Protein AF-D9SGT6-F1 (afdb_monomer)

Secondary structure (DSSP, 8-state):
-----------GGGGGGHHHHHHHHHTS-GGGTT-HHHHHHHHHHHTT-HHHHHHHHHHHHHHHHHHHHHHHHHHHHHHHS--SS---SHHHHHHH--HHHHHHHHHHTTSS-HHHHHHHHHHHHHHIIIII-TTSPPPPHHHHHHHHHHHIIIIISSPPPPPPPPHHHHHHHTTSTT----HHHHHHHHHTS-HHHHHHHHHHHHHHHH-TT--HHHHHHHHHHHHHHHHHS-HHHHHHHHTHHHHHHHHT-HHHHHHHHHHHHHTT-GGG--HHHHHHHHHHHHHHHHHTTT-HHHHHHHHHHHGGGTT---HHHHHHHHHHHHHHHH-EE---SS-S--EE--HHHHHHHHHHHTT--HHHHHHHHHHHHH-HHHHHHTTSHHHHHHHHHHHHHHHHHS-TT-TTHHHHHHHH-GGGHHHHHHTT-

InterPro domains:
  IPR059855 AF_1680-like domain [PF27235] (33-155)

Mean predicted aligned error: 8.43 Å

Sequence (429 aa):
MDTTEFPIALPADQQEILPLIKRSLLSVRDELRDDPYIIEAVSVLQVAGYRSAIGSFWNAVVDDLRNKITFRSLKLFNQSVEIGREIKTYEDFQNFVNDDQLIDGAYKIGVISWEASKVLKHAKETRHIFSGHPKSSPPSIIKVLSMMDDCIKYVLNAEYPAQIIDVNDYVSTLNEQSFDRNRIAIESALGDLPDVYKNELANRLYSSYIHPQSTSVLRSNIEFVAPILWKVLPKSVKVQVIRRVDQEIQKGNGDITNAAFAFVEVVEGLSYLSSVARRYKTEPMVNELVDALDDFPRENIAVRALVSYASLIPEDLISTYVASLTKTYVGRVGSSGRWARTDFYADGAALHIPDMFKSFDDAAAHAFVDGIKTSDLLKRRIQSPAKMRRLRALGNLVLEKASDGFSEKKFLESLCDEAREGEFFDLLK

Organism: Gallionella capsiferriformans (strain ES-2) (NCBI:txid395494)

Solvent-accessible surface area (backbone atoms only — not comparable to full-atom values): 23623 Å² total; per-residue (Å²): 128,87,89,82,68,84,92,75,58,59,54,86,95,45,54,86,51,48,65,56,55,52,56,49,60,68,50,35,38,77,89,53,65,81,32,69,32,46,48,49,15,53,57,32,42,35,74,68,34,48,40,56,17,42,41,27,42,48,49,42,47,54,50,52,49,52,53,40,36,57,60,26,40,43,69,52,33,53,74,63,36,97,47,104,60,85,56,85,52,75,65,40,42,75,76,66,50,53,72,67,55,49,44,52,19,30,31,63,61,52,63,32,49,75,67,41,44,54,54,49,51,52,42,50,50,50,30,44,48,43,49,67,36,95,85,50,71,85,72,52,71,69,58,49,50,54,42,50,45,52,46,27,66,57,45,50,41,44,74,79,56,76,62,62,76,52,65,67,56,50,53,53,47,36,52,41,91,81,53,78,86,48,63,67,63,50,52,54,61,57,64,75,46,31,69,69,54,52,49,51,42,52,53,47,52,52,54,50,53,32,37,90,85,50,49,71,57,30,42,55,42,42,59,63,47,48,41,58,52,53,72,77,52,55,69,70,54,53,37,57,56,47,46,49,47,54,57,38,56,74,69,67,45,65,69,42,35,49,39,42,52,52,51,32,59,61,52,68,40,67,87,48,48,45,67,66,53,32,37,69,60,47,50,62,44,43,50,47,33,54,74,20,64,94,38,39,76,51,29,24,54,29,45,60,70,42,59,91,42,52,80,53,66,39,80,92,46,37,46,63,43,41,33,36,54,51,52,46,55,36,35,48,75,56,85,49,99,87,45,94,63,42,77,46,55,23,71,64,24,53,72,48,50,66,64,46,46,68,58,42,48,58,70,47,44,49,24,42,53,46,35,52,60,69,30,66,67,53,59,61,42,42,73,38,71,74,28,34,53,44,47,26,57,52,34,47,47,39,56,73,51,41,55,95,80,44,87,61,48,68,57,39,52,24,55,51,34,79,93,31,46,67,60,32,57,60,75,54,108

Structure (mmCIF, N/CA/C/O backbone):
data_AF-D9SGT6-F1
#
_entry.id   AF-D9SGT6-F1
#
loop_
_atom_site.group_PDB
_atom_site.id
_atom_site.type_symbol
_atom_site.label_atom_id
_atom_site.label_alt_id
_atom_site.label_comp_id
_atom_site.label_asym_id
_atom_site.label_entity_id
_atom_site.label_seq_id
_atom_site.pdbx_PDB_ins_code
_atom_site.Cartn_x
_atom_site.Cartn_y
_atom_site.Cartn_z
_atom_site.occupancy
_atom_site.B_iso_or_equiv
_atom_site.auth_seq_id
_atom_site.auth_comp_id
_atom_site.auth_asym_id
_atom_site.auth_atom_id
_atom_site.pdbx_PDB_model_num
ATOM 1 N N . MET A 1 1 ? 10.681 -8.646 -53.809 1.00 37.53 1 MET A N 1
ATOM 2 C CA . MET A 1 1 ? 11.946 -9.263 -53.371 1.00 37.53 1 MET A CA 1
ATOM 3 C C . MET A 1 1 ? 11.628 -9.937 -52.058 1.00 37.53 1 MET A C 1
ATOM 5 O O . MET A 1 1 ? 11.144 -9.242 -51.178 1.00 37.53 1 MET A O 1
ATOM 9 N N . ASP A 1 2 ? 11.755 -11.261 -51.984 1.00 33.06 2 ASP A N 1
ATOM 10 C CA . ASP A 1 2 ? 11.551 -12.019 -50.744 1.00 33.06 2 ASP A CA 1
ATOM 11 C C . ASP A 1 2 ? 12.493 -11.480 -49.660 1.00 33.06 2 ASP A C 1
ATOM 13 O O . ASP A 1 2 ? 13.711 -11.528 -49.812 1.00 33.06 2 ASP A O 1
ATOM 17 N N . THR A 1 3 ? 11.937 -10.927 -48.585 1.00 41.94 3 THR A N 1
ATOM 18 C CA . THR A 1 3 ? 12.654 -10.286 -47.467 1.00 41.94 3 THR A CA 1
ATOM 19 C C . THR A 1 3 ? 13.113 -11.289 -46.398 1.00 41.94 3 THR A C 1
ATOM 21 O O . THR A 1 3 ? 13.265 -10.946 -45.228 1.00 41.94 3 THR A O 1
ATOM 24 N N . THR A 1 4 ? 13.329 -12.552 -46.771 1.00 47.34 4 THR A N 1
ATOM 25 C CA . THR A 1 4 ? 13.513 -13.664 -45.821 1.00 47.34 4 THR A CA 1
ATOM 26 C C . THR A 1 4 ? 14.945 -14.164 -45.647 1.00 47.34 4 THR A C 1
ATOM 28 O O . THR A 1 4 ? 15.153 -15.100 -44.878 1.00 47.34 4 THR A O 1
ATOM 31 N N . GLU A 1 5 ? 15.954 -13.567 -46.285 1.00 56.53 5 GLU A N 1
ATOM 32 C CA . GLU A 1 5 ? 17.337 -14.029 -46.122 1.00 56.53 5 GLU A CA 1
ATOM 33 C C . GLU A 1 5 ? 18.315 -12.884 -45.860 1.00 56.53 5 GLU A C 1
ATOM 35 O O . GLU A 1 5 ? 18.595 -12.076 -46.739 1.00 56.53 5 GLU A O 1
ATOM 40 N N . PHE A 1 6 ? 18.913 -12.865 -44.662 1.00 60.47 6 PHE A N 1
ATOM 41 C CA . PHE A 1 6 ? 20.195 -12.193 -44.465 1.00 60.47 6 PHE A CA 1
ATOM 42 C C . PHE A 1 6 ? 21.244 -12.940 -45.312 1.00 60.47 6 PHE A C 1
ATOM 44 O O . PHE A 1 6 ? 21.499 -14.125 -45.041 1.00 60.47 6 PHE A O 1
ATOM 51 N N . PRO A 1 7 ? 21.864 -12.310 -46.328 1.00 63.88 7 PRO A N 1
ATOM 52 C CA . PRO A 1 7 ? 22.925 -12.949 -47.092 1.00 63.88 7 PRO A CA 1
ATOM 53 C C . PRO A 1 7 ? 24.167 -13.038 -46.199 1.00 63.88 7 PRO A C 1
ATOM 55 O O . PRO A 1 7 ? 24.875 -12.054 -46.006 1.00 63.88 7 PRO A O 1
ATOM 58 N N . ILE A 1 8 ? 24.397 -14.213 -45.604 1.00 69.69 8 ILE A N 1
ATOM 59 C CA . ILE A 1 8 ? 25.523 -14.479 -44.698 1.00 69.69 8 ILE A CA 1
ATOM 60 C C . ILE A 1 8 ? 26.302 -15.683 -45.202 1.00 69.69 8 ILE A C 1
ATOM 62 O O . ILE A 1 8 ? 25.770 -16.796 -45.246 1.00 69.69 8 ILE A O 1
ATOM 66 N N . ALA A 1 9 ? 27.574 -15.459 -45.519 1.00 74.38 9 ALA A N 1
ATOM 67 C CA . ALA A 1 9 ? 28.564 -16.497 -45.757 1.00 74.38 9 ALA A CA 1
ATOM 68 C C . ALA A 1 9 ? 29.674 -16.394 -44.701 1.00 74.38 9 ALA A C 1
ATOM 70 O O . ALA A 1 9 ? 30.316 -15.358 -44.574 1.00 74.38 9 ALA A O 1
ATOM 71 N N . LEU A 1 10 ? 29.889 -17.459 -43.928 1.00 77.62 10 LEU A N 1
ATOM 72 C CA . LEU A 1 10 ? 31.002 -17.540 -42.977 1.00 77.62 10 LEU A CA 1
ATOM 73 C C . LEU A 1 10 ? 32.206 -18.258 -43.606 1.00 77.62 10 LEU A C 1
ATOM 75 O O . LEU A 1 10 ? 32.021 -19.039 -44.549 1.00 77.62 10 LEU A O 1
ATOM 79 N N . PRO A 1 11 ? 33.420 -18.055 -43.062 1.00 78.50 11 PRO A N 1
ATOM 80 C CA . PRO A 1 11 ? 34.588 -18.863 -43.399 1.00 78.50 11 PRO A CA 1
ATOM 81 C C . PRO A 1 11 ? 34.309 -20.374 -43.307 1.00 78.50 11 PRO A C 1
ATOM 83 O O . PRO A 1 11 ? 33.471 -20.824 -42.521 1.00 78.50 11 PRO A O 1
ATOM 86 N N . ALA A 1 12 ? 35.001 -21.169 -44.130 1.00 74.88 12 ALA A N 1
ATOM 87 C CA . ALA A 1 12 ? 34.731 -22.603 -44.296 1.00 74.88 12 ALA A CA 1
ATOM 88 C C . ALA A 1 12 ? 34.822 -23.404 -42.983 1.00 74.88 12 ALA A C 1
ATOM 90 O O . ALA A 1 12 ? 34.059 -24.342 -42.777 1.00 74.88 12 ALA A O 1
ATOM 91 N N . ASP A 1 13 ? 35.705 -22.994 -42.076 1.00 75.56 13 ASP A N 1
ATOM 92 C CA . ASP A 1 13 ? 35.920 -23.574 -40.748 1.00 75.56 13 ASP A CA 1
ATOM 93 C C . ASP A 1 13 ? 34.799 -23.258 -39.738 1.00 75.56 13 ASP A C 1
ATOM 95 O O . ASP A 1 13 ? 34.850 -23.716 -38.600 1.00 75.56 13 ASP A O 1
ATOM 99 N N . GLN A 1 14 ? 33.785 -22.474 -40.128 1.00 78.25 14 GLN A N 1
ATOM 100 C CA . GLN A 1 14 ? 32.744 -21.952 -39.229 1.00 78.25 14 GLN A CA 1
ATOM 101 C C . GLN A 1 14 ? 31.318 -22.135 -39.757 1.00 78.25 14 GLN A C 1
ATOM 103 O O . GLN A 1 14 ? 30.361 -21.623 -39.168 1.00 78.25 14 GLN A O 1
ATOM 108 N N . GLN A 1 15 ? 31.148 -22.887 -40.848 1.00 79.75 15 GLN A N 1
ATOM 109 C CA . GLN A 1 15 ? 29.834 -23.113 -41.459 1.00 79.75 15 GLN A CA 1
ATOM 110 C C . GLN A 1 15 ? 28.831 -23.790 -40.516 1.00 79.75 15 GLN A C 1
ATOM 112 O O . GLN A 1 15 ? 27.632 -23.556 -40.641 1.00 79.75 15 GLN A O 1
ATOM 117 N N . GLU A 1 16 ? 29.300 -24.559 -39.531 1.00 83.12 16 GLU A N 1
ATOM 118 C CA . GLU A 1 16 ? 28.449 -25.229 -38.538 1.00 83.12 16 GLU A CA 1
ATOM 119 C C . GLU A 1 16 ? 27.635 -24.247 -37.675 1.00 83.12 16 GLU A C 1
ATOM 121 O O . GLU A 1 16 ? 26.545 -24.580 -37.212 1.00 83.12 16 GLU A O 1
ATOM 126 N N . ILE A 1 17 ? 28.127 -23.016 -37.484 1.00 82.62 17 ILE A N 1
ATOM 127 C CA . ILE A 1 17 ? 27.486 -21.990 -36.643 1.00 82.62 17 ILE A CA 1
ATOM 128 C C . ILE A 1 17 ? 26.509 -21.123 -37.459 1.00 82.62 17 ILE A C 1
ATOM 130 O O . ILE A 1 17 ? 25.617 -20.480 -36.900 1.00 82.62 17 ILE A O 1
ATOM 134 N N . LEU A 1 18 ? 26.612 -21.140 -38.793 1.00 83.38 18 LEU A N 1
ATOM 135 C CA . LEU A 1 18 ? 25.796 -20.323 -39.694 1.00 83.38 18 LEU A CA 1
ATOM 136 C C . LEU A 1 18 ? 24.275 -20.466 -39.467 1.00 83.38 18 LEU A C 1
ATOM 138 O O . LEU A 1 18 ? 23.599 -19.433 -39.432 1.00 83.38 18 LEU A O 1
ATOM 142 N N . PRO A 1 19 ? 23.702 -21.674 -39.267 1.00 86.44 19 PRO A N 1
ATOM 143 C CA . PRO A 1 19 ? 22.267 -21.813 -39.014 1.00 86.44 19 PRO A CA 1
ATOM 144 C C . PRO A 1 19 ? 21.818 -21.117 -37.724 1.00 86.44 19 PRO A C 1
ATOM 146 O O . PRO A 1 19 ? 20.722 -20.560 -37.675 1.00 86.44 19 PRO A O 1
ATOM 149 N N . LEU A 1 20 ? 22.669 -21.114 -36.691 1.00 85.19 20 LEU A N 1
ATOM 150 C CA . LEU A 1 20 ? 22.377 -20.460 -35.415 1.00 85.19 20 LEU A CA 1
ATOM 151 C C . LEU A 1 20 ? 22.350 -18.941 -35.578 1.00 85.19 20 LEU A C 1
ATOM 153 O O . LEU A 1 20 ? 21.390 -18.311 -35.147 1.00 85.19 20 LEU A O 1
ATOM 157 N N . ILE A 1 21 ? 23.343 -18.373 -36.271 1.00 84.94 21 ILE A N 1
ATOM 158 C CA . ILE A 1 21 ? 23.396 -16.931 -36.558 1.00 84.94 21 ILE A CA 1
ATOM 159 C C . ILE A 1 21 ? 22.174 -16.494 -37.370 1.00 84.94 21 ILE A C 1
ATOM 161 O O . ILE A 1 21 ? 21.524 -15.512 -37.013 1.00 84.94 21 ILE A O 1
ATOM 165 N N . LYS A 1 22 ? 21.819 -17.240 -38.428 1.00 86.62 22 LYS A N 1
ATOM 166 C CA . LYS A 1 22 ? 20.628 -16.941 -39.237 1.00 86.62 22 LYS A CA 1
ATOM 167 C C . LYS A 1 22 ? 19.359 -16.948 -38.387 1.00 86.62 22 LYS A C 1
ATOM 169 O O . LYS A 1 22 ? 18.569 -16.014 -38.470 1.00 86.62 22 LYS A O 1
ATOM 174 N N . ARG A 1 23 ? 19.178 -17.965 -37.540 1.00 87.31 23 ARG A N 1
ATOM 175 C CA . ARG A 1 23 ? 18.012 -18.065 -36.651 1.00 87.31 23 ARG A CA 1
ATOM 176 C C . ARG A 1 23 ? 17.931 -16.897 -35.666 1.00 87.31 23 ARG A C 1
ATOM 178 O O . ARG A 1 23 ? 16.848 -16.343 -35.490 1.00 87.31 23 ARG A O 1
ATOM 185 N N . SER A 1 24 ? 19.046 -16.520 -35.040 1.00 87.38 24 SER A N 1
ATOM 186 C CA . SER A 1 24 ? 19.065 -15.380 -34.119 1.00 87.38 24 SER A CA 1
ATOM 187 C C . SER A 1 24 ? 18.705 -14.087 -34.860 1.00 87.38 24 SER A C 1
ATOM 189 O O . SER A 1 24 ? 17.810 -13.375 -34.422 1.00 87.38 24 SER A O 1
ATOM 191 N N . LEU A 1 25 ? 19.290 -13.817 -36.031 1.00 88.62 25 LEU A N 1
ATOM 192 C CA . LEU A 1 25 ? 18.989 -12.602 -36.805 1.00 88.62 25 LEU A CA 1
ATOM 193 C C . LEU A 1 25 ? 17.546 -12.535 -37.320 1.00 88.62 25 LEU A C 1
ATOM 195 O O . LEU A 1 25 ? 16.958 -11.460 -37.336 1.00 88.62 25 LEU A O 1
ATOM 199 N N . LEU A 1 26 ? 16.939 -13.670 -37.679 1.00 88.94 26 LEU A N 1
ATOM 200 C CA . LEU A 1 26 ? 15.513 -13.721 -38.027 1.00 88.94 26 LEU A CA 1
ATOM 201 C C . LEU A 1 26 ? 14.601 -13.348 -36.851 1.00 88.94 26 LEU A C 1
ATOM 203 O O . LEU A 1 26 ? 13.467 -12.931 -37.069 1.00 88.94 26 LEU A O 1
ATOM 207 N N . SER A 1 27 ? 15.102 -13.470 -35.620 1.00 91.88 27 SER A N 1
ATOM 208 C CA . SER A 1 27 ? 14.383 -13.072 -34.409 1.00 91.88 27 SER A CA 1
ATOM 209 C C . SER A 1 27 ? 14.495 -11.570 -34.119 1.00 91.88 27 SER A C 1
ATOM 211 O O . SER A 1 27 ? 13.923 -11.107 -33.145 1.00 91.88 27 SER A O 1
ATOM 213 N N . VAL A 1 28 ? 15.236 -10.790 -34.913 1.00 93.31 28 VAL A N 1
ATOM 214 C CA . VAL A 1 28 ? 15.195 -9.321 -34.831 1.00 93.31 28 VAL A CA 1
ATOM 215 C C . VAL A 1 28 ? 13.852 -8.835 -35.378 1.00 93.31 28 VAL A C 1
ATOM 217 O O . VAL A 1 28 ? 13.403 -9.339 -36.416 1.00 93.31 28 VAL A O 1
ATOM 220 N N . ARG A 1 29 ? 13.235 -7.857 -34.695 1.00 93.81 29 ARG A N 1
ATOM 221 C CA . ARG A 1 29 ? 11.977 -7.237 -35.139 1.00 93.81 29 ARG A CA 1
ATOM 222 C C . ARG A 1 29 ? 12.108 -6.722 -36.571 1.00 93.81 29 ARG A C 1
ATOM 224 O O . ARG A 1 29 ? 13.155 -6.193 -36.948 1.00 93.81 29 ARG A O 1
ATOM 231 N N . ASP A 1 30 ? 11.053 -6.900 -37.361 1.00 89.12 30 ASP A N 1
ATOM 232 C CA . ASP A 1 30 ? 11.080 -6.678 -38.810 1.00 89.12 30 ASP A CA 1
ATOM 233 C C . ASP A 1 30 ? 11.558 -5.263 -39.168 1.00 89.12 30 ASP A C 1
ATOM 235 O O . ASP A 1 30 ? 12.380 -5.105 -40.069 1.00 89.12 30 ASP A O 1
ATOM 239 N N . GLU A 1 31 ? 11.129 -4.250 -38.414 1.00 89.62 31 GLU A N 1
ATOM 240 C CA . GLU A 1 31 ? 11.494 -2.849 -38.631 1.00 89.62 31 GLU A CA 1
ATOM 241 C C . GLU A 1 31 ? 12.973 -2.522 -38.368 1.00 89.62 31 GLU A C 1
ATOM 243 O O . GLU A 1 31 ? 13.464 -1.507 -38.855 1.00 89.62 31 GLU A O 1
ATOM 248 N N . LEU A 1 32 ? 13.692 -3.370 -37.625 1.00 91.62 32 LEU A N 1
ATOM 249 C CA . LEU A 1 32 ? 15.119 -3.194 -37.340 1.00 91.62 32 LEU A CA 1
ATOM 250 C C . LEU A 1 32 ? 16.018 -3.979 -38.299 1.00 91.62 32 LEU A C 1
ATOM 252 O O . LEU A 1 32 ? 17.233 -3.827 -38.248 1.00 91.62 32 LEU A O 1
ATOM 256 N N . ARG A 1 33 ? 15.479 -4.835 -39.174 1.00 84.06 33 ARG A N 1
ATOM 257 C CA . ARG A 1 33 ? 16.324 -5.686 -40.036 1.00 84.06 33 ARG A CA 1
ATOM 258 C C . ARG A 1 33 ? 17.155 -4.894 -41.045 1.00 84.06 33 ARG A C 1
ATOM 260 O O . ARG A 1 33 ? 18.250 -5.335 -41.390 1.00 84.06 33 ARG A O 1
ATOM 267 N N . ASP A 1 34 ? 16.657 -3.727 -41.445 1.00 87.38 34 ASP A N 1
ATOM 268 C CA . ASP A 1 34 ? 17.351 -2.787 -42.327 1.00 87.38 34 ASP A CA 1
ATOM 269 C C . ASP A 1 34 ? 18.182 -1.742 -41.552 1.00 87.38 34 ASP A C 1
ATOM 271 O O . ASP A 1 34 ? 18.676 -0.776 -42.138 1.00 87.38 34 ASP A O 1
ATOM 275 N N . ASP A 1 35 ? 18.350 -1.917 -40.233 1.00 91.56 35 ASP A N 1
ATOM 276 C CA . ASP A 1 35 ? 19.173 -1.033 -39.411 1.00 91.56 35 ASP A CA 1
ATOM 277 C C . ASP A 1 35 ? 20.638 -1.034 -39.903 1.00 91.56 35 ASP A C 1
ATOM 279 O O . ASP A 1 35 ? 21.250 -2.105 -40.039 1.00 91.56 35 ASP A O 1
ATOM 283 N N . PRO A 1 36 ? 21.244 0.146 -40.150 1.00 94.38 36 PRO A N 1
ATOM 284 C CA . PRO A 1 36 ? 22.602 0.237 -40.678 1.00 94.38 36 PRO A CA 1
ATOM 285 C C . PRO A 1 36 ? 23.650 -0.473 -39.817 1.00 94.38 36 PRO A C 1
ATOM 287 O O . PRO A 1 36 ? 24.598 -1.043 -40.361 1.00 94.38 36 PRO A O 1
ATOM 290 N N . TYR A 1 37 ? 23.490 -0.472 -38.491 1.00 95.69 37 TYR A N 1
ATOM 291 C CA . TYR A 1 37 ? 24.435 -1.121 -37.591 1.00 95.69 37 TYR A CA 1
ATOM 292 C C . TYR A 1 37 ? 24.304 -2.646 -37.628 1.00 95.69 37 TYR A C 1
ATOM 294 O O . TYR A 1 37 ? 25.319 -3.345 -37.555 1.00 95.69 37 TYR A O 1
ATOM 302 N N . ILE A 1 38 ? 23.088 -3.179 -37.786 1.00 93.31 38 ILE A N 1
ATOM 303 C CA . ILE A 1 38 ? 22.869 -4.620 -37.984 1.00 93.31 38 ILE A CA 1
ATOM 304 C C . ILE A 1 38 ? 23.446 -5.067 -39.330 1.00 93.31 38 ILE A C 1
ATOM 306 O O . ILE A 1 38 ? 24.183 -6.057 -39.377 1.00 93.31 38 ILE A O 1
ATOM 310 N N . ILE A 1 39 ? 23.187 -4.323 -40.408 1.00 92.31 39 ILE A N 1
ATOM 311 C CA . ILE A 1 39 ? 23.742 -4.614 -41.740 1.00 92.31 39 ILE A CA 1
ATOM 312 C C . ILE A 1 39 ? 25.275 -4.604 -41.704 1.00 92.31 39 ILE A C 1
ATOM 314 O O . ILE A 1 39 ? 25.920 -5.519 -42.231 1.00 92.31 39 ILE A O 1
ATOM 318 N N . GLU A 1 40 ? 25.875 -3.600 -41.062 1.00 94.06 40 GLU A N 1
ATOM 319 C CA . GLU A 1 40 ? 27.326 -3.511 -40.908 1.00 94.06 40 GLU A CA 1
ATOM 320 C C . GLU A 1 40 ? 27.868 -4.694 -40.097 1.00 94.06 40 GLU A C 1
ATOM 322 O O . GLU A 1 40 ? 28.806 -5.358 -40.544 1.00 94.06 40 GLU A O 1
ATOM 327 N N . ALA A 1 41 ? 27.246 -5.014 -38.956 1.00 92.81 41 ALA A N 1
ATOM 328 C CA . ALA A 1 41 ? 27.646 -6.132 -38.105 1.00 92.81 41 ALA A CA 1
ATOM 329 C C . ALA A 1 41 ? 27.631 -7.465 -38.866 1.00 92.81 41 ALA A C 1
ATOM 331 O O . ALA A 1 41 ? 28.579 -8.248 -38.774 1.00 92.81 41 ALA A O 1
ATOM 332 N N . VAL A 1 42 ? 26.583 -7.704 -39.658 1.00 90.69 42 VAL A N 1
ATOM 333 C CA . VAL A 1 42 ? 26.455 -8.894 -40.504 1.00 90.69 42 VAL A CA 1
ATOM 334 C C . VAL A 1 42 ? 27.510 -8.908 -41.610 1.00 90.69 42 VAL A C 1
ATOM 336 O O . VAL A 1 42 ? 28.091 -9.958 -41.883 1.00 90.69 42 VAL A O 1
ATOM 339 N N . SER A 1 43 ? 27.805 -7.764 -42.225 1.00 90.25 43 SER A N 1
ATOM 340 C CA . SER A 1 43 ? 28.798 -7.658 -43.301 1.00 90.25 43 SER A CA 1
ATOM 341 C C . SER A 1 43 ? 30.210 -7.976 -42.807 1.00 90.25 43 SER A C 1
ATOM 343 O O . SER A 1 43 ? 30.929 -8.767 -43.417 1.00 90.25 43 SER A O 1
ATOM 345 N N . VAL A 1 44 ? 30.609 -7.414 -41.663 1.00 91.19 44 VAL A N 1
ATOM 346 C CA . VAL A 1 44 ? 31.949 -7.648 -41.101 1.00 91.19 44 VAL A CA 1
ATOM 347 C C . VAL A 1 44 ? 32.084 -9.041 -40.483 1.00 91.19 44 VAL A C 1
ATOM 349 O O . VAL A 1 44 ? 33.177 -9.606 -40.497 1.00 91.19 44 VAL A O 1
ATOM 352 N N . LEU A 1 45 ? 30.993 -9.642 -39.997 1.00 90.12 45 LEU A N 1
ATOM 353 C CA . LEU A 1 45 ? 30.992 -11.015 -39.482 1.00 90.12 45 LEU A CA 1
ATOM 354 C C . LEU A 1 45 ? 31.408 -12.039 -40.554 1.00 90.12 45 LEU A C 1
ATOM 356 O O . LEU A 1 45 ? 32.144 -12.975 -40.246 1.00 90.12 45 LEU A O 1
ATOM 360 N N . GLN A 1 46 ? 31.003 -11.830 -41.812 1.00 87.44 46 GLN A N 1
ATOM 361 C CA . GLN A 1 46 ? 31.300 -12.724 -42.945 1.00 87.44 46 GLN A CA 1
ATOM 362 C C . GLN A 1 46 ? 32.794 -12.823 -43.268 1.00 87.44 46 GLN A C 1
ATOM 364 O O . GLN A 1 46 ? 33.278 -13.855 -43.724 1.00 87.44 46 GLN A O 1
ATOM 369 N N . VAL A 1 47 ? 33.543 -11.760 -42.975 1.00 89.12 47 VAL A N 1
ATOM 370 C CA . VAL A 1 47 ? 34.996 -11.683 -43.182 1.00 89.12 47 VAL A CA 1
ATOM 371 C C . VAL A 1 47 ? 35.782 -11.870 -41.878 1.00 89.12 47 VAL A C 1
ATOM 373 O O . VAL A 1 47 ? 36.927 -11.438 -41.775 1.00 89.12 47 VAL A O 1
ATOM 376 N N . ALA A 1 48 ? 35.166 -12.493 -40.865 1.00 89.31 48 ALA A N 1
ATOM 377 C CA . ALA A 1 48 ? 35.732 -12.708 -39.528 1.00 89.31 48 ALA A CA 1
ATOM 378 C C . ALA A 1 48 ? 36.128 -11.415 -38.775 1.00 89.31 48 ALA A C 1
ATOM 380 O O . ALA A 1 48 ? 36.956 -11.423 -37.862 1.00 89.31 48 ALA A O 1
ATOM 381 N N . GLY A 1 49 ? 35.494 -10.287 -39.107 1.00 91.94 49 GLY A N 1
ATOM 382 C CA . GLY A 1 49 ? 35.638 -8.989 -38.446 1.00 91.94 49 GLY A CA 1
ATOM 383 C C . GLY A 1 49 ? 34.911 -8.911 -37.100 1.00 91.94 49 GLY A C 1
ATOM 384 O O . GLY A 1 49 ? 34.123 -8.000 -36.865 1.00 91.94 49 GLY A O 1
ATOM 385 N N . TYR A 1 50 ? 35.160 -9.860 -36.195 1.00 93.19 50 TYR A N 1
ATOM 386 C CA . TYR A 1 50 ? 34.378 -10.052 -34.965 1.00 93.19 50 TYR A CA 1
ATOM 387 C C . TYR A 1 50 ? 34.352 -8.859 -34.011 1.00 93.19 50 TYR A C 1
ATOM 389 O O . TYR A 1 50 ? 33.347 -8.622 -33.346 1.00 93.19 50 TYR A O 1
ATOM 397 N N . ARG A 1 51 ? 35.450 -8.100 -33.925 1.00 94.00 51 ARG A N 1
ATOM 398 C CA . ARG A 1 51 ? 35.502 -6.898 -33.078 1.00 94.00 51 ARG A CA 1
ATOM 399 C C . ARG A 1 51 ? 34.532 -5.836 -33.580 1.00 94.00 51 ARG A C 1
ATOM 401 O O . ARG A 1 51 ? 33.773 -5.291 -32.787 1.00 94.00 51 ARG A O 1
ATOM 408 N N . SER A 1 52 ? 34.544 -5.597 -34.890 1.00 93.88 52 SER A N 1
ATOM 409 C CA . SER A 1 52 ? 33.620 -4.676 -35.545 1.00 93.88 52 SER A CA 1
ATOM 410 C C . SER A 1 52 ? 32.188 -5.191 -35.458 1.00 93.88 52 SER A C 1
ATOM 412 O O . SER A 1 52 ? 31.304 -4.412 -35.141 1.00 93.88 52 SER A O 1
ATOM 414 N N . ALA A 1 53 ? 31.966 -6.503 -35.614 1.00 94.38 53 ALA A N 1
ATOM 415 C CA . ALA A 1 53 ? 30.639 -7.099 -35.451 1.00 94.38 53 ALA A CA 1
ATOM 416 C C . ALA A 1 53 ? 30.067 -6.817 -34.052 1.00 94.38 53 ALA A C 1
ATOM 418 O O . ALA A 1 53 ? 28.947 -6.336 -33.936 1.00 94.38 53 ALA A O 1
ATOM 419 N N . ILE A 1 54 ? 30.860 -7.041 -32.996 1.00 95.69 54 ILE A N 1
ATOM 420 C CA . ILE A 1 54 ? 30.487 -6.715 -31.609 1.00 95.69 54 ILE A CA 1
ATOM 421 C C . ILE A 1 54 ? 30.166 -5.222 -31.452 1.00 95.69 54 ILE A C 1
ATOM 423 O O . ILE A 1 54 ? 29.176 -4.871 -30.812 1.00 95.69 54 ILE A O 1
ATOM 427 N N . GLY A 1 55 ? 31.009 -4.349 -32.009 1.00 95.75 55 GLY A N 1
ATOM 428 C CA . GLY A 1 55 ? 30.843 -2.900 -31.923 1.00 95.75 55 GLY A CA 1
ATOM 429 C C . GLY A 1 55 ? 29.568 -2.410 -32.608 1.00 95.75 55 GLY A C 1
ATOM 430 O O . GLY A 1 55 ? 28.751 -1.755 -31.964 1.00 95.75 55 GLY A O 1
ATOM 431 N N . SER A 1 56 ? 29.378 -2.761 -33.881 1.00 96.06 56 SER A N 1
ATOM 432 C CA . SER A 1 56 ? 28.202 -2.367 -34.658 1.00 96.06 56 SER A CA 1
ATOM 433 C C . SER A 1 56 ? 26.928 -2.964 -34.057 1.00 96.06 56 SER A C 1
ATOM 435 O O . SER A 1 56 ? 25.977 -2.235 -33.809 1.00 96.06 56 SER A O 1
ATOM 437 N N . PHE A 1 57 ? 26.920 -4.240 -33.664 1.00 95.38 57 PHE A N 1
ATOM 438 C CA . PHE A 1 57 ? 25.721 -4.838 -33.071 1.00 95.38 57 PHE A CA 1
ATOM 439 C C . PHE A 1 57 ? 25.325 -4.190 -31.733 1.00 95.38 57 PHE A C 1
ATOM 441 O O . PHE A 1 57 ? 24.144 -3.998 -31.456 1.00 95.38 57 PHE A O 1
ATOM 448 N N . TRP A 1 58 ? 26.302 -3.794 -30.910 1.00 97.50 58 TRP A N 1
ATOM 449 C CA . TRP A 1 58 ? 26.026 -3.022 -29.695 1.00 97.50 58 TRP A CA 1
ATOM 450 C C . TRP A 1 58 ? 25.443 -1.639 -29.997 1.00 97.50 58 TRP A C 1
ATOM 452 O O . TRP A 1 58 ? 24.565 -1.180 -29.271 1.00 97.50 58 TRP A O 1
ATOM 462 N N . ASN A 1 59 ? 25.887 -0.981 -31.070 1.00 96.94 59 ASN A N 1
ATOM 463 C CA . ASN A 1 59 ? 25.319 0.305 -31.472 1.00 96.94 59 ASN A CA 1
ATOM 464 C C . ASN A 1 59 ? 23.832 0.173 -31.838 1.00 96.94 59 ASN A C 1
ATOM 466 O O . ASN A 1 59 ? 23.055 1.020 -31.407 1.00 96.94 59 ASN A O 1
ATOM 470 N N . ALA A 1 60 ? 23.424 -0.911 -32.513 1.00 97.06 60 ALA A N 1
ATOM 471 C CA . ALA A 1 60 ? 22.007 -1.201 -32.778 1.00 97.06 60 ALA A CA 1
ATOM 472 C C . ALA A 1 60 ? 21.189 -1.324 -31.478 1.00 97.06 60 ALA A C 1
ATOM 474 O O . ALA A 1 60 ? 20.082 -0.807 -31.359 1.00 97.06 60 ALA A O 1
ATOM 475 N N . VAL A 1 61 ? 21.753 -1.983 -30.461 1.00 97.81 61 VAL A N 1
ATOM 476 C CA . VAL A 1 61 ? 21.115 -2.151 -29.142 1.00 97.81 61 VAL A CA 1
ATOM 477 C C . VAL A 1 61 ? 20.962 -0.819 -28.422 1.00 97.81 61 VAL A C 1
ATOM 479 O O . VAL A 1 61 ? 19.911 -0.536 -27.850 1.00 97.81 61 VAL A O 1
ATOM 482 N N . VAL A 1 62 ? 22.016 -0.004 -28.430 1.00 97.56 62 VAL A N 1
ATOM 483 C CA . VAL A 1 62 ? 22.006 1.328 -27.822 1.00 97.56 62 VAL A CA 1
ATOM 484 C C . VAL A 1 62 ? 20.990 2.232 -28.522 1.00 97.56 62 VAL A C 1
ATOM 486 O O . VAL A 1 62 ? 20.274 2.966 -27.842 1.00 97.56 62 VAL A O 1
ATOM 489 N N . ASP A 1 63 ? 20.897 2.160 -29.849 1.00 96.69 63 ASP A N 1
ATOM 490 C CA . ASP A 1 63 ? 19.905 2.892 -30.633 1.00 96.69 63 ASP A CA 1
ATOM 491 C C . ASP A 1 63 ? 18.468 2.502 -30.253 1.00 96.69 63 ASP A C 1
ATOM 493 O O . ASP A 1 63 ? 17.689 3.354 -29.815 1.00 96.69 63 ASP A O 1
ATOM 497 N N . ASP A 1 64 ? 18.148 1.203 -30.289 1.00 97.19 64 ASP A N 1
ATOM 498 C CA . ASP A 1 64 ? 16.812 0.700 -29.948 1.00 97.19 64 ASP A CA 1
ATOM 499 C C . ASP A 1 64 ? 16.423 1.042 -28.499 1.00 97.19 64 ASP A C 1
ATOM 501 O O . ASP A 1 64 ? 15.294 1.455 -28.223 1.00 97.19 64 ASP A O 1
ATOM 505 N N . LEU A 1 65 ? 17.368 0.954 -27.552 1.00 97.44 65 LEU A N 1
ATOM 506 C CA . LEU A 1 65 ? 17.129 1.367 -26.166 1.00 97.44 65 LEU A CA 1
ATOM 507 C C . LEU A 1 65 ? 16.777 2.854 -26.058 1.00 97.44 65 LEU A C 1
ATOM 509 O O . LEU A 1 65 ? 15.824 3.192 -25.355 1.00 97.44 65 LEU A O 1
ATOM 513 N N . ARG A 1 66 ? 17.499 3.745 -26.749 1.00 97.25 66 ARG A N 1
ATOM 514 C CA . ARG A 1 66 ? 17.196 5.190 -26.752 1.00 97.25 66 ARG A CA 1
ATOM 515 C C . ARG A 1 66 ? 15.808 5.463 -27.313 1.00 97.25 66 ARG A C 1
ATOM 517 O O . ARG A 1 66 ? 15.052 6.239 -26.722 1.00 97.25 66 ARG A O 1
ATOM 524 N N . ASN A 1 67 ? 15.446 4.794 -28.404 1.00 95.88 67 ASN A N 1
ATOM 525 C CA . ASN A 1 67 ? 14.135 4.947 -29.026 1.00 95.88 67 ASN A CA 1
ATOM 526 C C . ASN A 1 67 ? 13.019 4.450 -28.099 1.00 95.88 67 ASN A C 1
ATOM 528 O O . ASN A 1 67 ? 12.020 5.144 -27.907 1.00 95.88 67 ASN A O 1
ATOM 532 N N . LYS A 1 68 ? 13.204 3.301 -27.442 1.00 95.50 68 LYS A N 1
ATOM 533 C CA . LYS A 1 68 ? 12.245 2.771 -26.462 1.00 95.50 68 LYS A CA 1
ATOM 534 C C . LYS A 1 68 ? 12.108 3.637 -25.218 1.00 95.50 68 LYS A C 1
ATOM 536 O O . LYS A 1 68 ? 10.998 3.810 -24.723 1.00 95.50 68 LYS A O 1
ATOM 541 N N . ILE A 1 69 ? 13.204 4.204 -24.716 1.00 94.75 69 ILE A N 1
ATOM 542 C CA . ILE A 1 69 ? 13.164 5.165 -23.606 1.00 94.75 69 ILE A CA 1
ATOM 543 C C . ILE A 1 69 ? 12.386 6.415 -24.016 1.00 94.75 69 ILE A C 1
ATOM 545 O O . ILE A 1 69 ? 11.514 6.861 -23.270 1.00 94.75 69 ILE A O 1
ATOM 549 N N . THR A 1 70 ? 12.678 6.952 -25.203 1.00 93.50 70 THR A N 1
ATOM 550 C CA . THR A 1 70 ? 12.006 8.138 -25.748 1.00 93.50 70 THR A CA 1
ATOM 551 C C . THR A 1 70 ? 10.511 7.892 -25.914 1.00 93.50 70 THR A C 1
ATOM 553 O O . THR A 1 70 ? 9.707 8.719 -25.493 1.00 93.50 70 THR A O 1
ATOM 556 N N . PHE A 1 71 ? 10.138 6.725 -26.448 1.00 91.31 71 PHE A N 1
ATOM 557 C CA . PHE A 1 71 ? 8.748 6.302 -26.562 1.00 91.31 71 PHE A CA 1
ATOM 558 C C . PHE A 1 71 ? 8.082 6.157 -25.193 1.00 91.31 71 PHE A C 1
ATOM 560 O O . PHE A 1 71 ? 6.960 6.619 -25.014 1.00 91.31 71 PHE A O 1
ATOM 567 N N . ARG A 1 72 ? 8.761 5.533 -24.221 1.00 88.06 72 ARG A N 1
ATOM 568 C CA . ARG A 1 72 ? 8.169 5.245 -22.913 1.00 88.06 72 ARG A CA 1
ATOM 569 C C . ARG A 1 72 ? 7.953 6.503 -22.078 1.00 88.06 72 ARG A C 1
ATOM 571 O O . ARG A 1 72 ? 6.828 6.724 -21.637 1.00 88.06 72 ARG A O 1
ATOM 578 N N . SER A 1 73 ? 9.023 7.259 -21.798 1.00 87.88 73 SER A N 1
ATOM 579 C CA . SER A 1 73 ? 8.999 8.581 -21.145 1.00 87.88 73 SER A CA 1
ATOM 580 C C . SER A 1 73 ? 10.420 9.122 -20.901 1.00 87.88 73 SER A C 1
ATOM 582 O O . SER A 1 73 ? 11.139 8.636 -20.020 1.00 87.88 73 SER A O 1
ATOM 584 N N . LEU A 1 74 ? 10.795 10.212 -21.585 1.00 90.56 74 LEU A N 1
ATOM 585 C CA . LEU A 1 74 ? 12.037 10.952 -21.290 1.00 90.56 74 LEU A CA 1
ATOM 586 C C . LEU A 1 74 ? 12.027 11.583 -19.894 1.00 90.56 74 LEU A C 1
ATOM 588 O O . LEU A 1 74 ? 13.046 11.602 -19.204 1.00 90.56 74 LEU A O 1
ATOM 592 N N . LYS A 1 75 ? 10.865 12.073 -19.449 1.00 86.88 75 LYS A N 1
ATOM 593 C CA . LYS A 1 75 ? 10.707 12.678 -18.122 1.00 86.88 75 LYS A CA 1
ATOM 594 C C . LYS A 1 75 ? 11.099 11.692 -17.021 1.00 86.88 75 LYS A C 1
ATOM 596 O O . LYS A 1 75 ? 11.877 12.045 -16.137 1.00 86.88 75 LYS A O 1
ATOM 601 N N . LEU A 1 76 ? 10.618 10.450 -17.106 1.00 82.50 76 LEU A N 1
ATOM 602 C CA . LEU A 1 76 ? 10.955 9.417 -16.126 1.00 82.50 76 LEU A CA 1
ATOM 603 C C . LEU A 1 76 ? 12.421 9.018 -16.198 1.00 82.50 76 LEU A C 1
ATOM 605 O O . LEU A 1 76 ? 13.051 8.822 -15.161 1.00 82.50 76 LEU A O 1
ATOM 609 N N . PHE A 1 77 ? 12.979 8.935 -17.404 1.00 90.81 77 PHE A N 1
ATOM 610 C CA . PHE A 1 77 ? 14.392 8.626 -17.567 1.00 90.81 77 PHE A CA 1
ATOM 611 C C . PHE A 1 77 ? 15.265 9.642 -16.815 1.00 90.81 77 PHE A C 1
ATOM 613 O O . PHE A 1 77 ? 16.059 9.241 -15.962 1.00 90.81 77 PHE A O 1
ATOM 620 N N . ASN A 1 78 ? 15.012 10.939 -17.025 1.00 91.12 78 ASN A N 1
ATOM 621 C CA . ASN A 1 78 ? 15.713 12.044 -16.362 1.00 91.12 78 ASN A CA 1
ATOM 622 C C . ASN A 1 78 ? 15.564 12.048 -14.831 1.00 91.12 78 ASN A C 1
ATOM 624 O O . ASN A 1 78 ? 16.484 12.446 -14.127 1.00 91.12 78 ASN A O 1
ATOM 628 N N . GLN A 1 79 ? 14.424 11.605 -14.294 1.00 86.75 79 GLN A N 1
ATOM 629 C CA . GLN A 1 79 ? 14.217 11.493 -12.842 1.00 86.75 79 GLN A CA 1
ATOM 630 C C . GLN A 1 79 ? 14.862 10.237 -12.242 1.00 86.75 79 GLN A C 1
ATOM 632 O O . GLN A 1 79 ? 15.149 10.187 -11.047 1.00 86.75 79 GLN A O 1
ATOM 637 N N . SER A 1 80 ? 15.051 9.197 -13.055 1.00 85.50 80 SER A N 1
ATOM 638 C CA . SER A 1 80 ? 15.510 7.889 -12.592 1.00 85.50 80 SER A CA 1
ATOM 639 C C . SER A 1 80 ? 17.033 7.754 -12.532 1.00 85.50 80 SER A C 1
ATOM 641 O O . SER A 1 80 ? 17.544 6.893 -11.806 1.00 85.50 80 SER A O 1
ATOM 643 N N . VAL A 1 81 ? 17.774 8.582 -13.270 1.00 88.94 81 VAL A N 1
ATOM 644 C CA . VAL A 1 81 ? 19.237 8.518 -13.359 1.00 88.94 81 VAL A CA 1
ATOM 645 C C . VAL A 1 81 ? 19.830 9.905 -13.175 1.00 88.94 81 VAL A C 1
ATOM 647 O O . VAL A 1 81 ? 19.364 10.873 -13.764 1.00 88.94 81 VAL A O 1
ATOM 650 N N . GLU A 1 82 ? 20.897 9.994 -12.385 1.00 87.81 82 GLU A N 1
ATOM 651 C CA . GLU A 1 82 ? 21.671 11.223 -12.251 1.00 87.81 82 GLU A CA 1
ATOM 652 C C . GLU A 1 82 ? 22.502 11.442 -13.513 1.00 87.81 82 GLU A C 1
ATOM 654 O O . GLU A 1 82 ? 23.604 10.915 -13.688 1.00 87.81 82 GLU A O 1
ATOM 659 N N . ILE A 1 83 ? 21.927 12.217 -14.421 1.00 82.88 83 ILE A N 1
ATOM 660 C CA . ILE A 1 83 ? 22.587 12.747 -15.599 1.00 82.88 83 ILE A CA 1
ATOM 661 C C . ILE A 1 83 ? 22.683 14.238 -15.315 1.00 82.88 83 ILE A C 1
ATOM 663 O O . ILE A 1 83 ? 21.678 14.872 -15.014 1.00 82.88 83 ILE A O 1
ATOM 667 N N . GLY A 1 84 ? 23.887 14.813 -15.332 1.00 84.50 84 GLY A N 1
ATOM 668 C CA . GLY A 1 84 ? 24.123 16.212 -14.932 1.00 84.50 84 GLY A CA 1
ATOM 669 C C . GLY A 1 84 ? 23.412 17.273 -15.791 1.00 84.50 84 GLY A C 1
ATOM 670 O O . GLY A 1 84 ? 23.767 18.447 -15.722 1.00 84.50 84 GLY A O 1
ATOM 671 N N . ARG A 1 85 ? 22.469 16.859 -16.643 1.00 89.62 85 ARG A N 1
ATOM 672 C CA . ARG A 1 85 ? 21.572 17.668 -17.458 1.00 89.62 85 ARG A CA 1
ATOM 673 C C . ARG A 1 85 ? 20.350 16.856 -17.887 1.00 89.62 85 ARG A C 1
ATOM 675 O O . ARG A 1 85 ? 20.385 15.631 -17.917 1.00 89.62 85 ARG A O 1
ATOM 682 N N . GLU A 1 86 ? 19.302 17.570 -18.267 1.00 92.06 86 GLU A N 1
ATOM 683 C CA . GLU A 1 86 ? 18.065 16.998 -18.790 1.00 92.06 86 GLU A CA 1
ATOM 684 C C . GLU A 1 86 ? 18.232 16.543 -20.250 1.00 92.06 86 GLU A C 1
ATOM 686 O O . GLU A 1 86 ? 18.734 17.299 -21.081 1.00 92.06 86 GLU A O 1
ATOM 691 N N . ILE A 1 87 ? 17.785 15.324 -20.552 1.00 94.75 87 ILE A N 1
ATOM 692 C CA . ILE A 1 87 ? 17.742 14.724 -21.890 1.00 94.75 87 ILE A CA 1
ATOM 693 C C . ILE A 1 87 ? 16.408 15.060 -22.558 1.00 94.75 87 ILE A C 1
ATOM 695 O O . ILE A 1 87 ? 15.349 14.739 -22.011 1.00 94.75 87 ILE A O 1
ATOM 699 N N . LYS A 1 88 ? 16.455 15.693 -23.733 1.00 92.81 88 LYS A N 1
ATOM 700 C CA . LYS A 1 88 ? 15.278 16.136 -24.498 1.00 92.81 88 LYS A CA 1
ATOM 701 C C . LYS A 1 88 ? 15.214 15.531 -25.890 1.00 92.81 88 LYS A C 1
ATOM 703 O O . LYS A 1 88 ? 14.114 15.299 -26.384 1.00 92.81 88 LYS A O 1
ATOM 708 N N . THR A 1 89 ? 16.361 15.292 -26.519 1.00 93.19 89 THR A N 1
ATOM 709 C CA . THR A 1 89 ? 16.433 14.728 -27.870 1.00 93.19 89 THR A CA 1
ATOM 710 C C . THR A 1 89 ? 17.254 13.446 -27.913 1.00 93.19 89 THR A C 1
ATOM 712 O O . THR A 1 89 ? 17.891 13.045 -26.937 1.00 93.19 89 THR A O 1
ATOM 715 N N . TYR A 1 90 ? 17.239 12.788 -29.070 1.00 91.94 90 TYR A N 1
ATOM 716 C CA . TYR A 1 90 ? 18.049 11.601 -29.308 1.00 91.94 90 TYR A CA 1
ATOM 717 C C . TYR A 1 90 ? 19.557 11.908 -29.174 1.00 91.94 90 TYR A C 1
ATOM 719 O O . TYR A 1 90 ? 20.310 11.147 -28.566 1.00 91.94 90 TYR A O 1
ATOM 727 N N . GLU A 1 91 ? 20.000 13.064 -29.673 1.00 93.06 91 GLU A N 1
ATOM 728 C CA . GLU A 1 91 ? 21.393 13.522 -29.619 1.00 93.06 91 GLU A CA 1
ATOM 729 C C . GLU A 1 91 ? 21.872 13.762 -28.184 1.00 93.06 91 GLU A C 1
ATOM 731 O O . GLU A 1 91 ? 23.045 13.541 -27.872 1.00 93.06 91 GLU A O 1
ATOM 736 N N . ASP A 1 92 ? 20.977 14.164 -27.281 1.00 93.88 92 ASP A N 1
ATOM 737 C CA . ASP A 1 92 ? 21.320 14.338 -25.872 1.00 93.88 92 ASP A CA 1
ATOM 738 C C . ASP A 1 92 ? 21.780 13.013 -25.240 1.00 93.88 92 ASP A C 1
ATOM 740 O O . ASP A 1 92 ? 22.717 13.009 -24.435 1.00 93.88 92 ASP A O 1
ATOM 744 N N . PHE A 1 93 ? 21.206 11.870 -25.644 1.00 94.06 93 PHE A N 1
ATOM 745 C CA . PHE A 1 93 ? 21.699 10.567 -25.186 1.00 94.06 93 PHE A CA 1
ATOM 746 C C . PHE A 1 93 ? 23.141 10.323 -25.623 1.00 94.06 93 PHE A C 1
ATOM 748 O O . PHE A 1 93 ? 23.951 9.877 -24.816 1.00 94.06 93 PHE A O 1
ATOM 755 N N . GLN A 1 94 ? 23.472 10.612 -26.883 1.00 89.94 94 GLN A N 1
ATOM 756 C CA . GLN A 1 94 ? 24.821 10.397 -27.411 1.00 89.94 94 GLN A CA 1
ATOM 757 C C . GLN A 1 94 ? 25.865 11.237 -26.679 1.00 89.94 94 GLN A C 1
ATOM 759 O O . GLN A 1 94 ? 26.968 10.765 -26.409 1.00 89.94 94 GLN A O 1
ATOM 764 N N . ASN A 1 95 ? 25.512 12.479 -26.357 1.00 90.62 95 ASN A N 1
ATOM 765 C CA . ASN A 1 95 ? 26.459 13.428 -25.794 1.00 90.62 95 ASN A CA 1
ATOM 766 C C . ASN A 1 95 ? 26.629 13.277 -24.277 1.00 90.62 95 ASN A C 1
ATOM 768 O O . ASN A 1 95 ? 27.688 13.625 -23.748 1.00 90.62 95 ASN A O 1
ATOM 772 N N . PHE A 1 96 ? 25.592 12.822 -23.563 1.00 93.69 96 PHE A N 1
ATOM 773 C CA . PHE A 1 96 ? 25.510 13.005 -22.108 1.00 93.69 96 PHE A CA 1
ATOM 774 C C . PHE A 1 96 ? 25.197 11.746 -21.306 1.00 93.69 96 PHE A C 1
ATOM 776 O O . PHE A 1 96 ? 25.328 11.784 -20.082 1.00 93.69 96 PHE A O 1
ATOM 783 N N . VAL A 1 97 ? 24.806 10.650 -21.960 1.00 95.69 97 VAL A N 1
ATOM 784 C CA . VAL A 1 97 ? 24.400 9.407 -21.297 1.00 95.69 97 VAL A CA 1
ATOM 785 C C . VAL A 1 97 ? 25.363 8.294 -21.680 1.00 95.69 97 VAL A C 1
ATOM 787 O O . VAL A 1 97 ? 25.498 7.948 -22.851 1.00 95.69 97 VAL A O 1
ATOM 790 N N . ASN A 1 98 ? 26.030 7.708 -20.686 1.00 95.06 98 ASN A N 1
ATOM 791 C CA . ASN A 1 98 ? 26.852 6.521 -20.914 1.00 95.06 98 ASN A CA 1
ATOM 792 C C . ASN A 1 98 ? 26.010 5.231 -20.902 1.00 95.06 98 ASN A C 1
ATOM 794 O O . ASN A 1 98 ? 24.875 5.214 -20.427 1.00 95.06 98 ASN A O 1
ATOM 798 N N . ASP A 1 99 ? 26.582 4.133 -21.395 1.00 95.62 99 ASP A N 1
ATOM 799 C CA . ASP A 1 99 ? 25.876 2.853 -21.527 1.00 95.62 99 ASP A CA 1
ATOM 800 C C . ASP A 1 99 ? 25.343 2.309 -20.186 1.00 95.62 99 ASP A C 1
ATOM 802 O O . ASP A 1 99 ? 24.255 1.739 -20.148 1.00 95.62 99 ASP A O 1
ATOM 806 N N . ASP A 1 100 ? 26.060 2.505 -19.072 1.00 95.38 100 ASP A N 1
ATOM 807 C CA . ASP A 1 100 ? 25.588 2.069 -17.749 1.00 95.38 100 ASP A CA 1
ATOM 808 C C . ASP A 1 100 ? 24.354 2.862 -17.304 1.00 95.38 100 ASP A C 1
ATOM 810 O O . ASP A 1 100 ? 23.367 2.273 -16.863 1.00 95.38 100 ASP A O 1
ATOM 814 N N . GLN A 1 101 ? 24.381 4.187 -17.477 1.00 96.94 101 GLN A N 1
ATOM 815 C CA . GLN A 1 101 ? 23.247 5.074 -17.209 1.00 96.94 101 GLN A CA 1
ATOM 816 C C . GLN A 1 101 ? 22.055 4.750 -18.114 1.00 96.94 101 GLN A C 1
ATOM 818 O O . GLN A 1 101 ? 20.919 4.755 -17.644 1.00 96.94 101 GLN A O 1
ATOM 823 N N . LEU A 1 102 ? 22.304 4.438 -19.389 1.00 97.50 102 LEU A N 1
ATOM 824 C CA . LEU A 1 102 ? 21.266 4.063 -20.345 1.00 97.50 102 LEU A CA 1
ATOM 825 C C . LEU A 1 102 ? 20.558 2.774 -19.913 1.00 97.50 102 LEU A C 1
ATOM 827 O O . LEU A 1 102 ? 19.331 2.750 -19.836 1.00 97.50 102 LEU A O 1
ATOM 831 N N . ILE A 1 103 ? 21.323 1.727 -19.580 1.00 97.75 103 ILE A N 1
ATOM 832 C CA . ILE A 1 103 ? 20.786 0.436 -19.124 1.00 97.75 103 ILE A CA 1
ATOM 833 C C . ILE A 1 103 ? 20.042 0.602 -17.795 1.00 97.75 103 ILE A C 1
ATOM 835 O O . ILE A 1 103 ? 18.927 0.100 -17.643 1.00 97.75 103 ILE A O 1
ATOM 839 N N . ASP A 1 104 ? 20.627 1.317 -16.832 1.00 95.75 104 ASP A N 1
ATOM 840 C CA . ASP A 1 104 ? 20.007 1.509 -15.520 1.00 95.75 104 ASP A CA 1
ATOM 841 C C . ASP A 1 104 ? 18.731 2.349 -15.609 1.00 95.75 104 ASP A C 1
ATOM 843 O O . ASP A 1 104 ? 17.738 2.018 -14.959 1.00 95.75 104 ASP A O 1
ATOM 847 N N . GLY A 1 105 ? 18.719 3.395 -16.434 1.00 94.44 105 GLY A N 1
ATOM 848 C CA . GLY A 1 105 ? 17.524 4.194 -16.676 1.00 94.44 105 GLY A CA 1
ATOM 849 C C . GLY A 1 105 ? 16.445 3.404 -17.406 1.00 94.44 105 GLY A C 1
ATOM 850 O O . GLY A 1 105 ? 15.306 3.388 -16.943 1.00 94.44 105 GLY A O 1
ATOM 851 N N . ALA A 1 106 ? 16.800 2.668 -18.467 1.00 95.12 106 ALA A N 1
ATOM 852 C CA . ALA A 1 106 ? 15.880 1.775 -19.174 1.00 95.12 106 ALA A CA 1
ATOM 853 C C . ALA A 1 106 ? 15.213 0.781 -18.214 1.00 95.12 106 ALA A C 1
ATOM 855 O O . ALA A 1 106 ? 13.999 0.593 -18.256 1.00 95.12 106 ALA A O 1
ATOM 856 N N . TYR A 1 107 ? 15.986 0.181 -17.307 1.00 93.44 107 TYR A N 1
ATOM 857 C CA . TYR A 1 107 ? 15.455 -0.724 -16.293 1.00 93.44 107 TYR A CA 1
ATOM 858 C C . TYR A 1 107 ? 14.514 -0.011 -15.314 1.00 93.44 107 TYR A C 1
ATOM 860 O O . TYR A 1 107 ? 13.389 -0.459 -15.099 1.00 93.44 107 TYR A O 1
ATOM 868 N N . LYS A 1 108 ? 14.935 1.123 -14.743 1.00 89.56 108 LYS A N 1
ATOM 869 C CA . LYS A 1 108 ? 14.147 1.852 -13.734 1.00 89.56 108 LYS A CA 1
ATOM 870 C C . LYS A 1 108 ? 12.805 2.348 -14.261 1.00 89.56 108 LYS A C 1
ATOM 872 O O . LYS A 1 108 ? 11.838 2.382 -13.503 1.00 89.56 108 LYS A O 1
ATOM 877 N N . ILE A 1 109 ? 12.738 2.715 -15.540 1.00 88.62 109 ILE A N 1
ATOM 878 C CA . ILE A 1 109 ? 11.485 3.136 -16.173 1.00 88.62 109 ILE A CA 1
ATOM 879 C C . ILE A 1 109 ? 10.713 1.968 -16.797 1.00 88.62 109 ILE A C 1
ATOM 881 O O . ILE A 1 109 ? 9.658 2.196 -17.375 1.00 88.62 109 ILE A O 1
ATOM 885 N N . GLY A 1 110 ? 11.208 0.731 -16.689 1.00 88.62 110 GLY A N 1
ATOM 886 C CA . GLY A 1 110 ? 10.535 -0.481 -17.159 1.00 88.62 110 GLY A CA 1
ATOM 887 C C . GLY A 1 110 ? 10.677 -0.780 -18.655 1.00 88.62 110 GLY A C 1
ATOM 888 O O . GLY A 1 110 ? 9.958 -1.633 -19.163 1.00 88.62 110 GLY A O 1
ATOM 889 N N . VAL A 1 111 ? 11.565 -0.106 -19.391 1.00 92.94 111 VAL A N 1
ATOM 890 C CA . VAL A 1 111 ? 11.865 -0.456 -20.796 1.00 92.94 111 VAL A CA 1
ATOM 891 C C . VAL A 1 111 ? 12.460 -1.860 -20.909 1.00 92.94 111 VAL A C 1
ATOM 893 O O . VAL A 1 111 ? 12.170 -2.570 -21.865 1.00 92.94 111 VAL A O 1
ATOM 896 N N . ILE A 1 112 ? 13.259 -2.270 -19.923 1.00 94.62 112 ILE A N 1
ATOM 897 C CA . ILE A 1 112 ? 13.838 -3.614 -19.841 1.00 94.62 112 ILE A CA 1
ATOM 898 C C . ILE A 1 112 ? 13.598 -4.226 -18.458 1.00 94.62 112 ILE A C 1
ATOM 900 O O . ILE A 1 112 ? 13.441 -3.513 -17.466 1.00 94.62 112 ILE A O 1
ATOM 904 N N . SER A 1 113 ? 13.598 -5.557 -18.380 1.00 91.69 113 SER A N 1
ATOM 905 C CA . SER A 1 113 ? 13.459 -6.289 -17.118 1.00 91.69 113 SER A CA 1
ATOM 906 C C . SER A 1 113 ? 14.740 -6.250 -16.273 1.00 91.69 113 SER A C 1
ATOM 908 O O . SER A 1 113 ? 15.821 -5.881 -16.740 1.00 91.69 113 SER A O 1
ATOM 910 N N . TRP A 1 114 ? 14.641 -6.688 -15.014 1.00 93.06 114 TRP A N 1
ATOM 911 C CA . TRP A 1 114 ? 15.813 -6.845 -14.148 1.00 93.06 114 TRP A CA 1
ATOM 912 C C . TRP A 1 114 ? 16.845 -7.802 -14.753 1.00 93.06 114 TRP A C 1
ATOM 914 O O . TRP A 1 114 ? 18.029 -7.477 -14.783 1.00 93.06 114 TRP A O 1
ATOM 924 N N . GLU A 1 115 ? 16.405 -8.944 -15.284 1.00 95.94 115 GLU A N 1
ATOM 925 C CA . GLU A 1 115 ? 17.282 -9.916 -15.941 1.00 95.94 115 GLU A CA 1
ATOM 926 C C . GLU A 1 115 ? 17.985 -9.295 -17.153 1.00 95.94 115 GLU A C 1
ATOM 928 O O . GLU A 1 115 ? 19.213 -9.330 -17.234 1.00 95.94 115 GLU A O 1
ATOM 933 N N . ALA A 1 116 ? 17.221 -8.632 -18.028 1.00 96.56 116 ALA A N 1
ATOM 934 C CA . ALA A 1 116 ? 17.751 -7.921 -19.186 1.00 96.56 116 ALA A CA 1
ATOM 935 C C . ALA A 1 116 ? 18.812 -6.891 -18.776 1.00 96.56 116 ALA A C 1
ATOM 937 O O . ALA A 1 116 ? 19.874 -6.829 -19.387 1.00 96.56 116 ALA A O 1
ATOM 938 N N . SER A 1 117 ? 18.590 -6.140 -17.689 1.00 97.19 117 SER A N 1
ATOM 939 C CA . SER A 1 117 ? 19.574 -5.175 -17.176 1.00 97.19 117 SER A CA 1
ATOM 940 C C . SER A 1 117 ? 20.908 -5.831 -16.797 1.00 97.19 117 SER A C 1
ATOM 942 O O . SER A 1 117 ? 21.975 -5.260 -17.022 1.00 97.19 117 SER A O 1
ATOM 944 N N . LYS A 1 118 ? 20.876 -7.048 -16.238 1.00 97.56 118 LYS A N 1
ATOM 945 C CA . LYS A 1 118 ? 22.082 -7.783 -15.834 1.00 97.56 118 LYS A CA 1
ATOM 946 C C . LYS A 1 118 ? 22.806 -8.356 -17.041 1.00 97.56 118 LYS A C 1
ATOM 948 O O . LYS A 1 118 ? 24.024 -8.209 -17.139 1.00 97.56 118 LYS A O 1
ATOM 953 N N . VAL A 1 119 ? 22.058 -8.952 -17.965 1.00 97.75 119 VAL A N 1
ATOM 954 C CA . VAL A 1 119 ? 22.603 -9.523 -19.199 1.00 97.75 119 VAL A CA 1
ATOM 955 C C . VAL A 1 119 ? 23.216 -8.427 -20.077 1.00 97.75 119 VAL A C 1
ATOM 957 O O . VAL A 1 119 ? 24.353 -8.558 -20.525 1.00 97.75 119 VAL A O 1
ATOM 960 N N . LEU A 1 120 ? 22.540 -7.287 -20.236 1.00 97.94 120 LEU A N 1
ATOM 961 C CA . LEU A 1 120 ? 23.048 -6.170 -21.035 1.00 97.94 120 LEU A CA 1
ATOM 962 C C . LEU A 1 120 ? 24.319 -5.553 -20.455 1.00 97.94 120 LEU A C 1
ATOM 964 O O . LEU A 1 120 ? 25.202 -5.174 -21.217 1.00 97.94 120 LEU A O 1
ATOM 968 N N . LYS A 1 121 ? 24.482 -5.515 -19.126 1.00 97.62 121 LYS A N 1
ATOM 969 C CA . LYS A 1 121 ? 25.762 -5.111 -18.521 1.00 97.62 121 LYS A CA 1
ATOM 970 C C . LYS A 1 121 ? 26.894 -6.070 -18.896 1.00 97.62 121 LYS A C 1
ATOM 972 O O . LYS A 1 121 ? 28.001 -5.618 -19.169 1.00 97.62 121 LYS A O 1
ATOM 977 N N . HIS A 1 122 ? 26.628 -7.374 -18.990 1.00 96.50 122 HIS A N 1
ATOM 978 C CA . HIS A 1 122 ? 27.620 -8.338 -19.479 1.00 96.50 122 HIS A CA 1
ATOM 979 C C . HIS A 1 122 ? 27.950 -8.147 -20.972 1.00 96.50 122 HIS A C 1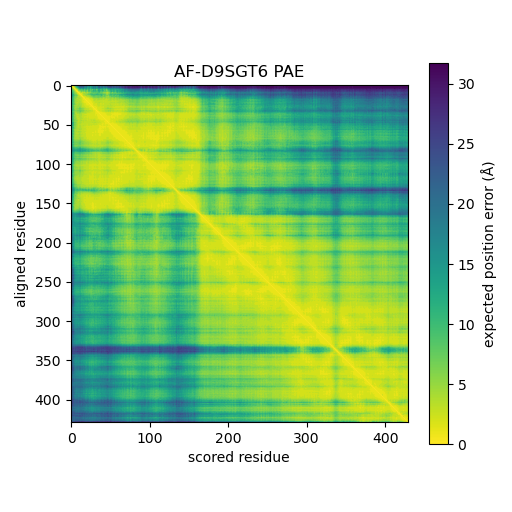
ATOM 981 O O . HIS A 1 122 ? 29.122 -8.207 -21.366 1.00 96.50 122 HIS A O 1
ATOM 987 N N . ALA A 1 123 ? 26.941 -7.880 -21.805 1.00 96.56 123 ALA A N 1
ATOM 988 C CA . ALA A 1 123 ? 27.131 -7.557 -23.220 1.00 96.56 123 ALA A CA 1
ATOM 989 C C . ALA A 1 123 ? 27.944 -6.260 -23.403 1.00 96.56 123 ALA A C 1
ATOM 991 O O . ALA A 1 123 ? 28.902 -6.238 -24.178 1.00 96.56 123 ALA A O 1
ATOM 992 N N . LYS A 1 124 ? 27.660 -5.223 -22.603 1.00 96.44 124 LYS A N 1
ATOM 993 C CA . LYS A 1 124 ? 28.433 -3.974 -22.545 1.00 96.44 124 LYS A CA 1
ATOM 994 C C . LYS A 1 124 ? 29.905 -4.233 -22.219 1.00 96.44 124 LYS A C 1
ATOM 996 O O . LYS A 1 124 ? 30.781 -3.725 -22.913 1.00 96.44 124 LYS A O 1
ATOM 1001 N N . GLU A 1 125 ? 30.20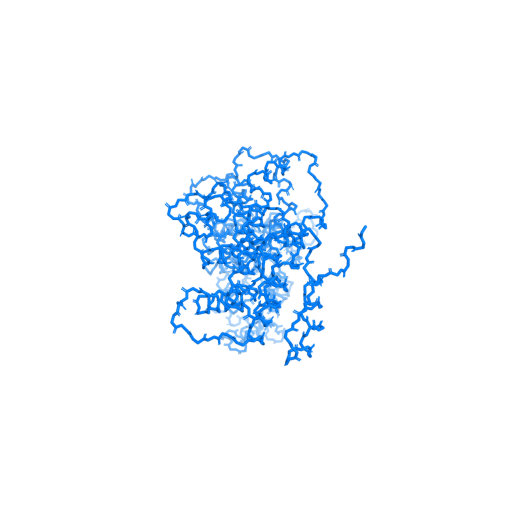0 -5.053 -21.206 1.00 95.19 125 GLU A N 1
ATOM 1002 C CA . GLU A 1 125 ? 31.588 -5.419 -20.876 1.00 95.19 125 GLU A CA 1
ATOM 1003 C C . GLU A 1 125 ? 32.261 -6.204 -22.009 1.00 95.19 125 GLU A C 1
ATOM 1005 O O . GLU A 1 125 ? 33.421 -5.960 -22.332 1.00 95.19 125 GLU A O 1
ATOM 1010 N N . THR A 1 126 ? 31.530 -7.094 -22.687 1.00 94.88 126 THR A N 1
ATOM 1011 C CA . THR A 1 126 ? 32.037 -7.792 -23.880 1.00 94.88 126 THR A CA 1
ATOM 1012 C C . THR A 1 126 ? 32.423 -6.793 -24.976 1.00 94.88 126 THR A C 1
ATOM 1014 O O . THR A 1 126 ? 33.528 -6.873 -25.523 1.00 94.88 126 THR A O 1
ATOM 1017 N N . ARG A 1 127 ? 31.572 -5.797 -25.249 1.00 94.75 127 ARG A N 1
ATOM 1018 C CA . ARG A 1 127 ? 31.877 -4.702 -26.179 1.00 94.75 127 ARG A CA 1
ATOM 1019 C C . ARG A 1 127 ? 33.088 -3.895 -25.733 1.00 94.75 127 ARG A C 1
ATOM 1021 O O . ARG A 1 127 ? 33.976 -3.633 -26.545 1.00 94.75 127 ARG A O 1
ATOM 1028 N N . HIS A 1 128 ? 33.157 -3.526 -24.459 1.00 93.25 128 HIS A N 1
ATOM 1029 C CA . HIS A 1 128 ? 34.265 -2.752 -23.906 1.00 93.25 128 HIS A CA 1
ATOM 1030 C C . HIS A 1 128 ? 35.602 -3.493 -24.060 1.00 93.25 128 HIS A C 1
ATOM 1032 O O . HIS A 1 128 ? 36.568 -2.922 -24.564 1.00 93.25 128 HIS A O 1
ATOM 1038 N N . ILE A 1 129 ? 35.639 -4.786 -23.729 1.00 92.94 129 ILE A N 1
ATOM 1039 C CA . ILE A 1 129 ? 36.841 -5.620 -23.830 1.00 92.94 129 ILE A CA 1
ATOM 1040 C C . ILE A 1 129 ? 37.267 -5.799 -25.290 1.00 92.94 129 ILE A C 1
ATOM 1042 O O . ILE A 1 129 ? 38.425 -5.550 -25.625 1.00 92.94 129 ILE A O 1
ATOM 1046 N N . PHE A 1 130 ? 36.366 -6.247 -26.169 1.00 93.19 130 PHE A N 1
ATOM 1047 C CA . PHE A 1 130 ? 36.753 -6.741 -27.498 1.00 93.19 130 PHE A CA 1
ATOM 1048 C C . PHE A 1 130 ? 36.675 -5.698 -28.617 1.00 93.19 130 PHE A C 1
ATOM 1050 O O . PHE A 1 130 ? 37.446 -5.792 -29.572 1.00 93.19 130 PHE A O 1
ATOM 1057 N N . SER A 1 131 ? 35.801 -4.699 -28.508 1.00 89.25 131 SER A N 1
ATOM 1058 C CA . SER A 1 131 ? 35.690 -3.610 -29.489 1.00 89.25 131 SER A CA 1
ATOM 1059 C C . SER A 1 131 ? 36.270 -2.294 -28.970 1.00 89.25 131 SER A C 1
ATOM 1061 O O . SER A 1 131 ? 36.788 -1.519 -29.767 1.00 89.25 131 SER A O 1
ATOM 1063 N N . GLY A 1 132 ? 36.181 -2.031 -27.662 1.00 85.31 132 GLY A N 1
ATOM 1064 C CA . GLY A 1 132 ? 36.592 -0.759 -27.060 1.00 85.31 132 GLY A CA 1
ATOM 1065 C C . GLY A 1 132 ? 38.079 -0.658 -26.712 1.00 85.31 132 GLY A C 1
ATOM 1066 O O . GLY A 1 132 ? 38.605 0.451 -26.646 1.00 85.31 132 GLY A O 1
ATOM 1067 N N . HIS A 1 133 ? 38.774 -1.785 -26.508 1.00 85.00 133 HIS A N 1
ATOM 1068 C CA . HIS A 1 133 ? 40.182 -1.787 -26.107 1.00 85.00 133 HIS A CA 1
ATOM 1069 C C . HIS A 1 133 ? 41.095 -2.435 -27.167 1.00 85.00 133 HIS A C 1
ATOM 1071 O O . HIS A 1 133 ? 41.023 -3.647 -27.386 1.00 85.00 133 HIS A O 1
ATOM 1077 N N . PRO A 1 134 ? 42.028 -1.686 -27.786 1.00 76.75 134 PRO A N 1
ATOM 1078 C CA . PRO A 1 134 ? 42.810 -2.174 -28.928 1.00 76.75 134 PRO A CA 1
ATOM 1079 C C . PRO A 1 134 ? 43.802 -3.296 -28.580 1.00 76.75 134 PRO A C 1
ATOM 1081 O O . PRO A 1 134 ? 44.235 -4.026 -29.465 1.00 76.75 134 PRO A O 1
ATOM 1084 N N . LYS A 1 135 ? 44.172 -3.450 -27.300 1.00 84.75 135 LYS A N 1
ATOM 1085 C CA . LYS A 1 135 ? 45.155 -4.452 -26.836 1.00 84.75 135 LYS A CA 1
ATOM 1086 C C . LYS A 1 135 ? 44.549 -5.737 -26.245 1.00 84.75 135 LYS A C 1
ATOM 1088 O O . LYS A 1 135 ? 45.272 -6.492 -25.604 1.00 84.75 135 LYS A O 1
ATOM 1093 N N . SER A 1 136 ? 43.246 -5.982 -26.382 1.00 88.06 136 SER A N 1
ATOM 1094 C CA . SER A 1 136 ? 42.645 -7.245 -25.915 1.00 88.06 136 SER A CA 1
ATOM 1095 C C . SER A 1 136 ? 42.929 -8.405 -26.875 1.00 88.06 136 SER A C 1
ATOM 1097 O O . SER A 1 136 ? 43.343 -8.189 -28.014 1.00 88.06 136 SER A O 1
ATOM 1099 N N . SER A 1 137 ? 42.695 -9.647 -26.448 1.00 89.06 137 SER A N 1
ATOM 1100 C CA . SER A 1 137 ? 42.725 -10.808 -27.346 1.00 89.06 137 SER A CA 1
ATOM 1101 C C . SER A 1 137 ? 41.575 -10.758 -28.367 1.00 89.06 137 SER A C 1
ATOM 1103 O O . SER A 1 137 ? 40.556 -10.114 -28.107 1.00 89.06 137 SER A O 1
ATOM 1105 N N . PRO A 1 138 ? 41.703 -11.400 -29.544 1.00 87.25 138 PRO A N 1
ATOM 1106 C CA . PRO A 1 138 ? 40.585 -11.531 -30.474 1.00 87.25 138 PRO A CA 1
ATOM 1107 C C . PRO A 1 138 ? 39.421 -12.318 -29.839 1.00 87.25 138 PRO A C 1
ATOM 1109 O O . PRO A 1 138 ? 39.670 -13.355 -29.219 1.00 87.25 138 PRO A O 1
ATOM 1112 N N . PRO A 1 139 ? 38.162 -11.864 -29.981 1.00 92.44 139 PRO A N 1
ATOM 1113 C CA . PRO A 1 139 ? 37.005 -12.653 -29.561 1.00 92.44 139 PRO A CA 1
ATOM 1114 C C . PRO A 1 139 ? 36.833 -13.880 -30.466 1.00 92.44 139 PRO A C 1
ATOM 1116 O O . PRO A 1 139 ? 37.140 -13.828 -31.655 1.00 92.44 139 PRO A O 1
ATOM 1119 N N . SER A 1 140 ? 36.302 -14.975 -29.919 1.00 92.00 140 SER A N 1
ATOM 1120 C CA . SER A 1 140 ? 35.858 -16.117 -30.726 1.00 92.00 140 SER A CA 1
ATOM 1121 C C . SER A 1 140 ? 34.472 -15.857 -31.320 1.00 92.00 140 SER A C 1
ATOM 1123 O O . SER A 1 140 ? 33.675 -15.114 -30.745 1.00 92.00 140 SER A O 1
ATOM 1125 N N . ILE A 1 141 ? 34.136 -16.532 -32.422 1.00 90.56 141 ILE A N 1
ATOM 1126 C CA . ILE A 1 141 ? 32.794 -16.454 -33.022 1.00 90.56 141 ILE A CA 1
ATOM 1127 C C . ILE A 1 141 ? 31.680 -16.864 -32.043 1.00 90.56 141 ILE A C 1
ATOM 1129 O O . ILE A 1 141 ? 30.615 -16.255 -32.036 1.00 90.56 141 ILE A O 1
ATOM 1133 N N . ILE A 1 142 ? 31.941 -17.824 -31.147 1.00 91.25 142 ILE A N 1
ATOM 1134 C CA . ILE A 1 142 ? 30.989 -18.232 -30.099 1.00 91.25 142 ILE A CA 1
ATOM 1135 C C . ILE A 1 142 ? 30.700 -17.061 -29.153 1.00 91.25 142 ILE A C 1
ATOM 1137 O O . ILE A 1 142 ? 29.553 -16.845 -28.767 1.00 91.25 142 ILE A O 1
ATOM 1141 N N . LYS A 1 143 ? 31.725 -16.272 -28.800 1.00 93.19 143 LYS A N 1
ATOM 1142 C CA . LYS A 1 143 ? 31.550 -15.094 -27.943 1.00 93.19 143 LYS A CA 1
ATOM 1143 C C . LYS A 1 143 ? 30.733 -14.004 -28.639 1.00 93.19 143 LYS A C 1
ATOM 1145 O O . LYS A 1 143 ? 29.904 -13.382 -27.980 1.00 93.19 143 LYS A O 1
ATOM 1150 N N . VAL A 1 144 ? 30.939 -13.806 -29.945 1.00 92.94 144 VAL A N 1
ATOM 1151 C CA . VAL A 1 144 ? 30.138 -12.877 -30.763 1.00 92.94 144 VAL A CA 1
ATOM 1152 C C . VAL A 1 144 ? 28.678 -13.323 -30.789 1.00 92.94 144 VAL A C 1
ATOM 1154 O O . VAL A 1 144 ? 27.804 -12.544 -30.426 1.00 92.94 144 VAL A O 1
ATOM 1157 N N . LEU A 1 145 ? 28.421 -14.588 -31.139 1.00 92.38 145 LEU A N 1
ATOM 1158 C CA . LEU A 1 145 ? 27.068 -15.137 -31.216 1.00 92.38 145 LEU A CA 1
ATOM 1159 C C . LEU A 1 145 ? 26.345 -15.058 -29.868 1.00 92.38 145 LEU A C 1
ATOM 1161 O O . LEU A 1 145 ? 25.201 -14.630 -29.830 1.00 92.38 145 LEU A O 1
ATOM 1165 N N . SER A 1 146 ? 27.011 -15.419 -28.768 1.00 93.56 146 SER A N 1
ATOM 1166 C CA . SER A 1 146 ? 26.422 -15.333 -27.426 1.00 93.56 146 SER A CA 1
ATOM 1167 C C . SER A 1 146 ? 25.985 -13.908 -27.086 1.00 93.56 146 SER A C 1
ATOM 1169 O O . SER A 1 146 ? 24.882 -13.721 -26.588 1.00 93.56 146 SER A O 1
ATOM 1171 N N . MET A 1 147 ? 26.818 -12.906 -27.383 1.00 95.06 147 MET A N 1
ATOM 1172 C CA . MET A 1 147 ? 26.450 -11.510 -27.156 1.00 95.06 147 MET A CA 1
ATOM 1173 C C . MET A 1 147 ? 25.298 -11.072 -28.068 1.00 95.06 147 MET A C 1
ATOM 1175 O O . MET A 1 147 ? 24.388 -10.392 -27.605 1.00 95.06 147 MET A O 1
ATOM 1179 N N . MET A 1 148 ? 25.326 -11.453 -29.348 1.00 94.50 148 MET A N 1
ATOM 1180 C CA . MET A 1 148 ? 24.249 -11.129 -30.286 1.00 94.50 148 MET A CA 1
ATOM 1181 C C . MET A 1 148 ? 22.918 -11.728 -29.830 1.00 94.50 148 MET A C 1
ATOM 1183 O O . MET A 1 148 ? 21.919 -11.020 -29.828 1.00 94.50 148 MET A O 1
ATOM 1187 N N . ASP A 1 149 ? 22.905 -12.994 -29.412 1.00 94.62 149 ASP A N 1
ATOM 1188 C CA . ASP A 1 149 ? 21.693 -13.689 -28.971 1.00 94.62 149 ASP A CA 1
ATOM 1189 C C . ASP A 1 149 ? 21.074 -13.016 -27.737 1.00 94.62 149 ASP A C 1
ATOM 1191 O O . ASP A 1 149 ? 19.878 -12.727 -27.730 1.00 94.62 149 ASP A O 1
ATOM 1195 N N . ASP A 1 150 ? 21.901 -12.648 -26.753 1.00 95.56 150 ASP A N 1
ATOM 1196 C CA . ASP A 1 150 ? 21.482 -11.867 -25.585 1.00 95.56 150 ASP A CA 1
ATOM 1197 C C . ASP A 1 150 ? 20.884 -10.508 -25.999 1.00 95.56 150 ASP A C 1
ATOM 1199 O O . ASP A 1 150 ? 19.780 -10.136 -25.593 1.00 95.56 150 ASP A O 1
ATOM 1203 N N . CYS A 1 151 ? 21.588 -9.761 -26.850 1.00 96.75 151 CYS A N 1
ATOM 1204 C CA . CYS A 1 151 ? 21.150 -8.457 -27.341 1.00 96.75 151 CYS A CA 1
ATOM 1205 C C . CYS A 1 151 ? 19.838 -8.532 -28.139 1.00 96.75 151 CYS A C 1
ATOM 1207 O O . CYS A 1 151 ? 18.966 -7.673 -27.984 1.00 96.75 151 CYS A O 1
ATOM 1209 N N . ILE A 1 152 ? 19.667 -9.569 -28.960 1.00 96.31 152 ILE A N 1
ATOM 1210 C CA . ILE A 1 152 ? 18.435 -9.806 -29.714 1.00 96.31 152 ILE A CA 1
ATOM 1211 C C . ILE A 1 152 ? 17.307 -10.130 -28.750 1.00 96.31 152 ILE A C 1
ATOM 1213 O O . ILE A 1 152 ? 16.296 -9.435 -28.728 1.00 96.31 152 ILE A O 1
ATOM 1217 N N . LYS A 1 153 ? 17.497 -11.138 -27.901 1.00 96.00 153 LYS A N 1
ATOM 1218 C CA . LYS A 1 153 ? 16.463 -11.624 -26.990 1.00 96.00 153 LYS A CA 1
ATOM 1219 C C . LYS A 1 153 ? 15.923 -10.524 -26.077 1.00 96.00 153 LYS A C 1
ATOM 1221 O O . LYS A 1 153 ? 14.711 -10.432 -25.904 1.00 96.00 153 LYS A O 1
ATOM 1226 N N . TYR A 1 154 ? 16.801 -9.713 -25.485 1.00 96.31 154 TYR A N 1
ATOM 1227 C CA . TYR A 1 154 ? 16.401 -8.748 -24.456 1.00 96.31 154 TYR A CA 1
ATOM 1228 C C . TYR A 1 154 ? 16.130 -7.334 -24.982 1.00 96.31 154 TYR A C 1
ATOM 1230 O O . TYR A 1 154 ? 15.527 -6.542 -24.259 1.00 96.31 154 TYR A O 1
ATOM 1238 N N . VAL A 1 155 ? 16.556 -7.002 -26.208 1.00 97.12 155 VAL A N 1
ATOM 1239 C CA . VAL A 1 155 ? 16.356 -5.666 -26.792 1.00 97.12 155 VAL A CA 1
ATOM 1240 C C . VAL A 1 155 ? 15.778 -5.762 -28.198 1.00 97.12 155 VAL A C 1
ATOM 1242 O O . VAL A 1 155 ? 14.619 -5.409 -28.376 1.00 97.12 155 VAL A O 1
ATOM 1245 N N . LEU A 1 156 ? 16.515 -6.273 -29.185 1.00 96.62 156 LEU A N 1
ATOM 1246 C CA . LEU A 1 156 ? 16.135 -6.113 -30.601 1.00 96.62 156 LEU A CA 1
ATOM 1247 C C . LEU A 1 156 ? 14.920 -6.951 -31.042 1.00 96.62 156 LEU A C 1
ATOM 1249 O O . LEU A 1 156 ? 14.341 -6.656 -32.079 1.00 96.62 156 LEU A O 1
ATOM 1253 N N . ASN A 1 157 ? 14.528 -7.974 -30.276 1.00 96.12 157 ASN A N 1
ATOM 1254 C CA . ASN A 1 157 ? 13.292 -8.751 -30.450 1.00 96.12 157 ASN A CA 1
ATOM 1255 C C . ASN A 1 157 ? 12.166 -8.269 -29.516 1.00 96.12 157 ASN A C 1
ATOM 1257 O O . ASN A 1 157 ? 10.987 -8.441 -29.800 1.00 96.12 157 ASN A O 1
ATOM 1261 N N . ALA A 1 158 ? 12.514 -7.666 -28.375 1.00 93.75 158 ALA A N 1
ATOM 1262 C CA . ALA A 1 158 ? 11.531 -7.234 -27.385 1.00 93.75 158 ALA A CA 1
ATOM 1263 C C . ALA A 1 158 ? 10.706 -6.056 -27.920 1.00 93.75 158 ALA A C 1
ATOM 1265 O O . ALA A 1 158 ? 11.288 -5.094 -28.415 1.00 93.75 158 ALA A O 1
ATOM 1266 N N . GLU A 1 159 ? 9.380 -6.095 -27.807 1.00 91.00 159 GLU A N 1
ATOM 1267 C CA . GLU A 1 159 ? 8.511 -5.005 -28.268 1.00 91.00 159 GLU A CA 1
ATOM 1268 C C . GLU A 1 159 ? 8.734 -3.693 -27.498 1.00 91.00 159 GLU A C 1
ATOM 1270 O O . GLU A 1 159 ? 9.387 -3.642 -26.448 1.00 91.00 159 GLU A O 1
ATOM 1275 N N . TYR A 1 160 ? 8.180 -2.605 -28.035 1.00 89.19 160 TYR A N 1
ATOM 1276 C CA . TYR A 1 160 ? 8.127 -1.346 -27.309 1.00 89.19 160 TYR A CA 1
ATOM 1277 C C . TYR A 1 160 ? 7.219 -1.488 -26.083 1.00 89.19 160 TYR A C 1
ATOM 1279 O O . TYR A 1 160 ? 6.095 -1.979 -26.195 1.00 89.19 160 TYR A O 1
ATOM 1287 N N . PRO A 1 161 ? 7.665 -1.025 -24.908 1.00 84.56 161 PRO A N 1
ATOM 1288 C CA . PRO A 1 161 ? 6.790 -0.952 -23.749 1.00 84.56 161 PRO A CA 1
ATOM 1289 C C . PRO A 1 161 ? 5.684 0.083 -23.968 1.00 84.56 161 PRO A C 1
ATOM 1291 O O . PRO A 1 161 ? 5.908 1.075 -24.656 1.00 84.56 161 PRO A O 1
ATOM 1294 N N . ALA A 1 162 ? 4.538 -0.074 -23.303 1.00 81.44 162 ALA A N 1
ATOM 1295 C CA . ALA A 1 162 ? 3.484 0.940 -23.320 1.00 81.44 162 ALA A CA 1
ATOM 1296 C C . ALA A 1 162 ? 4.000 2.320 -22.859 1.00 81.44 162 ALA A C 1
ATOM 1298 O O . ALA A 1 162 ? 4.806 2.422 -21.924 1.00 81.44 162 ALA A O 1
ATOM 1299 N N . GLN A 1 163 ? 3.512 3.383 -23.506 1.00 79.69 163 GLN A N 1
ATOM 1300 C CA . GLN A 1 163 ? 3.792 4.752 -23.075 1.00 79.69 163 GLN A CA 1
ATOM 1301 C C . GLN A 1 163 ? 3.188 4.999 -21.696 1.00 79.69 163 GLN A C 1
ATOM 1303 O O . GLN A 1 163 ? 2.057 4.600 -21.416 1.00 79.69 163 GLN A O 1
ATOM 1308 N N . ILE A 1 164 ? 3.937 5.681 -20.834 1.00 78.00 164 ILE A N 1
ATOM 1309 C CA . ILE A 1 164 ? 3.430 6.070 -19.522 1.00 78.00 164 ILE A CA 1
ATOM 1310 C C . ILE A 1 164 ? 2.764 7.441 -19.657 1.00 78.00 164 ILE A C 1
ATOM 1312 O O . ILE A 1 164 ? 3.430 8.424 -19.977 1.00 78.00 164 ILE A O 1
ATOM 1316 N N . ILE A 1 165 ? 1.458 7.506 -19.387 1.00 72.81 165 ILE A N 1
ATOM 1317 C CA . ILE A 1 165 ? 0.717 8.771 -19.253 1.00 72.81 165 ILE A CA 1
ATOM 1318 C C . ILE A 1 165 ? 1.337 9.568 -18.093 1.00 72.81 165 ILE A C 1
ATOM 1320 O O . ILE A 1 165 ? 1.707 8.975 -17.086 1.00 72.81 165 ILE A O 1
ATOM 1324 N N . ASP A 1 166 ? 1.473 10.893 -18.177 1.00 77.38 166 ASP A N 1
ATOM 1325 C CA . ASP A 1 166 ? 1.961 11.691 -17.041 1.00 77.38 166 ASP A CA 1
ATOM 1326 C C . ASP A 1 166 ? 0.993 11.612 -15.846 1.00 77.38 166 ASP A C 1
ATOM 1328 O O . ASP A 1 166 ? -0.224 11.583 -16.029 1.00 77.38 166 ASP A O 1
ATOM 1332 N N . VAL A 1 167 ? 1.502 11.610 -14.606 1.00 83.19 167 VAL A N 1
ATOM 1333 C CA . VAL A 1 167 ? 0.639 11.532 -13.407 1.00 83.19 167 VAL A CA 1
ATOM 1334 C C . VAL A 1 167 ? -0.363 12.690 -13.376 1.00 83.19 167 VAL A C 1
ATOM 1336 O O . VAL A 1 167 ? -1.508 12.509 -12.956 1.00 83.19 167 VAL A O 1
ATOM 1339 N N . ASN A 1 168 ? 0.036 13.884 -13.823 1.00 82.69 168 ASN A N 1
ATOM 1340 C CA . ASN A 1 168 ? -0.855 15.041 -13.855 1.00 82.69 168 ASN A CA 1
ATOM 1341 C C . ASN A 1 168 ? -1.916 14.913 -14.949 1.00 82.69 168 ASN A C 1
ATOM 1343 O O . ASN A 1 168 ? -3.064 15.289 -14.711 1.00 82.69 168 ASN A O 1
ATOM 1347 N N . ASP A 1 169 ? -1.562 14.355 -16.103 1.00 85.19 169 ASP A N 1
ATOM 1348 C CA . ASP A 1 169 ? -2.502 14.129 -17.205 1.00 85.19 169 ASP A CA 1
ATOM 1349 C C . ASP A 1 169 ? -3.520 13.055 -16.827 1.00 85.19 169 ASP A C 1
ATOM 1351 O O . ASP A 1 169 ? -4.723 13.227 -17.028 1.00 85.19 169 ASP A O 1
ATOM 1355 N N . TYR A 1 170 ? -3.066 11.985 -16.171 1.00 88.06 170 TYR A N 1
ATOM 1356 C CA . TYR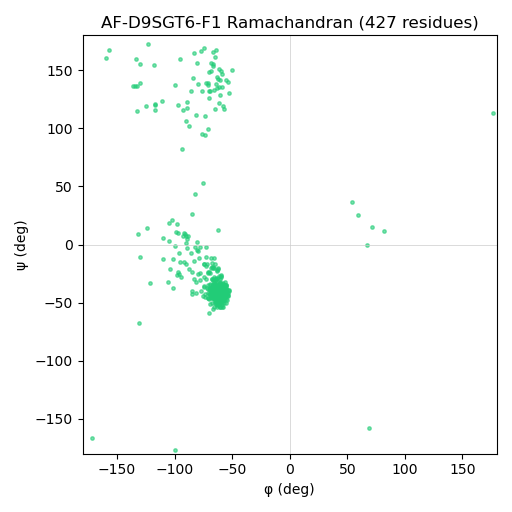 A 1 170 ? -3.955 10.948 -15.666 1.00 88.06 170 TYR A CA 1
ATOM 1357 C C . TYR A 1 170 ? -4.918 11.504 -14.611 1.00 88.06 170 TYR A C 1
ATOM 1359 O O . TYR A 1 170 ? -6.119 11.259 -14.677 1.00 88.06 170 TYR A O 1
ATOM 1367 N N . VAL A 1 171 ? -4.437 12.327 -13.674 1.00 89.56 171 VAL A N 1
ATOM 1368 C CA . VAL A 1 171 ? -5.308 12.979 -12.679 1.00 89.56 171 VAL A CA 1
ATOM 1369 C C . VAL A 1 171 ? -6.259 13.997 -13.309 1.00 89.56 171 VAL A C 1
ATOM 1371 O O . VAL A 1 171 ? -7.395 14.118 -12.853 1.00 89.56 171 VAL A O 1
ATOM 1374 N N . SER A 1 172 ? -5.840 14.695 -14.366 1.00 89.81 172 SER A N 1
ATOM 1375 C CA . SER A 1 172 ? -6.731 15.563 -15.146 1.00 89.81 172 SER A CA 1
ATOM 1376 C C . SER A 1 172 ? -7.835 14.748 -15.820 1.00 89.81 172 SER A C 1
ATOM 1378 O O . SER A 1 172 ? -9.003 15.109 -15.714 1.00 89.81 172 SER A O 1
ATOM 1380 N N . THR A 1 173 ? -7.486 13.591 -16.386 1.00 91.44 173 THR A N 1
ATOM 1381 C CA . THR A 1 173 ? -8.432 12.644 -16.997 1.00 91.44 173 THR A CA 1
ATOM 1382 C C . THR A 1 173 ? -9.414 12.088 -15.956 1.00 91.44 173 THR A C 1
ATOM 1384 O O . THR A 1 173 ? -10.613 12.002 -16.206 1.00 91.44 173 THR A O 1
ATOM 1387 N N . LEU A 1 174 ? -8.952 11.803 -14.731 1.00 93.31 174 LEU A N 1
ATOM 1388 C CA . LEU A 1 174 ? -9.819 11.422 -13.606 1.00 93.31 174 LEU A CA 1
ATOM 1389 C C . LEU A 1 174 ? -10.778 12.537 -13.166 1.00 93.31 174 LEU A C 1
ATOM 1391 O O . LEU A 1 174 ? -11.729 12.259 -12.441 1.00 93.31 174 LEU A O 1
ATOM 1395 N N . ASN A 1 175 ?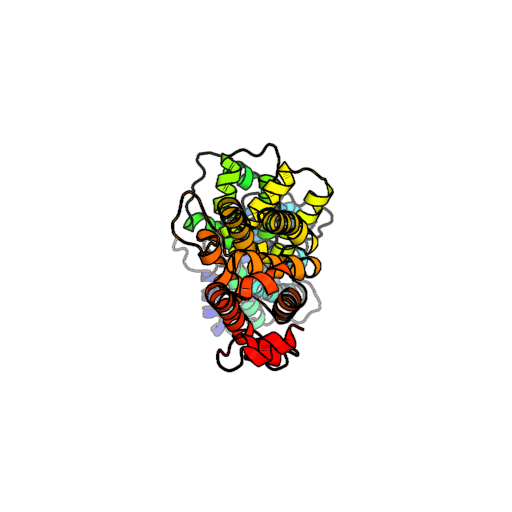 -10.551 13.791 -13.546 1.00 94.00 175 ASN A N 1
ATOM 1396 C CA . ASN A 1 175 ? -11.474 14.884 -13.246 1.00 94.00 175 ASN A CA 1
ATOM 1397 C C . ASN A 1 175 ? -12.597 15.007 -14.296 1.00 94.00 175 ASN A C 1
ATOM 1399 O O . ASN A 1 175 ? -13.535 15.782 -14.105 1.00 94.00 175 ASN A O 1
ATOM 1403 N N . GLU A 1 176 ? -12.528 14.250 -15.392 1.00 94.06 176 GLU A N 1
ATOM 1404 C CA . GLU A 1 176 ? -13.534 14.263 -16.449 1.00 94.06 176 GLU A CA 1
ATOM 1405 C C . GLU A 1 176 ? -14.715 13.342 -16.122 1.00 94.06 176 GLU A C 1
ATOM 1407 O O . GLU A 1 176 ? -14.568 12.249 -15.570 1.00 94.06 176 GLU A O 1
ATOM 1412 N N . GLN A 1 177 ? -15.922 13.764 -16.509 1.00 91.88 177 GLN A N 1
ATOM 1413 C CA . GLN A 1 177 ? -17.134 12.952 -16.339 1.00 91.88 177 GLN A CA 1
ATOM 1414 C C . GLN A 1 177 ? -17.168 11.735 -17.275 1.00 91.88 177 GLN A C 1
ATOM 1416 O O . GLN A 1 177 ? -17.841 10.753 -16.977 1.00 91.88 177 GLN A O 1
ATOM 1421 N N . SER A 1 178 ? -16.441 11.802 -18.390 1.00 92.31 178 SER A N 1
ATOM 1422 C CA . SER A 1 178 ? -16.289 10.741 -19.388 1.00 92.31 178 SER A CA 1
ATOM 1423 C C . SER A 1 178 ? -15.261 9.673 -19.009 1.00 92.31 178 SER A C 1
ATOM 1425 O O . SER A 1 178 ? -15.023 8.775 -19.813 1.00 92.31 178 SER A O 1
ATOM 1427 N N . PHE A 1 179 ? -14.643 9.754 -17.825 1.00 92.56 179 PHE A N 1
ATOM 1428 C CA . PHE A 1 179 ? -13.666 8.762 -17.382 1.00 92.56 179 PHE A CA 1
ATOM 1429 C C . PHE A 1 179 ? -14.277 7.353 -17.363 1.00 92.56 179 PHE A C 1
ATOM 1431 O O . PHE A 1 179 ? -15.230 7.083 -16.626 1.00 92.56 179 PHE A O 1
ATOM 1438 N N . ASP A 1 180 ? -13.709 6.446 -18.160 1.00 91.38 180 ASP A N 1
ATOM 1439 C CA . ASP A 1 180 ? -14.177 5.067 -18.235 1.00 91.38 180 ASP A CA 1
ATOM 1440 C C . ASP A 1 180 ? -13.770 4.288 -16.978 1.00 91.38 180 ASP A C 1
ATOM 1442 O O . ASP A 1 180 ? -12.603 3.962 -16.754 1.00 91.38 180 ASP A O 1
ATOM 1446 N N . ARG A 1 181 ? -14.761 3.943 -16.151 1.00 92.81 181 ARG A N 1
ATOM 1447 C CA . ARG A 1 181 ? -14.584 3.122 -14.943 1.00 92.81 181 ARG A CA 1
ATOM 1448 C C . ARG A 1 181 ? -14.550 1.627 -15.267 1.00 92.81 181 ARG A C 1
ATOM 1450 O O . ARG A 1 181 ? -15.156 0.810 -14.570 1.00 92.81 181 ARG A O 1
ATOM 1457 N N . ASN A 1 182 ? -13.827 1.247 -16.315 1.00 94.56 182 ASN A N 1
ATOM 1458 C CA . ASN A 1 182 ? -13.604 -0.150 -16.642 1.00 94.56 182 ASN A CA 1
ATOM 1459 C C . ASN A 1 182 ? -12.466 -0.720 -15.789 1.00 94.56 182 ASN A C 1
ATOM 1461 O O . ASN A 1 182 ? -11.291 -0.388 -15.949 1.00 94.56 182 ASN A O 1
ATOM 1465 N N . ARG A 1 183 ? -12.822 -1.625 -14.875 1.00 92.50 183 ARG A N 1
ATOM 1466 C CA . ARG A 1 183 ? -11.872 -2.215 -13.932 1.00 92.50 183 ARG A CA 1
ATOM 1467 C C . ARG A 1 183 ? -10.722 -2.967 -14.611 1.00 92.50 183 ARG A C 1
ATOM 1469 O O . ARG A 1 183 ? -9.602 -2.865 -14.128 1.00 92.50 183 ARG A O 1
ATOM 1476 N N . ILE A 1 184 ? -10.979 -3.686 -15.707 1.00 91.12 184 ILE A N 1
ATOM 1477 C CA . ILE A 1 184 ? -9.956 -4.477 -16.414 1.00 91.12 184 ILE A CA 1
ATOM 1478 C C . ILE A 1 184 ? -8.940 -3.543 -17.075 1.00 91.12 184 ILE A C 1
ATOM 1480 O O . ILE A 1 184 ? -7.736 -3.751 -16.938 1.00 91.12 184 ILE A O 1
ATOM 1484 N N . ALA A 1 185 ? -9.422 -2.486 -17.735 1.00 87.06 18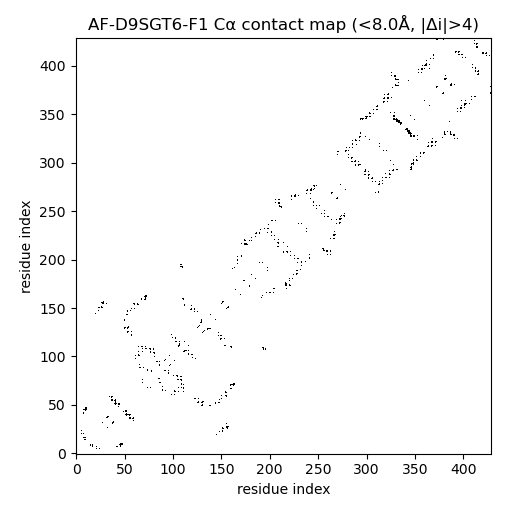5 ALA A N 1
ATOM 1485 C CA . ALA A 1 185 ? -8.557 -1.489 -18.358 1.00 87.06 185 ALA A CA 1
ATOM 1486 C C . ALA A 1 185 ? -7.647 -0.809 -17.322 1.00 87.06 185 ALA A C 1
ATOM 1488 O O . ALA A 1 185 ? -6.442 -0.698 -17.537 1.00 87.06 185 ALA A O 1
ATOM 1489 N N . ILE A 1 186 ? -8.202 -0.420 -16.169 1.00 90.38 186 ILE A N 1
ATOM 1490 C CA . ILE A 1 186 ? -7.441 0.225 -15.091 1.00 90.38 186 ILE A CA 1
ATOM 1491 C C . ILE A 1 186 ? -6.462 -0.757 -14.429 1.00 90.38 186 ILE A C 1
ATOM 1493 O O . ILE A 1 186 ? -5.318 -0.388 -14.183 1.00 90.38 186 ILE A O 1
ATOM 1497 N N . GLU A 1 187 ? -6.863 -2.004 -14.154 1.00 90.50 187 GLU A N 1
ATOM 1498 C CA . GLU A 1 187 ? -5.964 -3.028 -13.595 1.00 90.50 187 GLU A CA 1
ATOM 1499 C C . GLU A 1 187 ? -4.769 -3.293 -14.523 1.00 90.50 187 GLU A C 1
ATOM 1501 O O . GLU A 1 187 ? -3.633 -3.314 -14.047 1.00 90.50 187 GLU A O 1
ATOM 1506 N N . SER A 1 188 ? -5.005 -3.410 -15.835 1.00 85.62 188 SER A N 1
ATOM 1507 C CA . SER A 1 188 ? -3.939 -3.564 -16.832 1.00 85.62 188 SER A CA 1
ATOM 1508 C C . SER A 1 188 ? -3.027 -2.338 -16.864 1.00 85.62 188 SER A C 1
ATOM 1510 O O . SER A 1 188 ? -1.817 -2.464 -16.694 1.00 85.62 188 SER A O 1
ATOM 1512 N N . ALA A 1 189 ? -3.606 -1.140 -17.001 1.00 83.69 189 ALA A N 1
ATOM 1513 C CA . ALA A 1 189 ? -2.844 0.098 -17.103 1.00 83.69 189 ALA A CA 1
ATOM 1514 C C . ALA A 1 189 ? -1.982 0.348 -15.860 1.00 83.69 189 ALA A C 1
ATOM 1516 O O . ALA A 1 189 ? -0.832 0.752 -15.986 1.00 83.69 189 ALA A O 1
ATOM 1517 N N . LEU A 1 190 ? -2.512 0.094 -14.659 1.00 87.81 190 LEU A N 1
ATOM 1518 C CA . LEU A 1 190 ? -1.781 0.295 -13.409 1.00 87.81 190 LEU A CA 1
ATOM 1519 C C . LEU A 1 190 ? -0.769 -0.818 -13.116 1.00 87.81 190 LEU A C 1
ATOM 1521 O O . LEU A 1 190 ? 0.246 -0.553 -12.468 1.00 87.81 190 LEU A O 1
ATOM 1525 N N . GLY A 1 191 ? -1.034 -2.049 -13.559 1.00 83.38 191 GLY A N 1
ATOM 1526 C CA . GLY A 1 191 ? -0.145 -3.197 -13.380 1.00 83.38 191 GLY A CA 1
ATOM 1527 C C . GLY A 1 191 ? 1.214 -2.993 -14.049 1.00 83.38 191 GLY A C 1
ATOM 1528 O O . GLY A 1 191 ? 2.246 -3.222 -13.409 1.00 83.38 191 GLY A O 1
ATOM 1529 N N . ASP A 1 192 ? 1.203 -2.454 -15.268 1.00 79.69 192 ASP A N 1
ATOM 1530 C CA . ASP A 1 192 ? 2.385 -2.281 -16.125 1.00 79.69 192 ASP A CA 1
ATOM 1531 C C . ASP A 1 192 ? 3.245 -1.053 -15.773 1.00 79.69 192 ASP A C 1
ATOM 1533 O O . ASP A 1 192 ? 4.330 -0.841 -16.335 1.00 79.69 192 ASP A O 1
ATOM 1537 N N . LEU A 1 193 ? 2.787 -0.234 -14.819 1.00 83.62 193 LEU A N 1
ATOM 1538 C CA . LEU A 1 193 ? 3.531 0.935 -14.360 1.00 83.62 193 LEU A CA 1
ATOM 1539 C C . LEU A 1 193 ? 4.771 0.520 -13.550 1.00 83.62 193 LEU A C 1
ATOM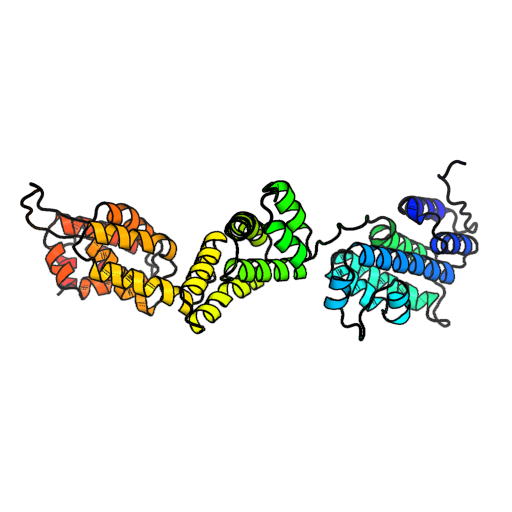 1541 O O . LEU A 1 193 ? 4.685 -0.360 -12.684 1.00 83.62 193 LEU A O 1
ATOM 1545 N N . PRO A 1 194 ? 5.918 1.193 -13.746 1.00 80.56 194 PRO A N 1
ATOM 1546 C CA . PRO A 1 194 ? 7.076 1.036 -12.877 1.00 80.56 194 PRO A CA 1
ATOM 1547 C C . PRO A 1 194 ? 6.750 1.445 -11.436 1.00 80.56 194 PRO A C 1
ATOM 1549 O O . PRO A 1 194 ? 5.942 2.348 -11.201 1.00 80.56 194 PRO A O 1
ATOM 1552 N N . ASP A 1 195 ? 7.429 0.840 -10.461 1.00 82.44 195 ASP A N 1
ATOM 1553 C CA . ASP A 1 195 ? 7.167 1.079 -9.033 1.00 82.44 195 ASP A CA 1
ATOM 1554 C C . ASP A 1 195 ? 7.317 2.550 -8.623 1.00 82.44 195 ASP A C 1
ATOM 1556 O O . ASP A 1 195 ? 6.546 3.050 -7.802 1.00 82.44 195 ASP A O 1
ATOM 1560 N N . VAL A 1 196 ? 8.271 3.266 -9.229 1.00 80.19 196 VAL A N 1
ATOM 1561 C CA . VAL A 1 196 ? 8.478 4.707 -9.001 1.00 80.19 196 VAL A CA 1
ATOM 1562 C C . VAL A 1 196 ? 7.213 5.494 -9.342 1.00 80.19 196 VAL A C 1
ATOM 1564 O O . VAL A 1 196 ? 6.788 6.353 -8.572 1.00 80.19 196 VAL A O 1
ATOM 1567 N N . TYR A 1 197 ? 6.567 5.146 -10.452 1.00 83.56 197 TYR A N 1
ATOM 1568 C CA . TYR A 1 197 ? 5.369 5.826 -10.917 1.00 83.56 197 TYR A CA 1
ATOM 1569 C C . TYR A 1 197 ? 4.137 5.411 -10.110 1.00 83.56 197 TYR A C 1
ATOM 1571 O O . TYR A 1 197 ? 3.329 6.258 -9.743 1.00 83.56 197 TYR A O 1
ATOM 1579 N N . LYS A 1 198 ? 4.005 4.125 -9.757 1.00 89.62 198 LYS A N 1
ATOM 1580 C CA . LYS A 1 198 ? 2.944 3.671 -8.841 1.00 89.62 198 LYS A CA 1
ATOM 1581 C C . LYS A 1 198 ? 2.995 4.450 -7.521 1.00 89.62 198 LYS A C 1
ATOM 1583 O O . LYS A 1 198 ? 1.957 4.871 -7.014 1.00 89.62 198 LYS A O 1
ATOM 1588 N N . ASN A 1 199 ? 4.199 4.691 -6.997 1.00 90.75 199 ASN A N 1
ATOM 1589 C CA . ASN A 1 199 ? 4.416 5.504 -5.803 1.00 90.75 199 ASN A CA 1
ATOM 1590 C C . ASN A 1 199 ? 4.041 6.984 -6.007 1.00 90.75 199 ASN A C 1
ATOM 1592 O O . ASN A 1 199 ? 3.341 7.564 -5.172 1.00 90.75 199 ASN A O 1
ATOM 1596 N N . GLU A 1 200 ? 4.477 7.601 -7.108 1.00 88.75 200 GLU A N 1
ATOM 1597 C CA . GLU A 1 200 ? 4.127 8.989 -7.433 1.00 88.75 200 GLU A CA 1
ATOM 1598 C C . GLU A 1 200 ? 2.610 9.159 -7.586 1.00 88.75 200 GLU A C 1
ATOM 1600 O O . GLU A 1 200 ? 2.015 10.031 -6.948 1.00 88.75 200 GLU A O 1
ATOM 1605 N N . LEU A 1 201 ? 1.971 8.271 -8.351 1.00 92.75 201 LEU A N 1
ATOM 1606 C CA . LEU A 1 201 ? 0.531 8.258 -8.557 1.00 92.75 201 LEU A CA 1
ATOM 1607 C C . LEU A 1 201 ? -0.214 8.078 -7.232 1.00 92.75 201 LEU A C 1
ATOM 1609 O O . LEU A 1 201 ? -1.126 8.847 -6.956 1.00 92.75 201 LEU A O 1
ATOM 1613 N N . ALA A 1 202 ? 0.192 7.142 -6.369 1.00 95.75 202 ALA A N 1
ATOM 1614 C CA . ALA A 1 202 ? -0.438 6.955 -5.060 1.00 95.75 202 ALA A CA 1
ATOM 1615 C C . ALA A 1 202 ? -0.386 8.235 -4.208 1.00 95.75 202 ALA A C 1
ATOM 1617 O O . ALA A 1 202 ? -1.389 8.651 -3.622 1.00 95.75 202 ALA A O 1
ATOM 1618 N N . ASN A 1 203 ? 0.771 8.902 -4.190 1.00 94.81 203 ASN A N 1
ATOM 1619 C CA . ASN A 1 203 ? 0.941 10.167 -3.484 1.00 94.81 203 ASN A CA 1
ATOM 1620 C C . ASN A 1 203 ? 0.117 11.297 -4.107 1.00 94.81 203 ASN A C 1
ATOM 1622 O O . ASN A 1 203 ? -0.399 12.144 -3.368 1.00 94.81 203 ASN A O 1
ATOM 1626 N N . ARG A 1 204 ? -0.019 11.320 -5.437 1.00 94.75 204 ARG A N 1
ATOM 1627 C CA . ARG A 1 204 ? -0.836 12.308 -6.135 1.00 94.75 204 ARG A CA 1
ATOM 1628 C C . ARG A 1 204 ? -2.321 12.080 -5.901 1.00 94.75 204 ARG A C 1
ATOM 1630 O O . ARG A 1 204 ? -2.993 13.044 -5.562 1.00 94.75 204 ARG A O 1
ATOM 1637 N N . LEU A 1 205 ? -2.816 10.847 -6.011 1.00 96.94 205 LEU A N 1
ATOM 1638 C CA . LEU A 1 205 ? -4.213 10.507 -5.733 1.00 96.94 205 LEU A CA 1
ATOM 1639 C C . LEU A 1 205 ? -4.588 10.911 -4.307 1.00 96.94 205 LEU A C 1
ATOM 1641 O O . LEU A 1 205 ? -5.610 11.561 -4.127 1.00 96.94 205 LEU A O 1
ATOM 1645 N N . TYR A 1 206 ? -3.732 10.633 -3.316 1.00 97.62 206 TYR A N 1
ATOM 1646 C CA . TYR A 1 206 ? -3.946 11.099 -1.944 1.00 97.62 206 TYR A CA 1
ATOM 1647 C C . TYR A 1 206 ? -4.028 12.632 -1.865 1.00 97.62 206 TYR A C 1
ATOM 1649 O O . TYR A 1 206 ? -5.011 13.173 -1.364 1.00 97.62 206 TYR A O 1
ATOM 1657 N N . SER A 1 207 ? -3.028 13.348 -2.396 1.00 96.75 207 SER A N 1
ATOM 1658 C CA . SER A 1 207 ? -2.998 14.820 -2.363 1.00 96.75 207 SER A CA 1
ATOM 1659 C C . SER A 1 207 ? -4.209 15.438 -3.064 1.00 96.75 207 SER A C 1
ATOM 1661 O O . SER A 1 207 ? -4.806 16.377 -2.550 1.00 96.75 207 SER A O 1
ATOM 1663 N N . SER A 1 208 ? -4.582 14.900 -4.226 1.00 96.69 208 SER A N 1
ATOM 1664 C CA . SER A 1 208 ? -5.749 15.324 -4.989 1.00 96.69 208 SER A CA 1
ATOM 1665 C C . SER A 1 208 ? -7.044 14.980 -4.266 1.00 96.69 208 SER A C 1
ATOM 1667 O O . SER A 1 208 ? -7.962 15.781 -4.290 1.00 96.69 208 SER A O 1
ATOM 1669 N N . TYR A 1 209 ? -7.150 13.853 -3.572 1.00 97.62 209 TYR A N 1
ATOM 1670 C CA . TYR A 1 209 ? -8.373 13.501 -2.854 1.00 97.62 209 TYR A CA 1
ATOM 1671 C C . TYR A 1 209 ? -8.673 14.473 -1.705 1.00 97.62 209 TYR A C 1
ATOM 1673 O O . TYR A 1 209 ? -9.792 14.986 -1.594 1.00 97.62 209 TYR A O 1
ATOM 1681 N N . ILE A 1 210 ? -7.652 14.779 -0.895 1.00 96.88 210 ILE A N 1
ATOM 1682 C CA . ILE A 1 210 ? -7.788 15.631 0.297 1.00 96.88 210 ILE A CA 1
ATOM 1683 C C . ILE A 1 210 ? -7.830 17.127 -0.024 1.00 96.88 210 ILE A C 1
ATOM 1685 O O . ILE A 1 210 ? -8.125 17.937 0.855 1.00 96.88 210 ILE A O 1
ATOM 1689 N N . HIS A 1 211 ? -7.505 17.519 -1.259 1.00 95.94 211 HIS A N 1
ATOM 1690 C CA . HIS A 1 211 ? -7.442 18.927 -1.621 1.00 95.94 211 HIS A CA 1
ATOM 1691 C C . HIS A 1 211 ? -8.835 19.586 -1.485 1.00 95.94 211 HIS A C 1
ATOM 1693 O O . HIS A 1 211 ? -9.834 19.021 -1.953 1.00 95.94 211 HIS A O 1
ATOM 1699 N N . PRO A 1 212 ? -8.940 20.785 -0.871 1.00 92.12 212 PRO A N 1
ATOM 1700 C CA . PRO A 1 212 ? -10.232 21.429 -0.612 1.00 92.12 212 PRO A CA 1
ATOM 1701 C C . PRO A 1 212 ? -11.045 21.733 -1.873 1.00 92.12 212 PRO A C 1
ATOM 1703 O O . PRO A 1 212 ? -12.269 21.682 -1.847 1.00 92.12 212 PRO A O 1
ATOM 1706 N N . GLN A 1 213 ? -10.364 22.032 -2.981 1.00 92.62 213 GLN A N 1
ATOM 1707 C CA . GLN A 1 213 ? -10.990 22.391 -4.260 1.00 92.62 213 GLN A CA 1
ATOM 1708 C C . GLN A 1 213 ? -11.242 21.182 -5.175 1.00 92.62 213 GLN A C 1
ATOM 1710 O O . GLN A 1 213 ? -11.566 21.356 -6.348 1.00 92.62 213 GLN A O 1
ATOM 1715 N N . SER A 1 214 ? -11.054 19.958 -4.680 1.00 92.81 214 SER A N 1
ATOM 1716 C CA . SER A 1 214 ? -11.285 18.769 -5.496 1.00 92.81 214 SER A CA 1
ATOM 1717 C C . SER A 1 214 ? -12.758 18.556 -5.772 1.00 92.81 214 SER A C 1
ATOM 1719 O O . SER A 1 214 ? -13.594 18.592 -4.868 1.00 92.81 214 SER A O 1
ATOM 1721 N N . THR A 1 215 ? -13.066 18.314 -7.041 1.00 95.00 215 THR A N 1
ATOM 1722 C CA . THR A 1 215 ? -14.433 18.088 -7.500 1.00 95.00 215 THR A CA 1
ATOM 1723 C C . THR A 1 215 ? -14.967 16.754 -6.968 1.00 95.00 215 THR A C 1
ATOM 1725 O O . THR A 1 215 ? -14.211 15.824 -6.668 1.00 95.00 215 THR A O 1
ATOM 1728 N N . SER A 1 216 ? -16.293 16.634 -6.883 1.00 94.69 216 SER A N 1
ATOM 1729 C CA . SER A 1 216 ? -16.950 15.365 -6.545 1.00 94.69 216 SER A CA 1
ATOM 1730 C C . SER A 1 216 ? -16.661 14.272 -7.579 1.00 94.69 216 SER A C 1
ATOM 1732 O O . SER A 1 216 ? -16.491 13.113 -7.206 1.00 94.69 216 SER A O 1
ATOM 1734 N N . VAL A 1 217 ? -16.547 14.645 -8.860 1.00 96.19 217 VAL A N 1
ATOM 1735 C CA . VAL A 1 217 ? -16.184 13.739 -9.961 1.00 96.19 217 VAL A CA 1
ATOM 1736 C C . VAL A 1 217 ? -14.798 13.149 -9.724 1.00 96.19 217 VAL A C 1
ATOM 1738 O O . VAL A 1 217 ? -14.655 11.927 -9.693 1.00 96.19 217 VAL A O 1
ATOM 1741 N N . LEU A 1 218 ? -13.804 14.005 -9.459 1.00 96.12 218 LEU A N 1
ATOM 1742 C CA . LEU A 1 218 ? -12.436 13.574 -9.198 1.00 96.12 218 LEU A CA 1
ATOM 1743 C C . LEU A 1 218 ? -12.360 12.668 -7.969 1.00 96.12 218 LEU A C 1
ATOM 1745 O O . LEU A 1 218 ? -11.768 11.596 -8.048 1.00 96.12 218 LEU A O 1
ATOM 1749 N N . ARG A 1 219 ? -12.988 13.049 -6.847 1.00 96.75 219 ARG A N 1
ATOM 1750 C CA . ARG A 1 219 ? -12.996 12.210 -5.636 1.00 96.75 219 ARG A CA 1
ATOM 1751 C C . ARG A 1 219 ? -13.622 10.842 -5.894 1.00 96.75 219 ARG A C 1
ATOM 1753 O O . ARG A 1 219 ? -13.018 9.837 -5.541 1.00 96.75 219 ARG A O 1
ATOM 1760 N N . SER A 1 220 ? -14.758 10.796 -6.585 1.00 97.38 220 SER A N 1
ATOM 1761 C CA . SER A 1 220 ? -15.433 9.535 -6.901 1.00 97.38 220 SER A CA 1
ATOM 1762 C C . SER A 1 220 ? -14.629 8.657 -7.872 1.00 97.38 220 SER A C 1
ATOM 1764 O O . SER A 1 220 ? -14.617 7.435 -7.741 1.00 97.38 220 SER A O 1
ATOM 1766 N N . ASN A 1 221 ? -13.926 9.253 -8.842 1.00 97.44 221 ASN A N 1
ATOM 1767 C CA . ASN A 1 221 ? -13.029 8.510 -9.732 1.00 97.44 221 ASN A CA 1
ATOM 1768 C C . ASN A 1 221 ? -11.791 7.995 -8.972 1.00 97.44 221 ASN A C 1
ATOM 1770 O O . ASN A 1 221 ? -11.387 6.848 -9.168 1.00 97.44 221 ASN A O 1
ATOM 1774 N N . ILE A 1 222 ? -11.232 8.782 -8.045 1.00 97.69 222 ILE A N 1
ATOM 1775 C CA . ILE A 1 222 ? -10.154 8.332 -7.149 1.00 97.69 222 ILE A CA 1
ATOM 1776 C C . ILE A 1 222 ? -10.632 7.179 -6.258 1.00 97.69 222 ILE A C 1
ATOM 1778 O O . ILE A 1 222 ? -9.900 6.207 -6.108 1.00 97.69 222 ILE A O 1
ATOM 1782 N N . GLU A 1 223 ? -11.849 7.233 -5.717 1.00 97.31 223 GLU A N 1
ATOM 1783 C CA . GLU A 1 223 ? -12.430 6.152 -4.903 1.00 97.31 223 GLU A CA 1
ATOM 1784 C C . GLU A 1 223 ? -12.540 4.826 -5.656 1.00 97.31 223 GLU A C 1
ATOM 1786 O O . GLU A 1 223 ? -12.439 3.761 -5.054 1.00 97.31 223 GLU A O 1
ATOM 1791 N N . PHE A 1 224 ? -12.683 4.879 -6.981 1.00 96.81 224 PHE A N 1
ATOM 1792 C CA . PHE A 1 224 ? -12.678 3.694 -7.829 1.00 96.81 224 PHE A CA 1
ATOM 1793 C C . PHE A 1 224 ? -11.257 3.195 -8.143 1.00 96.81 224 PHE A C 1
ATOM 1795 O O . PHE A 1 224 ? -10.992 1.993 -8.124 1.00 96.81 224 PHE A O 1
ATOM 1802 N N . VAL A 1 225 ? -10.326 4.111 -8.428 1.00 96.69 225 VAL A N 1
ATOM 1803 C CA . VAL A 1 225 ? -8.970 3.789 -8.911 1.00 96.69 225 VAL A CA 1
ATOM 1804 C C . VAL A 1 225 ? -7.992 3.475 -7.777 1.00 96.69 225 VAL A C 1
ATOM 1806 O O . VAL A 1 225 ? -7.175 2.560 -7.897 1.00 96.69 225 VAL A O 1
ATOM 1809 N N . ALA A 1 226 ? -8.055 4.207 -6.664 1.00 97.19 226 ALA A N 1
ATOM 1810 C CA . ALA A 1 226 ? -7.105 4.084 -5.562 1.00 97.19 226 ALA A CA 1
ATOM 1811 C C . ALA A 1 226 ? -7.069 2.673 -4.945 1.00 97.19 226 ALA A C 1
ATOM 1813 O O . ALA A 1 226 ? -5.959 2.172 -4.754 1.00 97.19 226 ALA A O 1
ATOM 1814 N N . PRO A 1 227 ? -8.200 1.972 -4.710 1.00 97.12 227 PRO A N 1
ATOM 1815 C CA . PRO A 1 227 ? -8.172 0.597 -4.201 1.00 97.12 227 PRO A CA 1
ATOM 1816 C C . PRO A 1 227 ? -7.524 -0.394 -5.178 1.00 97.12 227 PRO A C 1
ATOM 1818 O O . PRO A 1 227 ? -6.903 -1.368 -4.752 1.00 97.12 227 PRO A O 1
ATOM 1821 N N . ILE A 1 228 ? -7.638 -0.149 -6.489 1.00 96.25 228 ILE A N 1
ATOM 1822 C CA . ILE A 1 228 ? -7.001 -0.974 -7.525 1.00 96.25 228 ILE A CA 1
ATOM 1823 C C . ILE A 1 228 ? -5.485 -0.781 -7.473 1.00 96.25 228 ILE A C 1
ATOM 1825 O O . ILE A 1 228 ? -4.748 -1.760 -7.340 1.00 96.25 228 ILE A O 1
ATOM 1829 N N . LEU A 1 229 ? -5.021 0.475 -7.482 1.00 95.75 229 LEU A N 1
ATOM 1830 C CA . LEU A 1 229 ? -3.601 0.794 -7.324 1.00 95.75 229 LEU A CA 1
ATOM 1831 C C . LEU A 1 229 ? -3.050 0.208 -6.018 1.00 95.75 229 LEU A C 1
ATOM 1833 O O . LEU A 1 229 ? -1.963 -0.365 -5.998 1.00 95.75 229 LEU A O 1
ATOM 1837 N N . TRP A 1 230 ? -3.822 0.287 -4.931 1.00 96.88 230 TRP A N 1
ATOM 1838 C CA . TRP A 1 230 ? -3.418 -0.200 -3.615 1.00 96.88 230 TRP A CA 1
ATOM 1839 C C . TRP A 1 230 ? -3.018 -1.677 -3.618 1.00 96.88 230 TRP A C 1
ATOM 1841 O O . TRP A 1 230 ? -2.112 -2.067 -2.883 1.00 96.88 230 TRP A O 1
ATOM 1851 N N . LYS A 1 231 ? -3.624 -2.520 -4.459 1.00 94.62 231 LYS A N 1
ATOM 1852 C CA . LYS A 1 231 ? -3.299 -3.957 -4.520 1.00 94.62 231 LYS A CA 1
ATOM 1853 C C . LYS A 1 231 ? -1.889 -4.235 -5.037 1.00 94.62 231 LYS A C 1
ATOM 1855 O O . LYS A 1 231 ? -1.279 -5.201 -4.590 1.00 94.62 231 LYS A O 1
ATOM 1860 N N . VAL A 1 232 ? -1.362 -3.376 -5.909 1.00 92.62 232 VAL A N 1
ATOM 1861 C CA . VAL A 1 232 ? -0.040 -3.544 -6.537 1.00 92.62 232 VAL A CA 1
ATOM 1862 C C . VAL A 1 232 ? 1.064 -2.715 -5.870 1.00 92.62 232 VAL A C 1
ATOM 1864 O O . VAL A 1 232 ? 2.219 -2.795 -6.277 1.00 92.62 232 VAL A O 1
ATOM 1867 N N . LEU A 1 233 ? 0.740 -1.926 -4.836 1.00 94.69 233 LEU A N 1
ATOM 1868 C CA . LEU A 1 233 ? 1.727 -1.119 -4.114 1.00 94.69 233 LEU A CA 1
ATOM 1869 C C . LEU A 1 233 ? 2.536 -1.935 -3.089 1.00 94.69 233 LEU A C 1
ATOM 1871 O O . LEU A 1 233 ? 1.953 -2.684 -2.294 1.00 94.69 233 LEU A O 1
ATOM 1875 N N . PRO 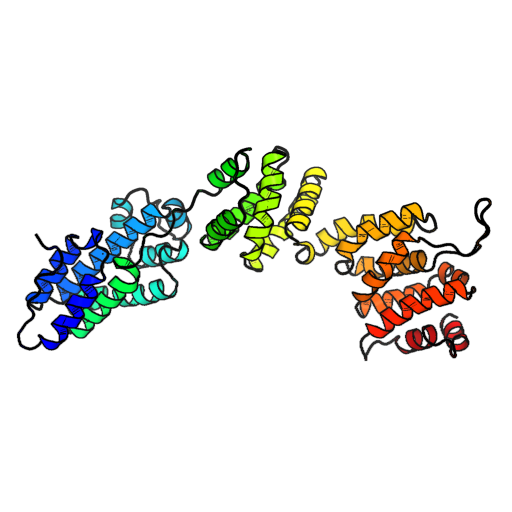A 1 234 ? 3.860 -1.705 -2.989 1.00 93.06 234 PRO A N 1
ATOM 1876 C CA . PRO A 1 234 ? 4.674 -2.227 -1.897 1.00 93.06 234 PRO A CA 1
ATOM 1877 C C . PRO A 1 234 ? 4.204 -1.731 -0.520 1.00 93.06 234 PRO A C 1
ATOM 1879 O O . PRO A 1 234 ? 3.750 -0.594 -0.367 1.00 93.06 234 PRO A O 1
ATOM 1882 N N . LYS A 1 235 ? 4.395 -2.550 0.527 1.00 95.62 235 LYS A N 1
ATOM 1883 C CA . LYS A 1 235 ? 4.032 -2.197 1.917 1.00 95.62 235 LYS A CA 1
ATOM 1884 C C . LYS A 1 235 ? 4.678 -0.885 2.386 1.00 95.62 235 LYS A C 1
ATOM 1886 O O . LYS A 1 235 ? 4.036 -0.123 3.103 1.00 95.62 235 LYS A O 1
ATOM 1891 N N . SER A 1 236 ? 5.921 -0.613 1.986 1.00 95.25 236 SER A N 1
ATOM 1892 C CA . SER A 1 236 ? 6.637 0.624 2.333 1.00 95.25 236 SER A CA 1
ATOM 1893 C C . SER A 1 236 ? 5.914 1.874 1.824 1.00 95.25 236 SER A C 1
ATOM 1895 O O . SER A 1 236 ? 5.745 2.823 2.586 1.00 95.25 236 SER A O 1
ATOM 1897 N N . VAL A 1 237 ? 5.422 1.843 0.582 1.00 95.31 237 VAL A N 1
ATOM 1898 C CA . VAL A 1 237 ? 4.654 2.941 -0.024 1.00 95.31 237 VAL A CA 1
ATOM 1899 C C . VAL A 1 237 ? 3.305 3.105 0.669 1.00 95.31 237 VAL A C 1
ATOM 1901 O O . VAL A 1 237 ? 2.934 4.219 1.024 1.00 95.31 237 VAL A O 1
ATOM 1904 N N . LYS A 1 238 ? 2.599 2.003 0.956 1.00 97.62 238 LYS A N 1
ATOM 1905 C CA . LYS A 1 238 ? 1.326 2.047 1.700 1.00 97.62 238 LYS A CA 1
ATOM 1906 C C . LYS A 1 238 ? 1.480 2.753 3.044 1.00 97.62 238 LYS A C 1
ATOM 1908 O O . LYS A 1 238 ? 0.741 3.685 3.345 1.00 97.62 238 LYS A O 1
ATOM 1913 N N . VAL A 1 239 ? 2.484 2.351 3.827 1.00 96.88 239 VAL A N 1
ATOM 1914 C CA . VAL A 1 239 ? 2.795 2.976 5.121 1.00 96.88 239 VAL A CA 1
ATOM 1915 C C . VAL A 1 239 ? 3.153 4.452 4.944 1.00 96.88 239 VAL A C 1
ATOM 1917 O O . VAL A 1 239 ? 2.665 5.286 5.701 1.00 96.88 239 VAL A O 1
ATOM 1920 N N . GLN A 1 240 ? 3.976 4.783 3.947 1.00 96.38 240 GLN A N 1
ATOM 1921 C CA . GLN A 1 240 ? 4.383 6.159 3.664 1.00 96.38 240 GLN A CA 1
ATOM 1922 C C . GLN A 1 240 ? 3.187 7.055 3.312 1.00 96.38 240 GLN A C 1
ATOM 1924 O O . GLN A 1 240 ? 3.097 8.155 3.851 1.00 96.38 240 GLN A O 1
ATOM 1929 N N . VAL A 1 241 ? 2.251 6.586 2.481 1.00 97.31 241 VAL A N 1
ATOM 1930 C CA . VAL A 1 241 ? 1.040 7.335 2.110 1.00 97.31 241 VAL A CA 1
ATOM 1931 C C . VAL A 1 241 ? 0.105 7.507 3.309 1.00 97.31 241 VAL A C 1
ATOM 1933 O O . VAL A 1 241 ? -0.275 8.636 3.607 1.00 97.31 241 VAL A O 1
ATOM 1936 N N . ILE A 1 242 ? -0.221 6.436 4.048 1.00 97.69 242 ILE A N 1
ATOM 1937 C CA . ILE A 1 242 ? -1.151 6.523 5.192 1.00 97.69 242 ILE A CA 1
ATOM 1938 C C . ILE A 1 242 ? -0.597 7.404 6.319 1.00 97.69 242 ILE A C 1
ATOM 1940 O O . ILE A 1 242 ? -1.343 8.169 6.927 1.00 97.69 242 ILE A O 1
ATOM 1944 N N . ARG A 1 243 ? 0.717 7.381 6.575 1.00 95.00 243 ARG A N 1
ATOM 1945 C CA . ARG A 1 243 ? 1.337 8.230 7.610 1.00 95.00 243 ARG A CA 1
ATOM 1946 C C . ARG A 1 243 ? 1.276 9.728 7.309 1.00 95.00 243 ARG A C 1
ATOM 1948 O O . ARG A 1 243 ? 1.516 10.532 8.203 1.00 95.00 243 ARG A O 1
ATOM 1955 N N . ARG A 1 244 ? 0.907 10.136 6.091 1.00 96.56 244 ARG A N 1
ATOM 1956 C CA . ARG A 1 244 ? 0.653 11.553 5.785 1.00 96.56 244 ARG A CA 1
ATOM 1957 C C . ARG A 1 244 ? -0.559 12.105 6.535 1.00 96.56 244 ARG A C 1
ATOM 1959 O O . ARG A 1 244 ? -0.617 13.313 6.735 1.00 96.56 244 ARG A O 1
ATOM 1966 N N . VAL A 1 245 ? -1.469 11.252 7.013 1.00 96.94 245 VAL A N 1
ATOM 1967 C CA . VAL A 1 245 ? -2.581 11.661 7.889 1.00 96.94 245 VAL A CA 1
ATOM 1968 C C . VAL A 1 245 ? -2.065 12.396 9.131 1.00 96.94 245 VAL A C 1
ATOM 1970 O O . VAL A 1 245 ? -2.644 13.407 9.517 1.00 96.94 245 VAL A O 1
ATOM 1973 N N . ASP A 1 246 ? -0.933 11.967 9.703 1.00 96.06 246 ASP A N 1
ATOM 1974 C CA . ASP A 1 246 ? -0.330 12.615 10.877 1.00 96.06 246 ASP A CA 1
ATOM 1975 C C . ASP A 1 246 ? 0.036 14.081 10.597 1.00 96.06 246 ASP A C 1
ATOM 1977 O O . ASP A 1 246 ? -0.133 14.949 11.454 1.00 96.06 246 ASP A O 1
ATOM 1981 N N . GLN A 1 247 ? 0.500 14.373 9.378 1.00 94.94 247 GLN A N 1
ATOM 1982 C CA . GLN A 1 247 ? 0.828 15.735 8.955 1.00 94.94 247 GLN A CA 1
ATOM 1983 C C . GLN A 1 247 ? -0.433 16.592 8.819 1.00 94.94 247 GLN A C 1
ATOM 1985 O O . GLN A 1 247 ? -0.411 17.765 9.178 1.00 94.94 247 GLN A O 1
ATOM 1990 N N . GLU A 1 248 ? -1.533 16.027 8.316 1.00 96.00 248 GLU A N 1
ATOM 1991 C CA . GLU A 1 248 ? -2.797 16.761 8.186 1.00 96.00 248 GLU A CA 1
ATOM 1992 C C . GLU A 1 248 ? -3.430 17.052 9.555 1.00 96.00 248 GLU A C 1
ATOM 1994 O O . GLU A 1 248 ? -3.900 18.169 9.775 1.00 96.00 248 GLU A O 1
ATOM 1999 N N . ILE A 1 249 ? -3.330 16.117 10.511 1.00 95.75 249 ILE A N 1
ATOM 2000 C CA . ILE A 1 249 ? -3.742 16.334 11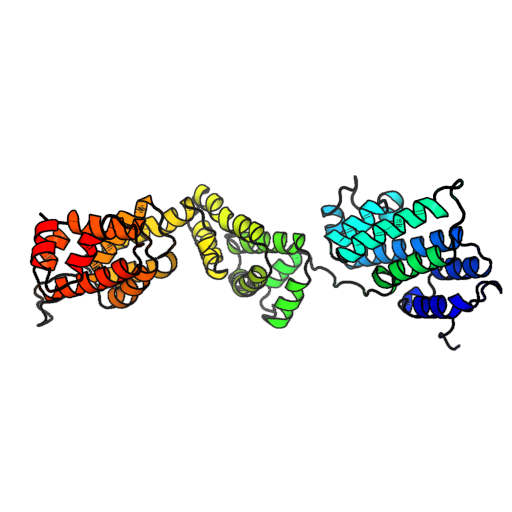.908 1.00 95.75 249 ILE A CA 1
ATOM 2001 C C . ILE A 1 249 ? -3.003 17.540 12.507 1.00 95.75 249 ILE A C 1
ATOM 2003 O O . ILE A 1 249 ? -3.629 18.413 13.107 1.00 95.75 249 ILE A O 1
ATOM 2007 N N . GLN A 1 250 ? -1.683 17.632 12.307 1.00 94.56 250 GLN A N 1
ATOM 2008 C CA . GLN A 1 250 ? -0.867 18.738 12.832 1.00 94.56 250 GLN A CA 1
ATOM 2009 C C . GLN A 1 250 ? -1.242 20.105 12.245 1.00 94.56 250 GLN A C 1
ATOM 2011 O O . GLN A 1 250 ? -1.094 21.120 12.922 1.00 94.56 250 GLN A O 1
ATOM 2016 N N . LYS A 1 251 ? -1.742 20.149 11.004 1.00 93.88 251 LYS A N 1
ATOM 2017 C CA . LYS A 1 251 ? -2.187 21.399 10.363 1.00 93.88 251 LYS A CA 1
ATOM 2018 C C . LYS A 1 251 ? -3.519 21.914 10.912 1.00 93.88 251 LYS A C 1
ATOM 2020 O O . LYS A 1 251 ? -3.852 23.071 10.671 1.00 93.88 251 LYS A O 1
ATOM 2025 N N . GLY A 1 252 ? -4.294 21.080 11.610 1.00 90.69 252 GLY A N 1
ATOM 2026 C CA . GLY A 1 252 ? -5.519 21.495 12.300 1.00 90.69 252 GLY A CA 1
ATOM 2027 C C . GLY A 1 252 ? -6.711 21.829 11.395 1.00 90.69 252 GLY A C 1
ATOM 2028 O O . GLY A 1 252 ? -7.677 22.426 11.864 1.00 90.69 252 GLY A O 1
ATOM 2029 N N . ASN A 1 253 ? -6.685 21.454 10.111 1.00 94.62 253 ASN A N 1
ATOM 2030 C CA . ASN A 1 253 ? -7.836 21.618 9.221 1.00 94.62 253 ASN A CA 1
ATOM 2031 C C . ASN A 1 253 ? -8.728 20.367 9.279 1.00 94.62 253 ASN A C 1
ATOM 2033 O O . ASN A 1 253 ? -8.374 19.319 8.732 1.00 94.62 253 ASN A O 1
ATOM 2037 N N . GLY A 1 254 ? -9.882 20.480 9.944 1.00 93.69 254 GLY A N 1
ATOM 2038 C CA . GLY A 1 254 ? -10.809 19.365 10.159 1.00 93.69 254 GLY A CA 1
ATOM 2039 C C . GLY A 1 254 ? -11.353 18.746 8.868 1.00 93.69 254 GLY A C 1
ATOM 2040 O O . GLY A 1 254 ? -11.416 17.522 8.770 1.00 93.69 254 GLY A O 1
ATOM 2041 N N . ASP A 1 255 ? -11.671 19.555 7.855 1.00 94.50 255 ASP A N 1
ATOM 2042 C CA . ASP A 1 255 ? -12.222 19.064 6.584 1.00 94.50 255 ASP A CA 1
ATOM 2043 C C . ASP A 1 255 ? -11.188 18.245 5.804 1.00 94.50 255 ASP A C 1
ATOM 2045 O O . ASP A 1 255 ? -11.480 17.139 5.345 1.00 94.50 255 ASP A O 1
ATOM 2049 N N . ILE A 1 256 ? -9.952 18.750 5.715 1.00 96.12 256 ILE A N 1
ATOM 2050 C CA . ILE A 1 256 ? -8.836 18.038 5.072 1.00 96.12 256 ILE A CA 1
ATOM 2051 C C . ILE A 1 256 ? -8.505 16.762 5.849 1.00 96.12 256 ILE A C 1
ATOM 2053 O O . ILE A 1 256 ? -8.309 15.707 5.249 1.00 96.12 256 ILE A O 1
ATOM 2057 N N . THR A 1 257 ? -8.481 16.834 7.181 1.00 96.81 257 THR A N 1
ATOM 2058 C CA . THR A 1 257 ? -8.205 15.671 8.035 1.00 96.81 257 THR A CA 1
ATOM 2059 C C . THR A 1 257 ? -9.274 14.594 7.852 1.00 96.81 257 THR A C 1
ATOM 2061 O O . THR A 1 257 ? -8.951 13.419 7.695 1.00 96.81 257 THR A O 1
ATOM 2064 N N . ASN A 1 258 ? -10.553 14.972 7.797 1.00 95.69 258 ASN A N 1
ATOM 2065 C CA . ASN A 1 258 ? -11.639 14.030 7.538 1.00 95.69 258 ASN A CA 1
ATOM 2066 C C . ASN A 1 258 ? -11.548 13.411 6.140 1.00 95.69 258 ASN A C 1
ATOM 2068 O O . ASN A 1 258 ? -11.703 12.198 6.019 1.00 95.69 258 ASN A O 1
ATOM 2072 N N . ALA A 1 259 ? -11.224 14.199 5.111 1.00 96.56 259 ALA A N 1
ATOM 2073 C CA . ALA A 1 259 ? -10.970 13.671 3.772 1.00 96.56 259 ALA A CA 1
ATOM 2074 C C . ALA A 1 259 ? -9.770 12.705 3.751 1.00 96.56 259 ALA A C 1
ATOM 2076 O O . ALA A 1 259 ? -9.811 11.682 3.074 1.00 96.56 259 ALA A O 1
ATOM 2077 N N . ALA A 1 260 ? -8.719 12.981 4.527 1.00 97.62 260 ALA A N 1
ATOM 2078 C CA . ALA A 1 260 ? -7.570 12.090 4.648 1.00 97.62 260 ALA A CA 1
ATOM 2079 C C . ALA A 1 260 ? -7.964 10.729 5.240 1.00 97.62 260 ALA A C 1
ATOM 2081 O O . ALA A 1 260 ? -7.600 9.695 4.685 1.00 97.62 260 ALA A O 1
ATOM 2082 N N . PHE A 1 261 ? -8.761 10.712 6.313 1.00 96.69 261 PHE A N 1
ATOM 2083 C CA . PHE A 1 261 ? -9.286 9.465 6.878 1.00 96.69 261 PHE A CA 1
ATOM 2084 C C . PHE A 1 261 ? -10.256 8.741 5.937 1.00 96.69 261 PHE A C 1
ATOM 2086 O O . PHE A 1 261 ? -10.161 7.522 5.822 1.00 96.69 261 PHE A O 1
ATOM 2093 N N . ALA A 1 262 ? -11.109 9.464 5.207 1.00 96.56 262 ALA A N 1
ATOM 2094 C CA . ALA A 1 262 ? -11.977 8.867 4.192 1.00 96.56 262 ALA A CA 1
ATOM 2095 C C . ALA A 1 262 ? -11.162 8.164 3.091 1.00 96.56 262 ALA A C 1
ATOM 2097 O O . ALA A 1 262 ? -11.479 7.040 2.713 1.00 96.56 262 ALA A O 1
ATOM 2098 N N . PHE A 1 263 ? -10.044 8.755 2.648 1.00 98.06 263 PHE A N 1
ATOM 2099 C CA . PHE A 1 263 ? -9.128 8.079 1.725 1.00 98.06 263 PHE A CA 1
ATOM 2100 C C . PHE A 1 263 ? -8.562 6.784 2.322 1.00 98.06 263 PHE A C 1
ATOM 2102 O O . PHE A 1 263 ? -8.475 5.775 1.624 1.00 98.06 263 PHE A O 1
ATOM 2109 N N . VAL A 1 264 ? -8.176 6.795 3.606 1.00 97.50 264 VAL A N 1
ATOM 2110 C CA . VAL A 1 264 ? -7.667 5.595 4.294 1.00 97.50 264 VAL A CA 1
ATOM 2111 C C . VAL A 1 264 ? -8.713 4.482 4.312 1.00 97.50 264 VAL A C 1
ATOM 2113 O O . VAL A 1 264 ? -8.359 3.329 4.078 1.00 97.50 264 VAL A O 1
ATOM 2116 N N . GLU A 1 265 ? -9.978 4.807 4.571 1.00 95.56 265 GLU A N 1
ATOM 2117 C CA . GLU A 1 265 ? -11.079 3.837 4.552 1.00 95.56 265 GLU A CA 1
ATOM 2118 C C . GLU A 1 265 ? -11.296 3.256 3.153 1.00 95.56 265 GLU A C 1
ATOM 2120 O O . GLU A 1 265 ? -11.368 2.038 3.004 1.00 95.56 265 GLU A O 1
ATOM 2125 N N . VAL A 1 266 ? -11.303 4.108 2.125 1.00 97.00 266 VAL A N 1
ATOM 2126 C CA . VAL A 1 266 ? -11.468 3.718 0.714 1.00 97.00 266 VAL A CA 1
ATOM 2127 C C . VAL A 1 266 ? -10.421 2.695 0.276 1.00 97.00 266 VAL A C 1
ATOM 2129 O O . VAL A 1 266 ? -10.751 1.729 -0.405 1.00 97.00 266 VAL A O 1
ATOM 2132 N N . VAL A 1 267 ? -9.158 2.881 0.670 1.00 97.00 267 VAL A N 1
ATOM 2133 C CA . VAL A 1 267 ? -8.069 1.950 0.324 1.00 97.00 267 VAL A CA 1
ATOM 2134 C C . VAL A 1 267 ? -7.897 0.808 1.333 1.00 97.00 267 VAL A C 1
ATOM 2136 O O . VAL A 1 267 ? -6.920 0.065 1.248 1.00 97.00 267 VAL A O 1
ATOM 2139 N N . GLU A 1 268 ? -8.802 0.678 2.309 1.00 95.69 268 GLU A N 1
ATOM 2140 C CA . GLU A 1 268 ? -8.735 -0.310 3.398 1.00 95.69 268 GLU A CA 1
ATOM 2141 C C . GLU A 1 268 ? -7.397 -0.248 4.174 1.00 95.69 268 GLU A C 1
ATOM 2143 O O . GLU A 1 268 ? -6.811 -1.247 4.596 1.00 95.69 268 GLU A O 1
ATOM 2148 N N . GLY A 1 269 ? -6.868 0.966 4.350 1.00 95.62 269 GLY A N 1
ATOM 2149 C CA . GLY A 1 269 ? -5.534 1.244 4.883 1.00 95.62 269 GLY A CA 1
ATOM 2150 C C . GLY A 1 269 ? -5.445 1.411 6.403 1.00 95.62 269 GLY A C 1
ATOM 2151 O O . GLY A 1 269 ? -4.381 1.787 6.897 1.00 95.62 269 GLY A O 1
ATOM 2152 N N . LEU A 1 270 ? -6.524 1.157 7.154 1.00 94.69 270 LEU A N 1
ATOM 2153 C CA . LEU A 1 270 ? -6.624 1.466 8.592 1.00 94.69 270 LEU A CA 1
ATOM 2154 C C . LEU A 1 270 ? -5.501 0.833 9.435 1.00 94.69 270 LEU A C 1
ATOM 2156 O O . LEU A 1 270 ? -4.992 1.450 10.371 1.00 94.69 270 LEU A O 1
ATOM 2160 N N . SER A 1 271 ? -5.050 -0.370 9.069 1.00 93.31 271 SER A N 1
ATOM 2161 C CA . SER A 1 271 ? -3.965 -1.076 9.766 1.00 93.31 271 SER A CA 1
ATOM 2162 C C . SER A 1 271 ? -2.616 -0.340 9.716 1.00 93.31 271 SER A C 1
ATOM 2164 O O . SER A 1 271 ? -1.782 -0.529 10.605 1.00 93.31 271 SER A O 1
ATOM 2166 N N . TYR A 1 272 ? -2.406 0.537 8.729 1.00 95.50 272 TYR A N 1
ATOM 2167 C CA . TYR A 1 272 ? -1.173 1.311 8.557 1.00 95.50 272 TY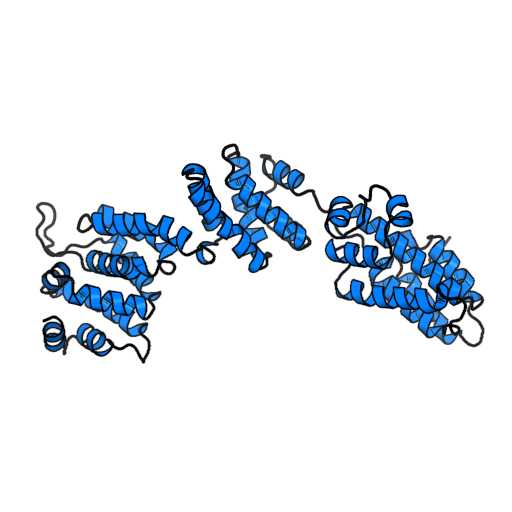R A CA 1
ATOM 2168 C C . TYR A 1 272 ? -1.173 2.656 9.298 1.00 95.50 272 TYR A C 1
ATOM 2170 O O . TYR A 1 272 ? -0.153 3.350 9.278 1.00 95.50 272 TYR A O 1
ATOM 2178 N N . LEU A 1 273 ? -2.280 3.026 9.954 1.00 96.00 273 LEU A N 1
ATOM 2179 C CA . LEU A 1 273 ? -2.361 4.244 10.761 1.00 96.00 273 LEU A CA 1
ATOM 2180 C C . LEU A 1 273 ? -1.368 4.204 11.928 1.00 96.00 273 LEU A C 1
ATOM 2182 O O . LEU A 1 273 ? -1.169 3.158 12.557 1.00 96.00 273 LEU A O 1
ATOM 2186 N N . SER A 1 274 ? -0.785 5.364 12.234 1.00 95.12 274 SER A N 1
ATOM 2187 C CA . SER A 1 274 ? 0.037 5.577 13.427 1.00 95.12 274 SER A CA 1
ATOM 2188 C C . SER A 1 274 ? -0.810 5.482 14.706 1.00 95.12 274 SER A C 1
ATOM 2190 O O . SER A 1 274 ? -2.039 5.562 14.660 1.00 95.12 274 SER A O 1
ATOM 2192 N N . SER A 1 275 ? -0.163 5.360 15.868 1.00 92.56 275 SER A N 1
ATOM 2193 C CA . SER A 1 275 ? -0.852 5.453 17.163 1.00 92.56 275 SER A CA 1
ATOM 2194 C C . SER A 1 275 ? -1.565 6.798 17.341 1.00 92.56 275 SER A C 1
ATOM 2196 O O . SER A 1 275 ? -2.686 6.831 17.842 1.00 92.56 275 SER A O 1
ATOM 2198 N N . VAL A 1 276 ? -0.962 7.892 16.862 1.00 93.81 276 VAL A N 1
ATOM 2199 C CA . VAL A 1 276 ? -1.528 9.248 16.924 1.00 93.81 276 VAL A CA 1
ATOM 2200 C C . VAL A 1 276 ? -2.807 9.346 16.094 1.00 93.81 276 VAL A C 1
ATOM 2202 O O . VAL A 1 276 ? -3.831 9.793 16.604 1.00 93.81 276 VAL A O 1
ATOM 2205 N N . ALA A 1 277 ? -2.780 8.891 14.839 1.00 95.94 277 ALA A N 1
ATOM 2206 C CA . ALA A 1 277 ? -3.947 8.940 13.964 1.00 95.94 277 ALA A CA 1
ATOM 2207 C C . ALA A 1 277 ? -5.071 8.011 14.440 1.00 95.94 277 ALA A C 1
ATOM 2209 O O . ALA A 1 277 ? -6.242 8.386 14.370 1.00 95.94 277 ALA A O 1
ATOM 2210 N N . ARG A 1 278 ? -4.728 6.825 14.968 1.00 95.56 278 ARG A N 1
ATOM 2211 C CA . ARG A 1 278 ? -5.704 5.937 15.618 1.00 95.56 278 ARG A CA 1
ATOM 2212 C C . ARG A 1 278 ? -6.374 6.662 16.778 1.00 95.56 278 ARG A C 1
ATOM 2214 O O . ARG A 1 278 ? -7.589 6.809 16.753 1.00 95.56 278 ARG A O 1
ATOM 2221 N N . ARG A 1 279 ? -5.589 7.216 17.709 1.00 95.19 279 ARG A N 1
ATOM 2222 C CA . ARG A 1 279 ? -6.096 7.961 18.869 1.00 95.19 279 ARG A CA 1
ATOM 2223 C C . ARG A 1 279 ? -6.994 9.126 18.467 1.00 95.19 279 ARG A C 1
ATOM 2225 O O . ARG A 1 279 ? -8.090 9.240 19.000 1.00 95.19 279 ARG A O 1
ATOM 2232 N N . TYR A 1 280 ? -6.586 9.919 17.474 1.00 95.44 280 TYR A N 1
ATOM 2233 C CA . TYR A 1 280 ? -7.374 11.045 16.962 1.00 95.44 280 TYR A CA 1
ATOM 2234 C C . TYR A 1 280 ? -8.799 10.637 16.554 1.00 95.44 280 TYR A C 1
ATOM 2236 O O . TYR A 1 280 ? -9.746 11.382 16.798 1.00 95.44 280 TYR A O 1
ATOM 2244 N N . LYS A 1 281 ? -8.969 9.454 15.944 1.00 94.50 281 LYS A N 1
ATOM 2245 C CA . LYS A 1 281 ? -10.296 8.943 15.571 1.00 94.50 281 LYS A CA 1
ATOM 2246 C C . LYS A 1 281 ? -10.997 8.211 16.705 1.00 94.50 281 LYS A C 1
ATOM 2248 O O . LYS A 1 281 ? -12.191 8.419 16.895 1.00 94.50 281 LYS A O 1
ATOM 2253 N N . THR A 1 282 ? -10.286 7.371 17.447 1.00 95.75 282 THR A N 1
ATOM 2254 C CA . THR A 1 282 ? -10.905 6.467 18.418 1.00 95.75 282 THR A CA 1
ATOM 2255 C C . THR A 1 282 ? -11.229 7.148 19.742 1.00 95.75 282 THR A C 1
ATOM 2257 O O . THR A 1 282 ? -12.222 6.785 20.354 1.00 95.75 282 THR A O 1
ATOM 2260 N N . GLU A 1 283 ? -10.453 8.136 20.197 1.00 96.69 283 GLU A N 1
ATOM 2261 C CA . GLU A 1 283 ? -10.674 8.795 21.495 1.00 96.69 283 GLU A CA 1
ATOM 2262 C C . GLU A 1 283 ? -12.054 9.476 21.583 1.00 96.69 283 GLU A C 1
ATOM 2264 O O . GLU A 1 283 ? -12.803 9.147 22.505 1.00 96.69 283 GLU A O 1
ATOM 2269 N N . PRO A 1 284 ? -12.485 10.314 20.613 1.00 96.12 284 PRO A N 1
ATOM 2270 C CA . PRO A 1 284 ? -13.845 10.856 20.617 1.00 96.12 284 PRO A CA 1
ATOM 2271 C C . PRO A 1 284 ? -14.933 9.778 20.554 1.00 96.12 284 PRO A C 1
ATOM 2273 O O . PRO A 1 284 ? -15.963 9.919 21.202 1.00 96.12 284 PRO A O 1
ATOM 2276 N N . MET A 1 285 ? -14.712 8.692 19.805 1.00 96.62 285 MET A N 1
ATOM 2277 C CA . MET A 1 285 ? -15.684 7.596 19.681 1.00 96.62 285 MET A CA 1
ATOM 2278 C C . MET A 1 285 ? -15.826 6.796 20.984 1.00 96.62 285 MET A C 1
ATOM 2280 O O . MET A 1 285 ? -16.930 6.408 21.358 1.00 96.62 285 MET A O 1
ATOM 2284 N N . VAL A 1 286 ? -14.716 6.556 21.687 1.00 97.25 286 VAL A N 1
ATOM 2285 C CA . VAL A 1 286 ? -14.710 5.892 22.996 1.00 97.25 286 VAL A CA 1
ATOM 2286 C C . VAL A 1 286 ? -15.364 6.787 24.048 1.00 97.25 286 VAL A C 1
ATOM 2288 O O . VAL A 1 286 ? -16.180 6.296 24.823 1.00 97.25 286 VAL A O 1
ATOM 2291 N N . ASN A 1 287 ? -15.074 8.090 24.050 1.00 97.50 287 ASN A N 1
ATOM 2292 C CA . ASN A 1 287 ? -15.718 9.038 24.963 1.00 97.50 287 ASN A CA 1
ATOM 2293 C C . ASN A 1 287 ? -17.228 9.131 24.708 1.00 97.50 287 ASN A C 1
ATOM 2295 O O . ASN A 1 287 ? -18.010 9.089 25.650 1.00 97.50 287 ASN A O 1
ATOM 2299 N N . GLU A 1 288 ? -17.649 9.150 23.442 1.00 97.38 288 GLU A N 1
ATOM 2300 C CA . GLU A 1 288 ? -19.067 9.103 23.079 1.00 97.38 288 GLU A CA 1
ATOM 2301 C C . GLU A 1 288 ? -19.750 7.831 23.605 1.00 97.38 288 GLU A C 1
ATOM 2303 O O . GLU A 1 288 ? -20.867 7.899 24.112 1.00 97.38 288 GLU A O 1
ATOM 2308 N N . LEU A 1 289 ? -19.077 6.676 23.549 1.00 97.25 289 LEU A N 1
ATOM 2309 C CA . LEU A 1 289 ? -19.593 5.432 24.127 1.00 97.25 289 LEU A CA 1
ATOM 2310 C C . LEU A 1 289 ? -19.732 5.515 25.656 1.00 97.25 289 LEU A C 1
ATOM 2312 O O . LEU A 1 289 ? -20.714 5.016 26.205 1.00 97.25 289 LEU A O 1
ATOM 2316 N N . VAL A 1 290 ? -18.772 6.142 26.341 1.00 96.88 290 VAL A N 1
ATOM 2317 C CA . VAL A 1 290 ? -18.832 6.377 27.794 1.00 96.88 290 VAL A CA 1
ATOM 2318 C C . VAL A 1 290 ? -20.026 7.268 28.143 1.00 96.88 290 VAL A C 1
ATOM 2320 O O . VAL A 1 290 ? -20.812 6.928 29.028 1.00 96.88 290 VAL A O 1
ATOM 2323 N N . ASP A 1 291 ? -20.179 8.382 27.429 1.00 97.12 291 ASP A N 1
ATOM 2324 C CA . ASP A 1 291 ? -21.215 9.388 27.673 1.00 97.12 291 ASP A CA 1
ATOM 2325 C C . ASP A 1 291 ? -22.620 8.901 27.299 1.00 97.12 291 ASP A C 1
ATOM 2327 O O . ASP A 1 291 ? -23.619 9.412 27.812 1.00 97.12 291 ASP A O 1
ATOM 2331 N N . ALA A 1 292 ? -22.712 7.927 26.392 1.00 96.44 292 ALA A N 1
ATOM 2332 C CA . ALA A 1 292 ? -23.961 7.323 25.952 1.00 96.44 292 ALA A CA 1
ATOM 2333 C C . ALA A 1 292 ? -24.527 6.279 26.925 1.00 96.44 292 ALA A C 1
ATOM 2335 O O . ALA A 1 292 ? -25.618 5.771 26.683 1.00 96.44 292 ALA A O 1
ATOM 2336 N N . LEU A 1 293 ? -23.818 5.930 28.002 1.00 95.50 293 LEU A N 1
ATOM 2337 C CA . LEU A 1 293 ? -24.195 4.819 28.872 1.00 95.50 293 LEU A CA 1
ATOM 2338 C C . LEU A 1 293 ? -25.655 4.908 29.361 1.00 95.50 293 LEU A C 1
ATOM 2340 O O . LEU A 1 293 ? -26.082 5.920 29.912 1.00 95.50 293 LEU A O 1
ATOM 2344 N N . ASP A 1 294 ? -26.397 3.806 29.211 1.00 93.56 294 ASP A N 1
ATOM 2345 C CA . ASP A 1 294 ? -27.841 3.675 29.495 1.00 93.56 294 ASP A CA 1
ATOM 2346 C C . ASP A 1 294 ? -28.799 4.467 28.578 1.00 93.56 294 ASP A C 1
ATOM 2348 O O . ASP A 1 294 ? -30.021 4.328 28.717 1.00 93.56 294 ASP A O 1
ATOM 2352 N N . ASP A 1 295 ? -28.282 5.218 27.603 1.00 95.38 295 ASP A N 1
ATOM 2353 C CA . ASP A 1 295 ? -29.027 5.742 26.456 1.00 95.38 295 ASP A CA 1
ATOM 2354 C C . ASP A 1 295 ? -28.890 4.775 25.267 1.00 95.38 295 ASP A C 1
ATOM 2356 O O . ASP A 1 295 ? -28.062 4.943 24.373 1.00 95.38 295 ASP A O 1
ATOM 2360 N N . PHE A 1 296 ? -29.709 3.718 25.265 1.00 94.38 296 PHE A N 1
ATOM 2361 C CA . PHE A 1 296 ? -29.562 2.596 24.327 1.00 94.38 296 PHE A CA 1
ATOM 2362 C C . PHE A 1 296 ? -29.515 2.990 22.837 1.00 94.38 296 PHE A C 1
ATOM 2364 O O . PHE A 1 296 ? -28.703 2.419 22.106 1.00 94.38 296 PHE A O 1
ATOM 2371 N N . PRO A 1 297 ? -30.344 3.929 22.330 1.00 95.31 297 PRO A N 1
ATOM 2372 C CA . PRO A 1 297 ? -30.187 4.440 20.970 1.00 95.31 297 PRO A CA 1
ATOM 2373 C C . PRO A 1 297 ? -28.807 5.048 20.695 1.00 95.31 297 PRO A C 1
ATOM 2375 O O . PRO A 1 297 ? -28.226 4.764 19.647 1.00 95.31 297 PRO A O 1
ATOM 2378 N N . ARG A 1 298 ? -28.273 5.846 21.624 1.00 97.06 298 ARG A N 1
ATOM 2379 C CA . ARG A 1 298 ? -26.960 6.489 21.493 1.00 97.06 298 ARG A CA 1
ATOM 2380 C C . ARG A 1 298 ? -25.824 5.469 21.614 1.00 97.06 298 ARG A C 1
ATOM 2382 O O . ARG A 1 298 ? -24.907 5.495 20.800 1.00 97.06 298 ARG A O 1
ATOM 2389 N N . GLU A 1 299 ? -25.948 4.484 22.506 1.00 97.00 299 GLU A N 1
ATOM 2390 C CA . GLU A 1 299 ? -25.009 3.354 22.610 1.00 97.00 299 GLU A CA 1
ATOM 2391 C C . GLU A 1 299 ? -24.935 2.545 21.308 1.00 97.00 299 GLU A C 1
ATOM 2393 O O . GLU A 1 299 ? -23.846 2.190 20.859 1.00 97.00 299 GLU A O 1
ATOM 2398 N N . ASN A 1 300 ? -26.077 2.287 20.654 1.00 97.50 300 ASN A N 1
ATOM 2399 C CA . ASN A 1 300 ? -26.104 1.587 19.365 1.00 97.50 300 ASN A CA 1
ATOM 2400 C C . ASN A 1 300 ? -25.287 2.332 18.295 1.00 97.50 300 ASN A C 1
ATOM 2402 O O . ASN A 1 300 ? -24.576 1.701 17.512 1.00 97.50 300 ASN A O 1
ATOM 2406 N N . ILE A 1 301 ? -25.392 3.663 18.254 1.00 96.94 301 ILE A N 1
ATOM 2407 C CA . ILE A 1 301 ? -24.658 4.507 17.302 1.00 96.94 301 ILE A CA 1
ATOM 2408 C C . ILE A 1 301 ? -23.164 4.512 17.643 1.00 96.94 301 ILE A C 1
ATOM 2410 O O . ILE A 1 301 ? -22.340 4.281 16.756 1.00 96.94 301 ILE A O 1
ATOM 2414 N N . ALA A 1 302 ? -22.822 4.712 18.919 1.00 96.88 302 ALA A N 1
ATOM 2415 C CA . ALA A 1 302 ? -21.443 4.775 19.393 1.00 96.88 302 ALA A CA 1
ATOM 2416 C C . ALA A 1 302 ? -20.680 3.467 19.129 1.00 96.88 302 ALA A C 1
ATOM 2418 O O . ALA A 1 302 ? -19.581 3.481 18.573 1.00 96.88 302 ALA A O 1
ATOM 2419 N N . VAL A 1 303 ? -21.288 2.316 19.438 1.00 97.56 303 VAL A N 1
ATOM 2420 C CA . VAL A 1 303 ? -20.678 1.005 19.172 1.00 97.56 303 VAL A CA 1
ATOM 2421 C C . VAL A 1 303 ? -20.494 0.773 17.679 1.00 97.56 303 VAL A C 1
ATOM 2423 O O . VAL A 1 303 ? -19.427 0.331 17.261 1.00 97.56 303 VAL A O 1
ATOM 2426 N N . ARG A 1 304 ? -21.495 1.111 16.855 1.00 96.62 304 ARG A N 1
ATOM 2427 C CA . ARG A 1 304 ? -21.404 0.933 15.401 1.00 96.62 304 ARG A CA 1
ATOM 2428 C C . ARG A 1 304 ? -20.248 1.731 14.790 1.00 96.62 304 ARG A C 1
ATOM 2430 O O . ARG A 1 304 ? -19.600 1.228 13.877 1.00 96.62 304 ARG A O 1
ATOM 2437 N N . ALA A 1 305 ? -19.970 2.932 15.298 1.00 94.50 305 ALA A N 1
ATOM 2438 C CA . ALA A 1 305 ? -18.845 3.753 14.845 1.00 94.50 305 ALA A CA 1
ATOM 2439 C C . ALA A 1 305 ? -17.471 3.125 15.162 1.00 94.50 305 ALA A C 1
ATOM 2441 O O . ALA A 1 305 ? -16.520 3.312 14.407 1.00 94.50 305 ALA A O 1
ATOM 2442 N N . LEU A 1 306 ? -17.372 2.343 16.243 1.00 95.31 306 LEU A N 1
ATOM 2443 C CA . LEU A 1 306 ? -16.127 1.709 16.688 1.00 95.31 306 LEU A CA 1
ATOM 2444 C C . LEU A 1 306 ? -15.804 0.385 15.978 1.00 95.31 306 LEU A C 1
ATOM 2446 O O . LEU A 1 306 ? -14.664 -0.068 16.059 1.00 95.31 306 LEU A O 1
ATOM 2450 N N . VAL A 1 307 ? -16.757 -0.231 15.268 1.00 94.44 307 VAL A N 1
ATOM 2451 C CA . VAL A 1 307 ? -16.591 -1.573 14.668 1.00 94.44 307 VAL A CA 1
ATOM 2452 C C . VAL A 1 307 ? -15.351 -1.661 13.771 1.00 94.44 307 VAL A C 1
ATOM 2454 O O . VAL A 1 307 ? -14.539 -2.568 13.941 1.00 94.44 307 VAL A O 1
ATOM 2457 N N . SER A 1 308 ? -15.149 -0.697 12.867 1.00 91.25 308 SER A N 1
ATOM 2458 C CA . SER A 1 308 ? -14.005 -0.687 11.936 1.00 91.25 308 SER A CA 1
ATOM 2459 C C . SER A 1 308 ? -12.648 -0.483 12.622 1.00 91.25 308 SER A C 1
ATOM 2461 O O . SER A 1 308 ? -11.606 -0.747 12.025 1.00 91.25 308 SER A O 1
ATOM 2463 N N . TYR A 1 309 ? -12.651 -0.019 13.874 1.00 92.06 309 TYR A N 1
ATOM 2464 C CA . TYR A 1 309 ? -11.458 0.273 14.668 1.00 92.06 309 TYR A CA 1
ATOM 2465 C C . TYR A 1 309 ? -11.255 -0.711 15.824 1.00 92.06 309 TYR A C 1
ATOM 2467 O O . TYR A 1 309 ? -10.337 -0.518 16.618 1.00 92.06 309 TYR A O 1
ATOM 2475 N N . ALA A 1 310 ? -12.071 -1.766 15.926 1.00 91.19 310 ALA A N 1
ATOM 2476 C CA . ALA A 1 310 ? -12.113 -2.639 17.098 1.00 91.19 310 ALA A CA 1
ATOM 2477 C C . ALA A 1 310 ? -10.751 -3.256 17.465 1.00 91.19 310 ALA A C 1
ATOM 2479 O O . ALA A 1 310 ? -10.431 -3.375 18.645 1.00 91.19 310 ALA A O 1
ATOM 2480 N N . SER A 1 311 ? -9.928 -3.582 16.463 1.00 89.38 311 SER A N 1
ATOM 2481 C CA . SER A 1 311 ? -8.572 -4.127 16.629 1.00 89.38 311 SER A CA 1
ATOM 2482 C C . SER A 1 311 ? -7.460 -3.069 16.537 1.00 89.38 311 SER A C 1
ATOM 2484 O O . SER A 1 311 ? -6.289 -3.408 16.377 1.00 89.38 311 SER A O 1
ATOM 2486 N N . LEU A 1 312 ? -7.814 -1.781 16.523 1.00 91.62 312 LEU A N 1
ATOM 2487 C CA . LEU A 1 312 ? -6.904 -0.653 16.284 1.00 91.62 312 LEU A CA 1
ATOM 2488 C C . LEU A 1 312 ? -6.931 0.375 17.423 1.00 91.62 312 LEU A C 1
ATOM 2490 O O . LEU A 1 312 ? -6.422 1.483 17.251 1.00 91.62 312 LEU A O 1
ATOM 2494 N N . ILE A 1 313 ? -7.500 0.018 18.574 1.00 93.94 313 ILE A N 1
ATOM 2495 C CA . ILE A 1 313 ? -7.566 0.888 19.748 1.00 93.94 313 ILE A CA 1
ATOM 2496 C C . ILE A 1 313 ? -6.156 1.062 20.352 1.00 93.94 313 ILE A C 1
ATOM 2498 O O . ILE A 1 313 ? -5.488 0.063 20.620 1.00 93.94 313 ILE A O 1
ATOM 2502 N N . PRO A 1 314 ? -5.676 2.304 20.547 1.00 93.06 314 PRO A N 1
ATOM 2503 C CA . PRO A 1 314 ? -4.426 2.594 21.256 1.00 93.06 314 PRO A CA 1
ATOM 2504 C C . PRO A 1 314 ? -4.411 2.068 22.698 1.00 93.06 314 PRO A C 1
ATOM 2506 O O . PRO A 1 314 ? -5.441 2.104 23.370 1.00 93.06 314 PRO A O 1
ATOM 2509 N N . GLU A 1 315 ? -3.239 1.647 23.190 1.00 91.50 315 GLU A N 1
ATOM 2510 C CA . GLU A 1 315 ? -3.057 1.049 24.527 1.00 91.50 315 GLU A CA 1
ATOM 2511 C C . GLU A 1 315 ? -3.625 1.908 25.668 1.00 91.50 315 GLU A C 1
ATOM 2513 O O . GLU A 1 315 ? -4.268 1.385 26.577 1.00 91.50 315 GLU A O 1
ATOM 2518 N N . ASP A 1 316 ? -3.465 3.230 25.589 1.00 92.88 316 ASP A N 1
ATOM 2519 C CA . ASP A 1 316 ? -3.956 4.190 26.582 1.00 92.88 316 ASP A CA 1
ATOM 2520 C C . ASP A 1 316 ? -5.490 4.279 26.649 1.00 92.88 316 ASP A C 1
ATOM 2522 O O . ASP A 1 316 ? -6.042 4.697 27.666 1.00 92.88 316 ASP A O 1
ATOM 2526 N N . LEU A 1 317 ? -6.192 3.843 25.598 1.00 95.31 317 LEU A N 1
ATOM 2527 C CA . LEU A 1 317 ? -7.655 3.830 25.529 1.00 95.31 317 LEU A CA 1
ATOM 2528 C C . LEU A 1 317 ? -8.267 2.450 25.788 1.00 95.31 317 LEU A C 1
ATOM 2530 O O . LEU A 1 317 ? -9.480 2.376 26.000 1.00 95.31 317 LEU A O 1
ATOM 2534 N N . ILE A 1 318 ? -7.472 1.370 25.788 1.00 95.19 318 ILE A N 1
ATOM 2535 C CA . ILE A 1 318 ? -7.976 -0.011 25.901 1.00 95.19 318 ILE A CA 1
ATOM 2536 C C . ILE A 1 318 ? -8.832 -0.183 27.159 1.00 95.19 318 ILE A C 1
ATOM 2538 O O . ILE A 1 318 ? -9.939 -0.708 27.066 1.00 95.19 318 ILE A O 1
ATOM 2542 N N . SER A 1 319 ? -8.373 0.303 28.318 1.00 95.75 319 SER A N 1
ATOM 2543 C CA . SER A 1 319 ? -9.116 0.161 29.581 1.00 95.75 319 SER A CA 1
ATOM 2544 C C . SER A 1 319 ? -10.512 0.790 29.508 1.00 95.75 319 SER A C 1
ATOM 2546 O O . SER A 1 319 ? -11.525 0.120 29.734 1.00 95.75 319 SER A O 1
ATOM 2548 N N . THR A 1 320 ? -10.590 2.055 29.084 1.00 96.50 320 THR A N 1
ATOM 2549 C CA . THR A 1 320 ? -11.858 2.783 28.939 1.00 96.50 320 THR A CA 1
ATOM 2550 C C . THR A 1 320 ? -12.764 2.139 27.893 1.00 96.50 320 THR A C 1
ATOM 2552 O O . THR A 1 320 ? -13.961 1.968 28.133 1.00 96.50 320 THR A O 1
ATOM 2555 N N . TYR A 1 321 ? -12.205 1.745 26.749 1.00 97.06 321 TYR A N 1
ATOM 2556 C CA . TYR A 1 321 ? -12.930 1.101 25.657 1.00 97.06 321 TYR A CA 1
ATOM 2557 C C . TYR A 1 321 ? -13.562 -0.226 26.095 1.00 97.06 321 TYR A C 1
ATOM 2559 O O . TYR A 1 321 ? -14.778 -0.399 25.988 1.00 97.06 321 TYR A O 1
ATOM 2567 N N . VAL A 1 322 ? -12.763 -1.134 26.660 1.00 97.19 322 VAL A N 1
ATOM 2568 C CA . VAL A 1 322 ? -13.219 -2.461 27.092 1.00 97.19 322 VAL A CA 1
ATOM 2569 C C . VAL A 1 322 ? -14.256 -2.348 28.210 1.00 97.19 322 VAL A C 1
ATOM 2571 O O . VAL A 1 322 ? -15.310 -2.991 28.150 1.00 97.19 322 VAL A O 1
ATOM 2574 N N . ALA A 1 323 ? -14.009 -1.498 29.211 1.00 96.62 323 ALA A N 1
ATOM 2575 C CA . ALA A 1 323 ? -14.946 -1.294 30.311 1.00 96.62 323 ALA A CA 1
ATOM 2576 C C . ALA A 1 323 ? -16.290 -0.729 29.824 1.00 96.62 323 ALA A C 1
ATOM 2578 O O . ALA A 1 323 ? -17.347 -1.138 30.314 1.00 96.62 323 ALA A O 1
ATOM 2579 N N . SER A 1 324 ? -16.269 0.186 28.853 1.00 96.50 324 SER A N 1
ATOM 2580 C CA . SER A 1 324 ? -17.482 0.805 28.307 1.00 96.50 324 SER A CA 1
ATOM 2581 C C . SER A 1 324 ? -18.288 -0.179 27.468 1.00 96.50 324 SER A C 1
ATOM 2583 O O . SER A 1 324 ? -19.477 -0.350 27.729 1.00 96.50 324 SER A O 1
ATOM 2585 N N . LEU A 1 325 ? -17.645 -0.937 26.570 1.00 97.50 325 LEU A N 1
ATOM 2586 C CA . LEU A 1 325 ? -18.325 -2.004 25.824 1.00 97.50 325 LEU A CA 1
ATOM 2587 C C . LEU A 1 325 ? -18.937 -3.052 26.757 1.00 97.50 325 LEU A C 1
ATOM 2589 O O . LEU A 1 325 ? -20.067 -3.487 26.540 1.00 97.50 325 LEU A O 1
ATOM 2593 N N . THR A 1 326 ? -18.223 -3.427 27.821 1.00 97.62 326 THR A N 1
ATOM 2594 C CA . THR A 1 326 ? -18.728 -4.383 28.816 1.00 97.62 326 THR A CA 1
ATOM 2595 C C . THR A 1 326 ? -19.992 -3.850 29.494 1.00 97.62 326 THR A C 1
ATOM 2597 O O . THR A 1 326 ? -20.999 -4.555 29.574 1.00 97.62 326 THR A O 1
ATOM 2600 N N . LYS A 1 327 ? -19.988 -2.586 29.940 1.00 96.94 327 LYS A N 1
ATOM 2601 C CA . LYS A 1 327 ? -21.154 -1.938 30.569 1.00 96.94 327 LYS A CA 1
ATOM 2602 C C . LYS A 1 327 ? -22.345 -1.834 29.618 1.00 96.94 327 LYS A C 1
ATOM 2604 O O . LYS A 1 327 ? -23.457 -2.189 30.021 1.00 96.94 327 LYS A O 1
ATOM 2609 N N . THR A 1 328 ? -22.108 -1.408 28.379 1.00 96.94 328 THR A N 1
ATOM 2610 C CA . THR A 1 328 ? -23.128 -1.303 27.328 1.00 96.94 328 THR A CA 1
ATOM 2611 C C . THR A 1 328 ? -23.722 -2.666 26.988 1.00 96.94 328 THR A C 1
ATOM 2613 O O . THR A 1 328 ? -24.943 -2.822 26.937 1.00 96.94 328 THR A O 1
ATOM 2616 N N . TYR A 1 329 ? -22.884 -3.697 26.837 1.00 97.38 329 TYR A N 1
ATOM 2617 C CA . TYR A 1 329 ? -23.365 -5.044 26.553 1.00 97.38 329 TYR A CA 1
ATOM 2618 C C . TYR A 1 329 ? -24.186 -5.608 27.702 1.00 97.38 329 TYR A C 1
ATOM 2620 O O . TYR A 1 329 ? -25.245 -6.178 27.459 1.00 97.38 329 TYR A O 1
ATOM 2628 N N . VAL A 1 330 ? -23.738 -5.461 28.951 1.00 96.62 330 VAL A N 1
ATOM 2629 C CA . VAL A 1 330 ? -24.493 -5.947 30.112 1.00 96.62 330 VAL A CA 1
ATOM 2630 C C . VAL A 1 330 ? -25.833 -5.210 30.209 1.00 96.62 330 VAL A C 1
ATOM 2632 O O . VAL A 1 330 ? -26.870 -5.849 30.393 1.00 96.62 330 VAL A O 1
ATOM 2635 N N . GLY A 1 331 ? -25.855 -3.889 30.018 1.00 94.44 331 GLY A N 1
ATOM 2636 C CA . GLY A 1 331 ? -27.053 -3.059 30.168 1.00 94.44 331 GLY A CA 1
ATOM 2637 C C . GLY A 1 331 ? -27.501 -2.952 31.629 1.00 94.44 331 GLY A C 1
ATOM 2638 O O . GLY A 1 331 ? -26.714 -3.177 32.547 1.00 94.44 331 GLY A O 1
ATOM 2639 N N . ARG A 1 332 ? -28.776 -2.637 31.881 1.00 93.69 332 ARG A N 1
ATOM 2640 C CA . ARG A 1 332 ? -29.314 -2.433 33.241 1.00 93.69 332 ARG A CA 1
ATOM 2641 C C . ARG A 1 332 ? -30.638 -3.150 33.492 1.00 93.69 332 ARG A C 1
ATOM 2643 O O . ARG A 1 332 ? -31.360 -3.493 32.560 1.00 93.69 332 ARG A O 1
ATOM 2650 N N . VAL A 1 333 ? -30.952 -3.354 34.767 1.00 90.81 333 VAL A N 1
ATOM 2651 C CA . VAL A 1 333 ? -32.289 -3.755 35.225 1.00 90.81 333 VAL A CA 1
ATOM 2652 C C . VAL A 1 333 ? -33.009 -2.508 35.731 1.00 90.81 333 VAL A C 1
ATOM 2654 O O . VAL A 1 333 ? -32.398 -1.671 36.395 1.00 90.81 333 VAL A O 1
ATOM 2657 N N . GLY A 1 334 ? -34.287 -2.355 35.399 1.00 87.31 334 GLY A N 1
ATOM 2658 C CA . GLY A 1 334 ? -35.085 -1.203 35.807 1.00 87.31 334 GLY A CA 1
ATOM 2659 C C . GLY A 1 334 ? -36.560 -1.358 35.462 1.00 87.31 334 GLY A C 1
ATOM 2660 O O . GLY A 1 334 ? -37.016 -2.443 35.116 1.00 87.31 334 GLY A O 1
ATOM 2661 N N . SER A 1 335 ? -37.310 -0.264 35.547 1.00 83.12 335 SER A N 1
ATOM 2662 C CA . SER A 1 335 ? -38.711 -0.196 35.128 1.00 83.12 335 SER A CA 1
ATOM 2663 C C . SER A 1 335 ? -38.888 0.820 34.000 1.00 83.12 335 SER A C 1
ATOM 2665 O O . SER A 1 335 ? -38.102 1.759 33.846 1.00 83.12 335 SER A O 1
ATOM 2667 N N . SER A 1 336 ? -39.923 0.626 33.184 1.00 83.25 336 SER A N 1
ATOM 2668 C CA . SER A 1 336 ? -40.308 1.556 32.126 1.00 83.25 336 SER A CA 1
ATOM 2669 C C . SER A 1 336 ? -41.818 1.740 32.131 1.00 83.25 336 SER A C 1
ATOM 2671 O O . SER A 1 336 ? -42.556 0.764 32.185 1.00 83.25 336 SER A O 1
ATOM 2673 N N . GLY A 1 337 ? -42.290 2.980 31.991 1.00 83.06 337 GLY A N 1
ATOM 2674 C CA . GLY A 1 337 ? -43.716 3.246 31.772 1.00 83.06 337 GLY A CA 1
ATOM 2675 C C . GLY A 1 337 ? -44.226 2.776 30.402 1.00 83.06 337 GLY A C 1
ATOM 2676 O O . GLY A 1 337 ? -45.429 2.760 30.179 1.00 83.06 337 GLY A O 1
ATOM 2677 N N . ARG A 1 338 ? -43.323 2.409 29.477 1.00 84.75 338 ARG A N 1
ATOM 2678 C CA . ARG A 1 338 ? -43.660 1.971 28.111 1.00 84.75 338 ARG A CA 1
ATOM 2679 C C . ARG A 1 338 ? -43.557 0.462 27.900 1.00 84.75 338 ARG A C 1
ATOM 2681 O O . ARG A 1 338 ? -44.149 -0.045 26.956 1.00 84.75 338 ARG A O 1
ATOM 2688 N N . TRP A 1 339 ? -42.801 -0.251 28.735 1.00 85.25 339 TRP A N 1
ATOM 2689 C CA . TRP A 1 339 ? -42.482 -1.663 28.520 1.00 85.25 339 TRP A CA 1
ATOM 2690 C C . TRP A 1 339 ? -42.667 -2.474 29.798 1.00 85.25 339 TRP A C 1
ATOM 2692 O O . TRP A 1 339 ? -42.195 -2.070 30.855 1.00 85.25 339 TRP A O 1
ATOM 2702 N N . ALA A 1 340 ? -43.278 -3.656 29.677 1.00 86.88 340 ALA A N 1
ATOM 2703 C CA . ALA A 1 340 ? -43.457 -4.589 30.794 1.00 86.88 340 ALA A CA 1
ATOM 2704 C C . ALA A 1 340 ? -42.164 -5.331 31.191 1.00 86.88 340 ALA A C 1
ATOM 2706 O O . ALA A 1 340 ? -42.090 -5.903 32.277 1.00 86.88 340 ALA A O 1
ATOM 2707 N N . ARG A 1 341 ? -41.142 -5.341 30.320 1.00 87.00 341 ARG A N 1
ATOM 2708 C CA . ARG A 1 341 ? -39.837 -5.948 30.619 1.00 87.00 341 ARG A CA 1
ATOM 2709 C C . ARG A 1 341 ? -39.083 -5.126 31.663 1.00 87.00 341 ARG A C 1
ATOM 2711 O O . ARG A 1 341 ? -39.189 -3.904 31.681 1.00 87.00 341 ARG A O 1
ATOM 2718 N N . THR A 1 342 ? -38.282 -5.800 32.480 1.00 87.50 342 THR A N 1
ATOM 2719 C CA . THR A 1 342 ? -37.415 -5.167 33.487 1.00 87.50 342 THR A CA 1
ATOM 2720 C C . THR A 1 342 ? -35.930 -5.260 33.140 1.00 87.50 342 THR A C 1
ATOM 2722 O O . THR A 1 342 ? -35.107 -4.568 33.736 1.00 87.50 342 THR A O 1
ATOM 2725 N N . ASP A 1 343 ? -35.585 -6.086 32.152 1.00 90.56 343 ASP A N 1
ATOM 2726 C CA . ASP A 1 343 ? -34.237 -6.262 31.624 1.00 90.56 343 ASP A CA 1
ATOM 2727 C C . ASP A 1 343 ? -34.049 -5.413 30.357 1.00 90.56 343 ASP A C 1
ATOM 2729 O O . ASP A 1 343 ? -34.782 -5.574 29.378 1.00 90.56 343 ASP A O 1
ATOM 2733 N N . PHE A 1 344 ? -33.086 -4.488 30.386 1.00 93.31 344 PHE A N 1
ATOM 2734 C CA . PHE A 1 344 ? -32.834 -3.542 29.301 1.00 93.31 344 PHE A CA 1
ATOM 2735 C C . PHE A 1 344 ? -31.358 -3.500 28.905 1.00 93.31 344 PHE A C 1
ATOM 2737 O O . PHE A 1 344 ? -30.470 -3.497 29.760 1.00 93.31 344 PHE A O 1
ATOM 2744 N N . TYR A 1 345 ? -31.089 -3.438 27.607 1.00 93.62 345 TYR A N 1
ATOM 2745 C CA . TYR A 1 345 ? -29.752 -3.306 27.034 1.00 93.62 345 TYR A CA 1
ATOM 2746 C C . TYR A 1 345 ? -29.845 -2.696 25.628 1.00 93.62 345 TYR A C 1
ATOM 2748 O O . TYR A 1 345 ? -30.933 -2.606 25.054 1.00 93.62 345 TYR A O 1
ATOM 2756 N N . ALA A 1 346 ? -28.705 -2.277 25.083 1.00 94.75 346 ALA A N 1
ATOM 2757 C CA . ALA A 1 346 ? -28.599 -1.752 23.729 1.00 94.75 346 ALA A CA 1
ATOM 2758 C C . ALA A 1 346 ? -28.641 -2.894 22.698 1.00 94.75 346 ALA A C 1
ATOM 2760 O O . ALA A 1 346 ? -27.626 -3.534 22.422 1.00 94.75 346 ALA A O 1
ATOM 2761 N N . ASP A 1 347 ? -29.833 -3.180 22.160 1.00 93.06 347 ASP A N 1
ATOM 2762 C CA . ASP A 1 347 ? -30.076 -4.313 21.252 1.00 93.06 347 ASP A CA 1
ATOM 2763 C C . ASP A 1 347 ? -29.178 -4.273 19.997 1.00 93.06 347 ASP A C 1
ATOM 2765 O O . ASP A 1 347 ? -28.650 -5.302 19.587 1.00 93.06 347 ASP A O 1
ATOM 2769 N N . GLY A 1 348 ? -28.950 -3.090 19.412 1.00 94.38 348 GLY A N 1
ATOM 2770 C CA . GLY A 1 348 ? -28.101 -2.925 18.225 1.00 94.38 348 GLY A CA 1
ATOM 2771 C C . GLY A 1 348 ? -26.610 -3.070 18.534 1.00 94.38 348 GLY A C 1
ATOM 2772 O O . GLY A 1 348 ? -25.892 -3.761 17.818 1.00 94.38 348 GLY A O 1
ATOM 2773 N N . ALA A 1 349 ? -26.145 -2.484 19.637 1.00 95.44 349 ALA A N 1
ATOM 2774 C CA . ALA A 1 349 ? -24.777 -2.645 20.117 1.00 95.44 349 ALA A CA 1
ATOM 2775 C C . ALA A 1 349 ? -24.464 -4.113 20.451 1.00 95.44 349 ALA A C 1
ATOM 2777 O O . ALA A 1 349 ? -23.383 -4.612 20.136 1.00 95.44 349 ALA A O 1
ATOM 2778 N N . ALA A 1 350 ? -25.427 -4.832 21.037 1.00 95.31 350 ALA A N 1
ATOM 2779 C CA . ALA A 1 350 ? -25.277 -6.235 21.411 1.00 95.31 350 ALA A CA 1
ATOM 2780 C C . ALA A 1 350 ? -25.021 -7.175 20.219 1.00 95.31 350 ALA A C 1
ATOM 2782 O O . ALA A 1 350 ? -24.474 -8.255 20.433 1.00 95.31 350 ALA A O 1
ATOM 2783 N N . LEU A 1 351 ? -25.372 -6.772 18.992 1.00 96.19 351 LEU A N 1
ATOM 2784 C CA . LEU A 1 351 ? -25.061 -7.524 17.771 1.00 96.19 351 LEU A CA 1
ATOM 2785 C C . LEU A 1 351 ? -23.574 -7.456 17.401 1.00 96.19 351 LEU A C 1
ATOM 2787 O O . LEU A 1 351 ? -23.058 -8.392 16.804 1.00 96.19 351 LEU A O 1
ATOM 2791 N N . HIS A 1 352 ? -22.894 -6.360 17.745 1.00 97.19 352 HIS A N 1
ATOM 2792 C CA . HIS A 1 352 ? -21.523 -6.085 17.308 1.00 97.19 352 HIS A CA 1
ATOM 2793 C C . HIS A 1 352 ? -20.479 -6.382 18.385 1.00 97.19 352 HIS A C 1
ATOM 2795 O O . HIS A 1 352 ? -19.405 -6.892 18.075 1.00 97.19 352 HIS A O 1
ATOM 2801 N N . ILE A 1 353 ? -20.792 -6.096 19.654 1.00 97.19 353 ILE A N 1
ATOM 2802 C CA . ILE A 1 353 ? -19.837 -6.230 20.764 1.00 97.19 353 ILE A CA 1
ATOM 2803 C C . ILE A 1 353 ? -19.202 -7.633 20.850 1.00 97.19 353 ILE A C 1
ATOM 2805 O O . ILE A 1 353 ? -17.984 -7.697 21.009 1.00 97.19 353 ILE A O 1
ATOM 2809 N N . PRO A 1 354 ? -19.943 -8.754 20.710 1.00 96.38 354 PRO A N 1
ATOM 2810 C CA . PRO A 1 354 ? -19.332 -10.082 20.733 1.00 96.38 354 PRO A CA 1
ATOM 2811 C C . PRO A 1 354 ? -18.242 -10.270 19.672 1.00 96.38 354 PRO A C 1
ATOM 2813 O O . PRO A 1 354 ? -17.204 -10.855 19.963 1.00 96.38 354 PRO A O 1
ATOM 2816 N N . ASP A 1 355 ? -18.443 -9.752 18.458 1.00 95.44 355 ASP A N 1
ATOM 2817 C CA . ASP A 1 355 ? -17.441 -9.843 17.393 1.00 95.44 355 ASP A CA 1
ATOM 2818 C C . ASP A 1 355 ? -16.227 -8.951 17.675 1.00 95.44 355 ASP A C 1
ATOM 2820 O O . ASP A 1 355 ? -15.099 -9.357 17.411 1.00 95.44 355 ASP A O 1
ATOM 2824 N N . MET A 1 356 ? -16.434 -7.785 18.292 1.00 95.62 356 MET A N 1
ATOM 2825 C CA . MET A 1 356 ? -15.347 -6.898 18.725 1.00 95.62 356 MET A CA 1
ATOM 2826 C C . MET A 1 356 ? -14.490 -7.540 19.830 1.00 95.62 356 MET A C 1
ATOM 2828 O O . MET A 1 356 ? -13.277 -7.360 19.852 1.00 95.62 356 MET A O 1
ATOM 2832 N N . PHE A 1 357 ? -15.090 -8.339 20.717 1.00 95.62 357 PHE A N 1
ATOM 2833 C CA . PHE A 1 357 ? -14.363 -9.077 21.757 1.00 95.62 357 PHE A CA 1
ATOM 2834 C C . PHE A 1 357 ? -13.503 -10.213 21.189 1.00 95.62 357 PHE A C 1
ATOM 2836 O O . PHE A 1 357 ? -12.501 -10.586 21.794 1.00 95.62 357 PHE A O 1
ATOM 2843 N N . LYS A 1 358 ? -13.832 -10.748 20.005 1.00 92.69 358 LYS A N 1
ATOM 2844 C CA . LYS A 1 358 ? -13.023 -11.800 19.363 1.00 92.69 358 LYS A CA 1
ATOM 2845 C C . LYS A 1 358 ? -11.644 -11.312 18.918 1.00 92.69 358 LYS A C 1
ATOM 2847 O O . LYS A 1 358 ? -10.781 -12.154 18.684 1.00 92.69 358 LYS A O 1
ATOM 2852 N N . SER A 1 359 ? -11.441 -9.998 18.779 1.00 89.94 359 SER A N 1
ATOM 2853 C CA . SER A 1 359 ? -10.143 -9.406 18.437 1.00 89.94 359 SER A CA 1
ATOM 2854 C C . SER A 1 359 ? -9.310 -8.998 19.655 1.00 89.94 359 SER A C 1
ATOM 2856 O O . SER A 1 359 ? -8.303 -8.319 19.477 1.00 89.94 359 SER A O 1
ATOM 2858 N N . PHE A 1 360 ? -9.736 -9.338 20.876 1.00 93.12 360 PHE A N 1
ATOM 2859 C CA . PHE A 1 360 ? -9.004 -8.985 22.091 1.00 93.12 360 PHE A CA 1
ATOM 2860 C C . PHE A 1 360 ? -7.740 -9.831 22.242 1.00 93.12 360 PHE A C 1
ATOM 2862 O O . PHE A 1 360 ? -7.748 -11.036 21.996 1.00 93.12 360 PHE A O 1
ATOM 2869 N N . ASP A 1 361 ? -6.669 -9.173 22.669 1.00 91.31 361 ASP A N 1
ATOM 2870 C CA . ASP A 1 361 ? -5.427 -9.781 23.127 1.00 91.31 361 ASP A CA 1
ATOM 2871 C C . ASP A 1 361 ? -5.384 -9.827 24.667 1.00 91.31 361 ASP A C 1
ATOM 2873 O O . ASP A 1 361 ? -6.333 -9.431 25.351 1.00 91.31 361 ASP A O 1
ATOM 2877 N N . ASP A 1 362 ? -4.270 -10.297 25.232 1.00 92.94 362 ASP A N 1
ATOM 2878 C CA . ASP A 1 362 ? -4.094 -10.392 26.686 1.00 92.94 362 ASP A CA 1
ATOM 2879 C C . ASP A 1 362 ? -4.186 -9.023 27.388 1.00 92.94 362 ASP A C 1
ATOM 2881 O O . ASP A 1 362 ? -4.643 -8.945 28.530 1.00 92.94 362 ASP A O 1
ATOM 2885 N N . ALA A 1 363 ? -3.807 -7.925 26.720 1.00 92.31 363 ALA A N 1
ATOM 2886 C CA . ALA A 1 363 ? -3.928 -6.580 27.281 1.00 92.31 363 ALA A CA 1
ATOM 2887 C C . ALA A 1 363 ? -5.403 -6.167 27.414 1.00 92.31 363 ALA A C 1
ATOM 2889 O O . ALA A 1 363 ? -5.830 -5.693 28.472 1.00 92.31 363 ALA A O 1
ATOM 2890 N N . ALA A 1 364 ? -6.209 -6.411 26.379 1.00 94.25 364 ALA A N 1
ATOM 2891 C CA . ALA A 1 364 ? -7.651 -6.194 26.431 1.00 94.25 364 ALA A CA 1
ATOM 2892 C C . ALA A 1 364 ? -8.357 -7.158 27.407 1.00 94.25 364 ALA A C 1
ATOM 2894 O O . ALA A 1 364 ? -9.290 -6.751 28.103 1.00 94.25 364 ALA A O 1
ATOM 2895 N N . ALA A 1 365 ? -7.889 -8.404 27.529 1.00 95.25 365 ALA A N 1
ATOM 2896 C CA . ALA A 1 365 ? -8.383 -9.356 28.525 1.00 95.25 365 ALA A CA 1
ATOM 2897 C C . ALA A 1 365 ? -8.101 -8.884 29.962 1.00 95.25 365 ALA A C 1
ATOM 2899 O O . ALA A 1 365 ? -8.981 -8.954 30.824 1.00 95.25 365 ALA A O 1
ATOM 2900 N N . HIS A 1 366 ? -6.911 -8.332 30.223 1.00 95.50 366 HIS A N 1
ATOM 2901 C CA . HIS A 1 366 ? -6.595 -7.703 31.506 1.00 95.50 366 HIS A CA 1
ATOM 2902 C C . HIS A 1 366 ? -7.503 -6.510 31.795 1.00 95.50 366 HIS A C 1
ATOM 2904 O O . HIS A 1 366 ? -8.076 -6.437 32.881 1.00 95.50 366 HIS A O 1
ATOM 2910 N N . ALA A 1 367 ? -7.697 -5.624 30.817 1.00 96.00 367 ALA A N 1
ATOM 2911 C CA . ALA A 1 367 ? -8.618 -4.496 30.936 1.00 96.00 367 ALA A CA 1
ATOM 2912 C C . ALA A 1 367 ? -10.069 -4.933 31.207 1.00 96.00 367 ALA A C 1
ATOM 2914 O O . ALA A 1 367 ? -10.787 -4.268 31.953 1.00 96.00 367 ALA A O 1
ATOM 2915 N N . PHE A 1 368 ? -10.508 -6.061 30.641 1.00 97.19 368 PHE A N 1
ATOM 2916 C CA . PHE A 1 368 ? -11.825 -6.636 30.914 1.00 97.19 368 PHE A CA 1
ATOM 2917 C C . PHE A 1 368 ? -11.958 -7.077 32.373 1.00 97.19 368 PHE A C 1
ATOM 2919 O O . PHE A 1 368 ? -12.906 -6.678 33.051 1.00 97.19 368 PHE A O 1
ATOM 2926 N N . VAL A 1 369 ? -10.995 -7.857 32.875 1.00 96.31 369 VAL A N 1
ATOM 2927 C CA . VAL A 1 369 ? -10.985 -8.318 34.271 1.00 96.31 369 VAL A CA 1
ATOM 2928 C C . VAL A 1 369 ? -10.918 -7.136 35.237 1.00 96.31 369 VAL A C 1
ATOM 2930 O O . VAL A 1 369 ? -11.730 -7.048 36.160 1.00 96.31 369 VAL A O 1
ATOM 2933 N N . ASP A 1 370 ? -9.997 -6.202 35.000 1.00 95.50 370 ASP A N 1
ATOM 2934 C CA . ASP A 1 370 ? -9.825 -5.012 35.831 1.00 95.50 370 ASP A CA 1
ATOM 2935 C C . ASP A 1 370 ? -11.083 -4.131 35.824 1.00 95.50 370 ASP A C 1
ATOM 2937 O O . ASP A 1 370 ? -11.569 -3.717 36.877 1.00 95.50 370 ASP A O 1
ATOM 2941 N N . GLY A 1 371 ? -11.709 -3.941 34.659 1.00 94.19 371 GLY A N 1
ATOM 2942 C CA . GLY A 1 371 ? -12.964 -3.203 34.528 1.00 94.19 371 GLY A CA 1
ATOM 2943 C C . GLY A 1 371 ? -14.115 -3.806 35.341 1.00 94.19 371 GLY A C 1
ATOM 2944 O O . GLY A 1 371 ? -14.929 -3.064 35.895 1.00 94.19 371 GLY A O 1
ATOM 2945 N N . ILE A 1 372 ? -14.182 -5.136 35.472 1.00 95.62 372 ILE A N 1
ATOM 2946 C CA . ILE A 1 372 ? -15.175 -5.811 36.326 1.00 95.62 372 ILE A CA 1
ATOM 2947 C C . ILE A 1 372 ? -14.822 -5.633 37.810 1.00 95.62 372 ILE A C 1
ATOM 2949 O O . ILE A 1 372 ? -15.701 -5.311 38.616 1.00 95.62 372 ILE A O 1
ATOM 2953 N N . LYS A 1 373 ? -13.548 -5.818 38.179 1.00 94.50 373 LYS A N 1
ATOM 2954 C CA . LYS A 1 373 ? -13.070 -5.700 39.567 1.00 94.50 373 LYS A CA 1
ATOM 2955 C C . LYS A 1 373 ? -13.187 -4.277 40.116 1.00 94.50 373 LYS A C 1
ATOM 2957 O O . LYS A 1 373 ? -13.443 -4.111 41.306 1.00 94.50 373 LYS A O 1
ATOM 2962 N N . THR A 1 374 ? -13.048 -3.256 39.277 1.00 94.06 374 THR A N 1
ATOM 2963 C CA . THR A 1 374 ? -13.045 -1.844 39.700 1.00 94.06 374 THR A CA 1
ATOM 2964 C C . THR A 1 374 ? -14.401 -1.154 39.546 1.00 94.06 374 THR A C 1
ATOM 2966 O O . THR A 1 374 ? -14.677 -0.178 40.240 1.00 94.06 374 THR A O 1
ATOM 2969 N N . SER A 1 375 ? -15.289 -1.636 38.668 1.00 94.94 375 SER A N 1
ATOM 2970 C CA . SER A 1 375 ? -16.554 -0.948 38.400 1.00 94.94 375 SER A CA 1
ATOM 2971 C C . SER A 1 375 ? -17.681 -1.350 39.357 1.00 94.94 375 SER A C 1
ATOM 2973 O O . SER A 1 375 ? -18.385 -2.337 39.135 1.00 94.94 375 SER A O 1
ATOM 2975 N N . ASP A 1 376 ? -17.971 -0.492 40.339 1.00 93.50 376 ASP A N 1
ATOM 2976 C CA . ASP A 1 376 ? -19.132 -0.641 41.237 1.00 93.50 376 ASP A CA 1
ATOM 2977 C C . ASP A 1 376 ? -20.462 -0.757 40.481 1.00 93.50 376 ASP A C 1
ATOM 2979 O O . ASP A 1 376 ? -21.368 -1.505 40.860 1.00 93.50 376 ASP A O 1
ATOM 2983 N N . LEU A 1 377 ? -20.580 -0.037 39.361 1.00 93.38 377 LEU A N 1
ATOM 2984 C CA . LEU A 1 377 ? -21.753 -0.097 38.500 1.00 93.38 377 LEU A CA 1
ATOM 2985 C C . LEU A 1 377 ? -21.963 -1.502 37.920 1.00 93.38 377 LEU A C 1
ATOM 2987 O O . LEU A 1 377 ? -23.096 -1.991 37.937 1.00 93.38 377 LEU A O 1
ATOM 2991 N N . LEU A 1 378 ? -20.901 -2.143 37.416 1.00 93.94 378 LEU A N 1
ATOM 2992 C CA . LEU A 1 378 ? -20.972 -3.519 36.921 1.00 93.94 378 LEU A CA 1
ATOM 2993 C C . LEU A 1 378 ? -21.284 -4.481 38.064 1.00 93.94 378 LEU A C 1
ATOM 2995 O O . LEU A 1 378 ? -22.248 -5.235 37.940 1.00 93.94 378 LEU A O 1
ATOM 2999 N N . LYS A 1 379 ? -20.569 -4.385 39.195 1.00 94.25 379 LYS A N 1
ATOM 3000 C CA . LYS A 1 379 ? -20.802 -5.220 40.390 1.00 94.25 379 LYS A CA 1
ATOM 3001 C C . LYS A 1 379 ? -22.257 -5.184 40.856 1.00 94.25 379 LYS A C 1
ATOM 3003 O O . LYS A 1 379 ? -22.820 -6.220 41.205 1.00 94.25 379 LYS A O 1
ATOM 3008 N N . ARG A 1 380 ? -22.898 -4.010 40.810 1.00 93.12 380 ARG A N 1
ATOM 3009 C CA . ARG A 1 380 ? -24.326 -3.847 41.122 1.00 93.12 380 ARG A CA 1
ATOM 3010 C C . ARG A 1 380 ? -25.240 -4.453 40.054 1.00 93.12 380 ARG A C 1
ATOM 3012 O O . ARG A 1 380 ? -26.251 -5.058 40.395 1.00 93.12 380 ARG A O 1
ATOM 3019 N N . ARG A 1 381 ? -24.928 -4.278 38.765 1.00 93.31 381 ARG A N 1
ATOM 3020 C CA . ARG A 1 381 ? -25.760 -4.777 37.651 1.00 93.31 381 ARG A CA 1
ATOM 3021 C C . ARG A 1 381 ? -25.787 -6.302 37.587 1.00 93.31 381 ARG A C 1
ATOM 3023 O O . ARG A 1 381 ? -26.849 -6.869 37.343 1.00 93.31 381 ARG A O 1
ATOM 3030 N N . ILE A 1 382 ? -24.653 -6.954 37.831 1.00 94.12 382 ILE A N 1
ATOM 3031 C CA . ILE A 1 382 ? -24.509 -8.413 37.716 1.00 94.12 382 ILE A CA 1
ATOM 3032 C C . ILE A 1 382 ? -25.095 -9.201 38.892 1.00 94.12 382 ILE A C 1
ATOM 3034 O O . ILE A 1 382 ? -25.144 -10.420 38.822 1.00 94.12 382 ILE A O 1
ATOM 3038 N N . GLN A 1 383 ? -25.631 -8.528 39.919 1.00 91.69 383 GLN A N 1
ATOM 3039 C CA . GLN A 1 383 ? -26.439 -9.175 40.965 1.00 91.69 383 GLN A CA 1
ATOM 3040 C C . GLN A 1 383 ? -27.718 -9.820 40.399 1.00 91.69 383 GLN A C 1
ATOM 3042 O O . GLN A 1 383 ? -28.327 -10.680 41.028 1.00 91.69 383 GLN A O 1
ATOM 3047 N N . SER A 1 384 ? -28.161 -9.391 39.211 1.00 92.31 384 SER A N 1
ATOM 3048 C CA . SER A 1 384 ? -29.269 -10.028 38.502 1.00 92.31 384 SER A CA 1
ATOM 3049 C C . SER A 1 384 ? -28.774 -11.208 37.656 1.00 92.31 384 SER A C 1
ATOM 3051 O O . SER A 1 384 ? -27.888 -11.004 36.819 1.00 92.31 384 SER A O 1
ATOM 3053 N N . PRO A 1 385 ? -29.420 -12.392 37.727 1.00 91.25 385 PRO A N 1
ATOM 3054 C CA . PRO A 1 385 ? -29.045 -13.549 36.910 1.00 91.25 385 PRO A CA 1
ATOM 3055 C C . PRO A 1 385 ? -29.035 -13.265 35.402 1.00 91.25 385 PRO A C 1
ATOM 3057 O O . PRO A 1 385 ? -28.189 -13.772 34.669 1.00 91.25 385 PRO A O 1
ATOM 3060 N N . ALA A 1 386 ? -29.949 -12.418 34.912 1.00 92.06 386 ALA A N 1
ATOM 3061 C CA . ALA A 1 386 ? -30.001 -12.057 33.496 1.00 92.06 386 ALA A CA 1
ATOM 3062 C C . ALA A 1 386 ? -28.752 -11.278 33.054 1.00 92.06 386 ALA A C 1
ATOM 3064 O O . ALA A 1 386 ? -28.191 -11.546 31.992 1.00 92.06 386 ALA A O 1
ATOM 3065 N N . LYS A 1 387 ? -28.282 -10.351 33.896 1.00 94.50 387 LYS A N 1
ATOM 3066 C CA . LYS A 1 387 ? -27.083 -9.546 33.640 1.00 94.50 387 LYS A CA 1
ATOM 3067 C C . LYS A 1 387 ? -25.805 -10.344 33.830 1.00 94.50 387 LYS A C 1
ATOM 3069 O O . LYS A 1 387 ? -24.887 -10.190 33.027 1.00 94.50 387 LYS A O 1
ATOM 3074 N N . MET A 1 388 ? -25.789 -11.243 34.811 1.00 95.00 388 MET A N 1
ATOM 3075 C CA . MET A 1 388 ? -24.701 -12.193 35.005 1.00 95.00 388 MET A CA 1
ATOM 3076 C C . MET A 1 388 ? -24.497 -13.054 33.754 1.00 95.00 388 MET A C 1
ATOM 3078 O O . MET A 1 388 ? -23.393 -13.101 33.226 1.00 95.00 388 MET A O 1
ATOM 3082 N N . ARG A 1 389 ? -25.566 -13.627 33.178 1.00 95.00 389 ARG A N 1
ATOM 3083 C CA . ARG A 1 389 ? -25.472 -14.395 31.920 1.00 95.00 389 ARG A CA 1
ATOM 3084 C C . ARG A 1 389 ? -24.878 -13.593 30.759 1.00 95.00 389 ARG A C 1
ATOM 3086 O O . ARG A 1 389 ? -24.094 -14.134 29.986 1.00 95.00 389 ARG A O 1
ATOM 3093 N N . ARG A 1 390 ? -25.215 -12.304 30.637 1.00 96.12 390 ARG A N 1
ATOM 3094 C CA . ARG A 1 390 ? -24.630 -11.430 29.604 1.00 96.12 390 ARG A CA 1
ATOM 3095 C C . ARG A 1 390 ? -23.142 -11.185 29.850 1.00 96.12 390 ARG A C 1
ATOM 3097 O O . ARG A 1 390 ? -22.362 -11.267 28.909 1.00 96.12 390 ARG A O 1
ATOM 3104 N N . LEU A 1 391 ? -22.733 -10.944 31.097 1.00 97.00 391 LEU A N 1
ATOM 3105 C CA . LEU A 1 391 ? -21.310 -10.824 31.421 1.00 97.00 391 LEU A CA 1
ATOM 3106 C C . LEU A 1 391 ? -20.561 -12.139 31.145 1.00 97.00 391 LEU A C 1
ATOM 3108 O O . LEU A 1 391 ? -19.489 -12.098 30.551 1.00 97.00 391 LEU A O 1
ATOM 3112 N N . ARG A 1 392 ? -21.145 -13.296 31.491 1.00 96.56 392 ARG A N 1
ATOM 3113 C CA . ARG A 1 392 ? -20.583 -14.623 31.177 1.00 96.56 392 ARG A CA 1
ATOM 3114 C C . ARG A 1 392 ? -20.386 -14.837 29.684 1.00 96.56 392 ARG A C 1
ATOM 3116 O O . ARG A 1 392 ? -19.368 -15.383 29.288 1.00 96.56 392 ARG A O 1
ATOM 3123 N N . ALA A 1 393 ? -21.331 -14.396 28.853 1.00 96.56 393 ALA A N 1
ATOM 3124 C CA . ALA A 1 393 ? -21.198 -14.509 27.403 1.00 96.56 393 ALA A CA 1
ATOM 3125 C C . ALA A 1 393 ? -19.937 -13.793 26.889 1.00 96.56 393 ALA A C 1
ATOM 3127 O O . ALA A 1 393 ? -19.216 -14.356 26.071 1.00 96.56 393 ALA A O 1
ATOM 3128 N N . LEU A 1 394 ? -19.632 -12.600 27.413 1.00 97.06 394 LEU A N 1
ATOM 3129 C CA . LEU A 1 394 ? -18.373 -11.912 27.109 1.00 97.06 394 LEU A CA 1
ATOM 3130 C C . LEU A 1 394 ? -17.168 -12.607 27.746 1.00 97.06 394 LEU A C 1
ATOM 3132 O O . LEU A 1 394 ? -16.157 -12.785 27.078 1.00 97.06 394 LEU A O 1
ATOM 3136 N N . GLY A 1 395 ? -17.286 -13.044 29.002 1.00 96.44 395 GLY A N 1
ATOM 3137 C CA . GLY A 1 395 ? -16.234 -13.778 29.705 1.00 96.44 395 GLY A CA 1
ATOM 3138 C C . GLY A 1 395 ? -15.774 -15.020 28.944 1.00 96.44 395 GLY A C 1
ATOM 3139 O O . GLY A 1 395 ? -14.574 -15.225 28.807 1.00 96.44 395 GLY A O 1
ATOM 3140 N N . ASN A 1 396 ? -16.708 -15.789 28.375 1.00 96.56 396 ASN A N 1
ATOM 3141 C CA . ASN A 1 396 ? -16.404 -16.969 27.565 1.00 96.56 396 ASN A CA 1
ATOM 3142 C C . ASN A 1 396 ? -15.580 -16.611 26.321 1.00 96.56 396 ASN A C 1
ATOM 3144 O O . ASN A 1 396 ? -14.633 -17.319 25.994 1.00 96.56 396 ASN A O 1
ATOM 3148 N N . LEU A 1 397 ? -15.905 -15.497 25.653 1.00 96.12 397 LEU A N 1
ATOM 3149 C CA . LEU A 1 397 ? -15.143 -15.019 24.496 1.00 96.12 397 LEU A CA 1
ATOM 3150 C C . LEU A 1 397 ? -13.725 -14.603 24.897 1.00 96.12 397 LEU A C 1
ATOM 3152 O O . LEU A 1 397 ? -12.771 -14.952 24.210 1.00 96.12 397 LEU A O 1
ATOM 3156 N N . VAL A 1 398 ? -13.581 -13.888 26.017 1.00 95.56 398 VAL A N 1
ATOM 3157 C CA . VAL A 1 398 ? -12.264 -13.479 26.526 1.00 95.56 398 VAL A CA 1
ATOM 3158 C C . VAL A 1 398 ? -11.444 -14.698 26.950 1.00 95.56 398 VAL A C 1
ATOM 3160 O O . VAL A 1 398 ? -10.267 -14.772 26.620 1.00 95.56 398 VAL A O 1
ATOM 3163 N N . LEU A 1 399 ? -12.053 -15.679 27.621 1.00 94.50 399 LEU A N 1
ATOM 3164 C CA . LEU A 1 399 ? -11.384 -16.910 28.049 1.00 94.50 399 LEU A CA 1
ATOM 3165 C C . LEU A 1 399 ? -10.882 -17.745 26.861 1.00 94.50 399 LEU A C 1
ATOM 3167 O O . LEU A 1 399 ? -9.812 -18.334 26.951 1.00 94.50 399 LEU A O 1
ATOM 3171 N N . GLU A 1 400 ? -11.624 -17.774 25.750 1.00 93.62 400 GLU A N 1
ATOM 3172 C CA . GLU A 1 400 ? -11.204 -18.455 24.517 1.00 93.62 400 GLU A CA 1
ATOM 3173 C C . GLU A 1 400 ? -9.992 -17.776 23.851 1.00 93.62 400 GLU A C 1
ATOM 3175 O O . GLU A 1 400 ? -9.215 -18.438 23.164 1.00 93.62 400 GLU A O 1
ATOM 3180 N N . LYS A 1 401 ? -9.842 -16.453 24.013 1.00 91.00 401 LYS A N 1
ATOM 3181 C CA . LYS A 1 401 ? -8.769 -15.662 23.384 1.00 91.00 401 LYS A CA 1
ATOM 3182 C C . LYS A 1 401 ? -7.554 -15.430 24.271 1.00 91.00 401 LYS A C 1
ATOM 3184 O O . LYS A 1 401 ? -6.469 -15.221 23.733 1.00 91.00 401 LYS A O 1
ATOM 3189 N N . ALA A 1 402 ? -7.727 -15.473 25.587 1.00 90.44 402 ALA A N 1
ATOM 3190 C CA . ALA A 1 402 ? -6.639 -15.332 26.539 1.00 90.44 402 ALA A CA 1
ATOM 3191 C C . ALA A 1 402 ? -5.580 -16.419 26.315 1.00 90.44 402 ALA A C 1
ATOM 3193 O O . ALA A 1 402 ? -5.902 -17.598 26.137 1.00 90.44 402 ALA A O 1
ATOM 3194 N N . SER A 1 403 ? -4.307 -16.028 26.343 1.00 91.12 403 SER A N 1
ATOM 3195 C CA . SER A 1 403 ? -3.207 -16.979 26.207 1.00 91.12 403 SER A CA 1
ATOM 3196 C C . SER A 1 403 ? -3.144 -17.957 27.388 1.00 91.12 403 SER A C 1
ATOM 3198 O O . SER A 1 403 ? -3.660 -17.709 28.482 1.00 91.12 403 SER A O 1
ATOM 3200 N N . ASP A 1 404 ? -2.451 -19.084 27.204 1.00 87.00 404 ASP A N 1
ATOM 3201 C CA . ASP A 1 404 ? -2.273 -20.069 28.279 1.00 87.00 404 ASP A CA 1
ATOM 3202 C C . ASP A 1 404 ? -1.553 -19.502 29.511 1.00 87.00 404 ASP A C 1
ATOM 3204 O O . ASP A 1 404 ? -1.781 -19.981 30.622 1.00 87.00 404 ASP A O 1
ATOM 3208 N N . GLY A 1 405 ? -0.719 -18.474 29.319 1.00 88.31 405 GLY A N 1
ATOM 3209 C CA . GLY A 1 405 ? 0.028 -17.788 30.373 1.00 88.31 405 GLY A CA 1
ATOM 3210 C C . GLY A 1 405 ? -0.701 -16.604 31.015 1.00 88.31 405 GLY A C 1
ATOM 3211 O O . GLY A 1 405 ? -0.099 -15.912 31.836 1.00 88.31 405 GLY A O 1
ATOM 3212 N N . PHE A 1 406 ? -1.961 -16.343 30.654 1.00 93.06 406 PHE A N 1
ATOM 3213 C CA . PHE A 1 406 ? -2.720 -15.206 31.171 1.00 93.06 406 PHE A CA 1
ATOM 3214 C C . PHE A 1 406 ? -2.903 -15.291 32.698 1.00 93.06 406 PHE A C 1
ATOM 3216 O O . PHE A 1 406 ? -3.476 -16.247 33.226 1.00 93.06 406 PHE A O 1
ATOM 3223 N N . SER A 1 407 ? -2.431 -14.281 33.435 1.00 90.88 407 SER A N 1
ATOM 3224 C CA . SER A 1 407 ? -2.324 -14.358 34.903 1.00 90.88 407 SER A CA 1
ATOM 3225 C C . SER A 1 407 ? -3.673 -14.322 35.632 1.00 90.88 407 SER A C 1
ATOM 3227 O O . SER A 1 407 ? -3.793 -14.853 36.733 1.00 90.88 407 SER A O 1
ATOM 3229 N N . GLU A 1 408 ? -4.711 -13.769 35.002 1.00 92.44 408 GLU A N 1
ATOM 3230 C CA . GLU A 1 408 ? -6.071 -13.675 35.552 1.00 92.44 408 GLU A CA 1
ATOM 3231 C C . GLU A 1 408 ? -6.997 -14.792 35.030 1.00 92.44 408 GLU A C 1
ATOM 3233 O O . GLU A 1 408 ? -8.222 -14.714 35.146 1.00 92.44 408 GLU A O 1
ATOM 3238 N N . LYS A 1 409 ? -6.432 -15.874 34.472 1.00 91.88 409 LYS A N 1
ATOM 3239 C CA . LYS A 1 409 ? -7.202 -17.000 33.913 1.00 91.88 409 LYS A CA 1
ATOM 3240 C C . LYS A 1 409 ? -8.146 -17.627 34.938 1.00 91.88 409 LYS A C 1
ATOM 3242 O O . LYS A 1 409 ? -9.302 -17.889 34.622 1.00 91.88 409 LYS A O 1
ATOM 3247 N N . LYS A 1 410 ? -7.707 -17.749 36.197 1.00 92.00 410 LYS A N 1
ATOM 3248 C CA . LYS A 1 410 ? -8.541 -18.248 37.302 1.00 92.00 410 LYS A CA 1
ATOM 3249 C C . LYS A 1 410 ? -9.815 -17.411 37.502 1.00 92.00 410 LYS A C 1
ATOM 3251 O O . LYS A 1 410 ? -10.875 -17.967 37.777 1.00 92.00 410 LYS A O 1
ATOM 3256 N N . PHE A 1 411 ? -9.719 -16.088 37.362 1.00 94.00 411 PHE A N 1
ATOM 3257 C CA . PHE A 1 411 ? -10.868 -15.189 37.482 1.00 94.00 411 PHE A CA 1
ATOM 3258 C C . PHE A 1 411 ? -11.848 -15.367 36.316 1.00 94.00 411 PHE A C 1
ATOM 3260 O O . PHE A 1 411 ? -13.058 -15.407 36.523 1.00 94.00 411 PHE A O 1
ATOM 3267 N N . LEU A 1 412 ? -11.343 -15.503 35.086 1.00 93.69 412 LEU A N 1
ATOM 3268 C CA . LEU A 1 412 ? -12.193 -15.756 33.919 1.00 93.69 412 LEU A CA 1
ATOM 3269 C C . LEU A 1 412 ? -12.887 -17.118 34.006 1.00 93.69 412 LEU A C 1
ATOM 3271 O O . LEU A 1 412 ? -14.068 -17.233 33.693 1.00 93.69 412 LEU A O 1
ATOM 3275 N N . GLU A 1 413 ? -12.178 -18.141 34.470 1.00 93.88 413 GLU A N 1
ATOM 3276 C CA . GLU A 1 413 ? -12.730 -19.474 34.674 1.00 93.88 413 GLU A CA 1
ATOM 3277 C C . GLU A 1 413 ? -13.863 -19.484 35.713 1.00 93.88 413 GLU A C 1
ATOM 3279 O O . GLU A 1 413 ? -14.905 -20.089 35.458 1.00 93.88 413 GLU A O 1
ATOM 3284 N N . SER A 1 414 ? -13.701 -18.798 36.852 1.00 93.62 414 SER A N 1
ATOM 3285 C CA . SER A 1 414 ? -14.767 -18.688 37.860 1.00 93.62 414 SER A CA 1
ATOM 3286 C C . SER A 1 414 ? -15.944 -17.834 37.381 1.00 93.62 414 SER A C 1
ATOM 3288 O O . SER A 1 414 ? -17.089 -18.151 37.688 1.00 93.62 414 SER A O 1
ATOM 3290 N N . LEU A 1 415 ? -15.689 -16.794 36.578 1.00 93.69 415 LEU A N 1
ATOM 3291 C CA . LEU A 1 415 ? -16.731 -16.003 35.919 1.00 93.69 415 LEU A CA 1
ATOM 3292 C C . LEU A 1 415 ? -17.594 -16.873 34.990 1.00 93.69 415 LEU A C 1
ATOM 3294 O O . LEU A 1 415 ? -18.824 -16.788 35.026 1.00 93.69 415 LEU A O 1
ATOM 3298 N N . CYS A 1 416 ? -16.955 -17.681 34.142 1.00 93.19 416 CYS A N 1
ATOM 3299 C CA . CYS A 1 416 ? -17.613 -18.435 33.072 1.00 93.19 416 CYS A CA 1
ATOM 3300 C C . CYS A 1 416 ? -18.349 -19.690 33.559 1.00 93.19 416 CYS A C 1
ATOM 3302 O O . CYS A 1 416 ? -19.290 -20.137 32.902 1.00 93.19 416 CYS A O 1
ATOM 3304 N N . ASP A 1 417 ? -17.945 -20.242 34.701 1.00 91.75 417 ASP A N 1
ATOM 3305 C CA . ASP A 1 417 ? -18.522 -21.450 35.282 1.00 91.75 417 ASP A CA 1
ATOM 3306 C C . ASP A 1 417 ? -19.648 -21.122 36.273 1.00 91.75 417 ASP A C 1
ATOM 3308 O O . ASP A 1 417 ? -19.429 -20.538 37.335 1.00 91.75 417 ASP A O 1
ATOM 3312 N N . GLU A 1 418 ? -20.876 -21.535 35.949 1.00 89.38 418 GLU A N 1
ATOM 3313 C CA . GLU A 1 418 ? -22.043 -21.284 36.803 1.00 89.38 418 GLU A CA 1
ATOM 3314 C C . GLU A 1 418 ? -21.931 -21.955 38.179 1.00 89.38 418 GLU A C 1
ATOM 3316 O O . GLU A 1 418 ? -22.446 -21.421 39.161 1.00 89.38 418 GLU A O 1
ATOM 3321 N N . ALA A 1 419 ? -21.220 -23.084 38.287 1.00 89.19 419 ALA A N 1
ATOM 3322 C CA . ALA A 1 419 ? -21.019 -23.774 39.560 1.00 89.19 419 ALA A CA 1
ATOM 3323 C C . ALA A 1 419 ? -20.048 -23.029 40.494 1.00 89.19 419 ALA A C 1
ATOM 3325 O O . ALA A 1 419 ? -20.061 -23.258 41.704 1.00 89.19 419 ALA A O 1
ATOM 3326 N N . ARG A 1 420 ? -19.229 -22.117 39.950 1.00 90.19 420 ARG A N 1
ATOM 3327 C CA . ARG A 1 420 ? -18.235 -21.315 40.683 1.00 90.19 420 ARG A CA 1
ATOM 3328 C C . ARG A 1 420 ? -18.662 -19.862 40.899 1.00 90.19 420 ARG A C 1
ATOM 3330 O O . ARG A 1 420 ? -17.837 -19.027 41.259 1.00 90.19 420 ARG A O 1
ATOM 3337 N N . GLU A 1 421 ? -19.954 -19.556 40.774 1.00 88.56 421 GLU A N 1
ATOM 3338 C CA . GLU A 1 421 ? -20.476 -18.193 40.956 1.00 88.56 421 GLU A CA 1
ATOM 3339 C C . GLU A 1 421 ? -20.130 -17.595 42.335 1.00 88.56 421 GLU A C 1
ATOM 3341 O O . GLU A 1 421 ? -19.783 -16.419 42.429 1.00 88.56 421 GLU A O 1
ATOM 3346 N N . GLY A 1 422 ? -20.145 -18.406 43.401 1.00 87.31 422 GLY A N 1
ATOM 3347 C CA . GLY A 1 422 ? -19.716 -17.970 44.735 1.00 87.31 422 GLY A CA 1
ATOM 3348 C C . GLY A 1 422 ? -18.236 -17.570 44.791 1.00 87.31 422 GLY A C 1
ATOM 3349 O O . GLY A 1 422 ? -17.916 -16.498 45.299 1.00 87.31 422 GLY A O 1
ATOM 3350 N N . GLU A 1 423 ? -17.351 -18.382 44.197 1.00 90.62 423 GLU A N 1
ATOM 3351 C CA . GLU A 1 423 ? -15.914 -18.077 44.095 1.00 90.62 423 GLU A CA 1
ATOM 3352 C C . GLU A 1 423 ? -15.684 -16.794 43.286 1.00 90.62 423 GLU A C 1
ATOM 3354 O O . GLU A 1 423 ? -14.875 -15.954 43.674 1.00 90.62 423 GLU A O 1
ATOM 3359 N N . PHE A 1 424 ? -16.429 -16.600 42.195 1.00 92.94 424 PHE A N 1
ATOM 3360 C CA . PHE A 1 424 ? -16.369 -15.373 41.406 1.00 92.94 424 PHE A CA 1
ATOM 3361 C C . PHE A 1 424 ? -16.720 -14.130 42.237 1.00 92.94 424 PHE A C 1
ATOM 3363 O O . PHE A 1 424 ? -15.969 -13.156 42.221 1.00 92.94 424 PHE A O 1
ATOM 3370 N N . PHE A 1 425 ? -17.816 -14.155 43.002 1.00 90.69 425 PHE A N 1
ATOM 3371 C CA . PHE A 1 425 ? -18.185 -13.021 43.855 1.00 90.69 425 PHE A CA 1
ATOM 3372 C C . PHE A 1 425 ? -17.207 -12.786 45.009 1.00 90.69 425 PHE A C 1
ATOM 3374 O O . PHE A 1 425 ? -17.032 -11.637 45.416 1.00 90.69 425 PHE A O 1
ATOM 3381 N N . ASP A 1 426 ? -16.549 -13.826 45.516 1.00 90.00 426 ASP A N 1
ATOM 3382 C CA . ASP A 1 426 ? -15.486 -13.671 46.509 1.00 90.00 426 ASP A CA 1
ATOM 3383 C C . ASP A 1 426 ? -14.230 -13.021 45.915 1.00 90.00 426 ASP A C 1
ATOM 3385 O O . ASP A 1 426 ? -13.610 -12.201 46.582 1.00 90.00 426 ASP A O 1
ATOM 3389 N N . LEU A 1 427 ? -13.905 -13.295 44.648 1.00 89.50 427 LEU A N 1
ATOM 3390 C CA . LEU A 1 427 ? -12.813 -12.630 43.921 1.00 89.50 427 LEU A CA 1
ATOM 3391 C C . LEU A 1 427 ? -13.121 -11.171 43.526 1.00 89.50 427 LEU A C 1
ATOM 3393 O O . LEU A 1 427 ? -12.226 -10.467 43.055 1.00 89.50 427 LEU A O 1
ATOM 3397 N N . LEU A 1 428 ? -14.375 -10.720 43.663 1.00 87.81 428 LEU A N 1
ATOM 3398 C CA . LEU A 1 428 ? -14.793 -9.330 43.422 1.00 87.81 428 LEU A CA 1
ATOM 3399 C C . LEU A 1 428 ? -14.746 -8.438 44.671 1.00 87.81 428 LEU A C 1
ATOM 3401 O O . LEU A 1 428 ? -14.872 -7.211 44.527 1.00 87.81 428 LEU A O 1
ATOM 3405 N N . LYS A 1 429 ? -14.654 -9.048 45.857 1.00 78.62 429 LYS A N 1
ATOM 3406 C CA . LYS A 1 429 ? -14.470 -8.366 47.144 1.00 78.62 429 LYS A CA 1
ATOM 3407 C C . LYS A 1 429 ? -13.012 -7.965 47.299 1.00 78.62 429 LYS A C 1
ATOM 3409 O O . LYS A 1 429 ? -12.803 -6.833 47.785 1.00 78.62 429 LYS A O 1
#

Foldseek 3Di:
DPPQDDPAAAPPVCVVCVVVLSVLLSLFDPVCNPPPLCNQLRVCVRVVVLLSNLQSLVVSLLLQLLVLCVQADQVQLPVQAPFVDRDDDSVCCVVTNDPLSSLSSCDQFQVFDPVLSVLVVVSVVLNCQRNVDPPHDHDDPVSSSSSSSSSSVTGRNDDRQHHQDDLVRVLVLQLDPPNDLDLVVLLVNLLSGRLVVLLVNLLVLLCLQLDPPRDPSSVVSSLSNNLSSLVNHDPVSLLVLLACLVVVVVVVDPSSNVSSVVSCVSNVSLVSHDLVNLCVQVVVLLVQLVVCQLVLVSNLVSLVSCLSCLLPHHLVCLLSNLLSLLRQQLHAADDDPVDPGRRDHNPNSNVRSLVSLLSDELSSLVSNLVSCLPDPSLVVRCVDVSSLVSSLSSLVSSLVRYDPPRPCNVLSVLSNDPVNVVVNVVVSD

Radius of gyration: 34.48 Å; Cα contacts (8 Å, |Δi|>4): 506; chains: 1; bounding box: 89×48×100 Å

pLDDT: mean 91.79, std 7.52, range [33.06, 98.06]

Nearest PDB structures (foldseek):
  7wtu-assembly1_K  TM=2.865E-01  e=2.007E-01  Homo sapiens
  7wtx-assembly1_K  TM=2.518E-01  e=4.200E-01  Homo sapiens
  8set-assembly1_D  TM=1.895E-01  e=7.159E-01  Oryctolagus cuniculus
  3ea5-assembly1_B  TM=2.526E-01  e=2.353E+00  Saccharomyces cerevisiae
  8oin-assembly1_Ae  TM=1.706E-01  e=3.694E+00  Sus scrofa